Protein AF-A0A2H5B6X4-F1 (afdb_monomer_lite)

Radius of gyration: 24.38 Å; chains: 1; bounding box: 65×53×68 Å

Secondary structure (DSSP, 8-state):
-EEPPPHHHHHHHHHHHHHHHHHHHH--HHHHHTT-TT-SSSSS---HHHHHHHTTHHHHHHHHHHTT-EEEETTS-TT-SEEEEE--SSS--EEEEEE-GGGSS-TTTS-HHHHHHHHHHHHHHT---SSSS--B-S--TTSTTTT-S-HHHHTTBHHHHHHHHHHHHHHHHT-TTSSS--SHHHHHHHHHHHTBTTBSHHHHHHHHHHHHHHHHHHHHHHHHHHT--EETTTHHHHHHHHHHSHHHHHHHHHHHHHHHTTSSPPPEE-SSEEE--HHHHHHHHHHHHHHHHHHHHHHH-EEEEESS-SS-EEETTTTEEEEEGGGTTS-HHHHHHHHHHHHHHHSPPPTTS-TTHHHHHHHHHHHHHHTS-HHHHHHHHHHHHHHHHSPP----HHHHHHHHHHHHHHHHHHHHHHHHHHHHHHHHHHHS-GGGGGGGGGHHHHHHHHHHHHHHHHHH-S--HHHHHHHHHHHHHHHHHHHHH-GGGHHHHHHHHHHHGGGSTT----

Foldseek 3Di:
DKDADDPLLVVLLVLLLVLLQVLLVLLDQVLLVVLCQQVAPDPPFRCPLLNVLSNCQSVLSVVCVVVRQEIEDQPPDPVQQWAFDWDDFQAIATRHIYGHVVLSDDCLQDPSLLSSLSSQLRSLQRDQDPVGSQADAQDAQLALQRSNDHNSNSSRYSNSRSSSSQSSVCVVVVNPPPNHDFALNNLLLVLVVVCAPQFLASLLLSVLLSLLVLLLVLLVVLLVQQPDKDFLVCVVVVVVVLCVGLLSVLSVLLVVVCVVLVFFPAFDSDPTITHGDPLSSVQSVLSNVQSVQLSVLSSQAQEAQDQDDQAFAADSVVSYTYDHLNCALVFSNVSSVRSSVRSLVNRDRPPSGDPSCNVCVVVSSVSSLVSGDPSVNVVVPVSVVVRRPRGRHRHDNVVSVVSNLSSLVSNLQSLLVVLLVVLVLLQCLLPGRPSSLVVLVCVLVVLVVSLVSNVVSCVVPVPNQVSLVSNLVSLVSSLVSSCVVVVVCNVSSVVSNVSSLVSHPPSPDD

Sequence (510 aa):
MSRSLTPAEQQTLAQLRSEIDAIALQATRLQLTSTTVLAGPTPGPDYTVLHTRFQQLGLRLGELVNRGLVVVEESLDPAMAANTVISRGANPTVERLELRPGLLVGANETSVTARAIILIHELSHALFEHPLHPVKDYAYRAGWAWGYLPAALAESNADTFAEAAALTAERMQQRWGRYQALGRVPAQRFALAKARGVTDLGAALAYADIHLNRAWLRANDAKGMALSDHRKDKWPGIKAGWQAEPDFTGLLTIESRLQSLGLIGPREDGILLNGLTSTDKATVVGVYAYTAALKDALAGANPTPTQAGQTVVYDPATKRLLLPHAVAGAGAVPLAKQIIDALITATPVPATMPKAFALHRSTIVDLLVANDRPTELAALGPLRALFAATPATRPTPAQWQDLAFDLLIAAITDISGRWERTAVRAVDAAIGPAAERPALATLDQALAEDIDRAAAIRKELPSTEQEFRKMSIALDTVTAAVVTLYPARKAAYEALQQRLKPFLPGAGIL

Structure (mmCIF, N/CA/C/O backbone):
data_AF-A0A2H5B6X4-F1
#
_entry.id   AF-A0A2H5B6X4-F1
#
loop_
_atom_site.group_PDB
_atom_site.id
_atom_site.type_symbol
_atom_site.label_atom_id
_atom_site.label_alt_id
_atom_site.label_comp_id
_atom_site.label_asym_id
_atom_site.label_entity_id
_atom_site.label_seq_id
_atom_site.pdbx_PDB_ins_code
_atom_site.Cartn_x
_atom_site.Cartn_y
_atom_site.Cartn_z
_atom_site.occupancy
_atom_site.B_iso_or_equiv
_atom_site.auth_seq_id
_atom_site.auth_comp_id
_atom_site.auth_asym_id
_atom_site.auth_atom_id
_atom_site.pdbx_PDB_model_num
ATOM 1 N N . MET A 1 1 ? -2.722 4.617 -23.936 1.00 73.94 1 MET A N 1
ATOM 2 C CA . MET A 1 1 ? -2.066 5.367 -25.027 1.00 73.94 1 MET A CA 1
ATOM 3 C C . MET A 1 1 ? -1.534 6.649 -24.422 1.00 73.94 1 MET A C 1
ATOM 5 O O . MET A 1 1 ? -2.327 7.411 -23.878 1.00 73.94 1 MET A O 1
ATOM 9 N N . SER A 1 2 ? -0.227 6.886 -24.528 1.00 88.62 2 SER A N 1
ATOM 10 C CA . SER A 1 2 ? 0.389 8.105 -24.011 1.00 88.62 2 SER A CA 1
ATOM 11 C C . SER A 1 2 ? 0.259 9.259 -25.002 1.00 88.62 2 SER A C 1
ATOM 13 O O . SER A 1 2 ? 0.500 9.066 -26.196 1.00 88.62 2 SER A O 1
ATOM 15 N N . ARG A 1 3 ? -0.037 10.463 -24.512 1.00 94.38 3 ARG A N 1
ATOM 16 C CA . ARG A 1 3 ? -0.075 11.697 -25.310 1.00 94.38 3 ARG A CA 1
ATOM 17 C C . ARG A 1 3 ? 0.622 12.855 -24.601 1.00 94.38 3 ARG A C 1
ATOM 19 O O . ARG A 1 3 ? 0.773 12.852 -23.381 1.00 94.38 3 ARG A O 1
ATOM 26 N N . SER A 1 4 ? 0.996 13.875 -25.363 1.00 94.44 4 SER A N 1
ATOM 27 C CA . SER A 1 4 ? 1.475 15.142 -24.805 1.00 94.44 4 SER A CA 1
ATOM 28 C C . SER A 1 4 ? 0.371 15.868 -24.026 1.00 94.44 4 SER A C 1
ATOM 30 O O . SER A 1 4 ? -0.824 15.682 -24.286 1.00 94.44 4 SER A O 1
ATOM 32 N N . LEU A 1 5 ? 0.778 16.724 -23.087 1.00 95.19 5 LEU A N 1
ATOM 33 C CA . LEU A 1 5 ? -0.137 17.583 -22.338 1.00 95.19 5 LEU A CA 1
ATOM 34 C C . LEU A 1 5 ? -0.728 18.665 -23.247 1.00 95.19 5 LEU A C 1
ATOM 36 O O . LEU A 1 5 ? -0.007 19.320 -24.005 1.00 95.19 5 LEU A O 1
ATOM 40 N N . THR A 1 6 ? -2.029 18.900 -23.109 1.00 94.94 6 THR A N 1
ATOM 41 C CA . THR A 1 6 ? -2.719 20.065 -23.675 1.00 94.94 6 THR A CA 1
ATOM 42 C C . THR A 1 6 ? -2.279 21.362 -22.975 1.00 94.94 6 THR A C 1
ATOM 44 O O . THR A 1 6 ? -1.758 21.308 -21.859 1.00 94.94 6 THR A O 1
ATOM 47 N N . PRO A 1 7 ? -2.518 22.552 -23.560 1.00 94.25 7 PRO A N 1
ATOM 48 C CA . PRO A 1 7 ? -2.172 23.821 -22.911 1.00 94.25 7 PRO A CA 1
ATOM 49 C C . PRO A 1 7 ? -2.807 24.010 -21.523 1.00 94.25 7 PRO A C 1
ATOM 51 O O . PRO A 1 7 ? -2.162 24.538 -20.621 1.00 94.25 7 PRO A O 1
ATOM 54 N N . ALA A 1 8 ? -4.046 23.548 -21.325 1.00 90.75 8 ALA A N 1
ATOM 55 C CA . ALA A 1 8 ? -4.714 23.605 -20.024 1.00 90.75 8 ALA A CA 1
ATOM 56 C C . ALA A 1 8 ? -4.035 22.679 -19.000 1.00 90.75 8 ALA A C 1
ATOM 58 O O . ALA A 1 8 ? -3.725 23.101 -17.890 1.00 90.75 8 ALA A O 1
ATOM 59 N N . GLU A 1 9 ? -3.714 21.445 -19.393 1.00 94.44 9 GLU A N 1
ATOM 60 C CA . GLU A 1 9 ? -2.999 20.496 -18.532 1.00 94.44 9 GLU A CA 1
ATOM 61 C C . GLU A 1 9 ? -1.579 20.977 -18.193 1.00 94.44 9 GLU A C 1
ATOM 63 O O . GLU A 1 9 ? -1.105 20.748 -17.083 1.00 94.44 9 GLU A O 1
ATOM 68 N N . GLN A 1 10 ? -0.906 21.688 -19.106 1.00 95.25 10 GLN A N 1
ATOM 69 C CA . GLN A 1 10 ? 0.385 22.330 -18.828 1.00 95.25 10 GLN A CA 1
ATOM 70 C C . GLN A 1 10 ? 0.260 23.420 -17.754 1.00 95.25 10 GLN A C 1
ATOM 72 O O . GLN A 1 10 ? 1.117 23.511 -16.875 1.00 95.25 10 GLN A O 1
ATOM 77 N N . GLN A 1 11 ? -0.814 24.218 -17.780 1.00 93.62 11 GLN A N 1
ATOM 78 C CA . GLN A 1 11 ? -1.088 25.206 -16.730 1.00 93.62 11 GLN A CA 1
ATOM 79 C C . GLN A 1 11 ? -1.353 24.529 -15.383 1.00 93.62 11 GLN A C 1
ATOM 81 O O . GLN A 1 11 ? -0.809 24.954 -14.364 1.00 93.62 11 GLN A O 1
ATOM 86 N N . THR A 1 12 ? -2.129 23.444 -15.366 1.00 93.50 12 THR A N 1
ATOM 87 C CA . THR A 1 12 ? -2.347 22.658 -14.147 1.00 93.50 12 THR A CA 1
ATOM 88 C C . THR A 1 12 ? -1.051 22.039 -13.630 1.00 93.50 12 THR A C 1
ATOM 90 O O . THR A 1 12 ? -0.786 22.095 -12.432 1.00 93.50 12 THR A O 1
ATOM 93 N N . LEU A 1 13 ? -0.199 21.503 -14.507 1.00 96.50 13 LEU A N 1
ATOM 94 C CA . LEU A 1 13 ? 1.104 20.971 -14.110 1.00 96.50 13 LEU A CA 1
ATOM 95 C C . LEU A 1 13 ? 2.008 22.063 -13.518 1.00 96.50 13 LEU A C 1
ATOM 97 O O . LEU A 1 13 ? 2.714 21.810 -12.543 1.00 96.50 13 LEU A O 1
ATOM 101 N N . ALA A 1 14 ? 1.956 23.285 -14.055 1.00 95.88 14 ALA A N 1
ATOM 102 C CA . ALA A 1 14 ? 2.663 24.425 -13.482 1.00 95.88 14 ALA A CA 1
ATOM 103 C C . ALA A 1 14 ? 2.151 24.771 -12.071 1.00 95.88 14 ALA A C 1
ATOM 105 O O . ALA A 1 14 ? 2.963 25.013 -11.182 1.00 95.88 14 ALA A O 1
ATOM 106 N N . GLN A 1 15 ? 0.834 24.714 -11.832 1.00 95.44 15 GLN A N 1
ATOM 107 C CA . GLN A 1 15 ? 0.255 24.892 -10.491 1.00 95.44 15 GLN A CA 1
ATOM 108 C C . GLN A 1 15 ? 0.713 23.798 -9.518 1.00 95.44 15 GLN A C 1
ATOM 110 O O . GLN A 1 15 ? 1.107 24.106 -8.395 1.00 95.44 15 GLN A O 1
ATOM 115 N N . LEU A 1 16 ? 0.710 22.531 -9.952 1.00 96.31 16 LEU A N 1
ATOM 116 C CA . LEU A 1 16 ? 1.219 21.416 -9.148 1.00 96.31 16 LEU A CA 1
ATOM 117 C C . LEU A 1 16 ? 2.694 21.619 -8.799 1.00 96.31 16 LEU A C 1
ATOM 119 O O . LEU A 1 16 ? 3.076 21.430 -7.649 1.00 96.31 16 LEU A O 1
ATOM 123 N N . ARG A 1 17 ? 3.516 22.058 -9.759 1.00 97.50 17 ARG A N 1
ATOM 124 C CA . ARG A 1 17 ? 4.923 22.382 -9.507 1.00 97.50 17 ARG A CA 1
ATOM 125 C C . ARG A 1 17 ? 5.075 23.485 -8.461 1.00 97.50 17 ARG A C 1
ATOM 127 O O . ARG A 1 17 ? 5.859 23.310 -7.537 1.00 97.50 17 ARG A O 1
ATOM 134 N N . SER A 1 18 ? 4.329 24.584 -8.577 1.00 97.19 18 SER A N 1
ATOM 135 C CA . SER A 1 18 ? 4.382 25.672 -7.592 1.00 97.19 18 SER A CA 1
ATOM 136 C C . SER A 1 18 ? 3.998 25.207 -6.186 1.00 97.19 18 SER A C 1
ATOM 138 O O . SER A 1 18 ? 4.628 25.619 -5.217 1.00 97.19 18 SER A O 1
ATOM 140 N N . GLU A 1 19 ? 3.010 24.319 -6.065 1.00 97.19 19 GLU A N 1
ATOM 141 C CA . GLU A 1 19 ? 2.638 23.720 -4.780 1.00 97.19 19 GLU A CA 1
ATOM 142 C C . GLU A 1 19 ? 3.749 22.803 -4.234 1.00 97.19 19 GLU A C 1
ATOM 144 O O . GLU A 1 19 ? 4.066 22.863 -3.047 1.00 97.19 19 GLU A O 1
ATOM 149 N N . ILE A 1 20 ? 4.395 21.999 -5.089 1.00 98.38 20 ILE A N 1
ATOM 150 C CA . ILE A 1 20 ? 5.558 21.176 -4.708 1.00 98.38 20 ILE A CA 1
ATOM 151 C C . ILE A 1 20 ? 6.704 22.058 -4.201 1.00 98.38 20 ILE A C 1
ATOM 153 O O . ILE A 1 20 ? 7.270 21.767 -3.148 1.00 98.38 20 ILE A O 1
ATOM 157 N N . ASP A 1 21 ? 7.021 23.143 -4.911 1.00 98.25 21 ASP A N 1
ATOM 158 C CA . ASP A 1 21 ? 8.056 24.103 -4.512 1.00 98.25 21 ASP A CA 1
ATOM 159 C C . ASP A 1 21 ? 7.718 24.759 -3.161 1.00 98.25 21 ASP A C 1
ATOM 161 O O . ASP A 1 21 ? 8.589 24.899 -2.302 1.00 98.25 21 ASP A O 1
ATOM 165 N N . ALA A 1 22 ? 6.447 25.104 -2.926 1.00 97.88 22 ALA A N 1
ATOM 166 C CA . ALA A 1 22 ? 5.995 25.671 -1.657 1.00 97.88 22 ALA A CA 1
ATOM 167 C C . ALA A 1 22 ? 6.137 24.680 -0.487 1.00 97.88 22 ALA A C 1
ATOM 169 O O . ALA A 1 22 ? 6.615 25.060 0.585 1.00 97.88 22 ALA A O 1
ATOM 170 N N . ILE A 1 23 ? 5.764 23.410 -0.689 1.00 98.06 23 ILE A N 1
ATOM 171 C CA . ILE A 1 23 ? 5.941 22.348 0.313 1.00 98.06 23 ILE A CA 1
ATOM 172 C C . ILE A 1 23 ? 7.434 22.121 0.583 1.00 98.06 23 ILE A C 1
ATOM 174 O O . ILE A 1 23 ? 7.844 22.069 1.743 1.00 98.06 23 ILE A O 1
ATOM 178 N N . ALA A 1 24 ? 8.259 22.025 -0.465 1.00 97.38 24 ALA A N 1
ATOM 179 C CA . ALA A 1 24 ? 9.703 21.834 -0.342 1.00 97.38 24 ALA A CA 1
ATOM 180 C C . ALA A 1 24 ? 10.370 22.980 0.428 1.00 97.38 24 ALA A C 1
ATOM 182 O O . ALA A 1 24 ? 11.135 22.726 1.358 1.00 97.38 24 ALA A O 1
ATOM 183 N N . LEU A 1 25 ? 10.010 24.231 0.134 1.00 96.75 25 LEU A N 1
ATOM 184 C CA . LEU A 1 25 ? 10.538 25.405 0.830 1.00 96.75 25 LEU A CA 1
ATOM 185 C C . LEU A 1 25 ? 10.252 25.379 2.342 1.00 96.75 25 LEU A C 1
ATOM 187 O O . LEU A 1 25 ? 11.097 25.780 3.143 1.00 96.75 25 LEU A O 1
ATOM 191 N N . GLN A 1 26 ? 9.075 24.897 2.748 1.00 97.12 26 GLN A N 1
ATOM 192 C CA . GLN A 1 26 ? 8.691 24.791 4.162 1.00 97.12 26 GLN A CA 1
ATOM 193 C C . GLN A 1 26 ? 9.287 23.561 4.853 1.00 97.12 26 GLN A C 1
ATOM 195 O O . GLN A 1 26 ? 9.478 23.559 6.072 1.00 97.12 26 GLN A O 1
ATOM 200 N N . ALA A 1 27 ? 9.639 22.528 4.090 1.00 96.88 27 ALA A N 1
ATOM 201 C CA . ALA A 1 27 ? 10.254 21.297 4.565 1.00 96.88 27 ALA A CA 1
ATOM 202 C C . ALA A 1 27 ? 11.741 21.479 4.933 1.00 96.88 27 ALA A C 1
ATOM 204 O O . ALA A 1 27 ? 12.610 20.762 4.441 1.00 96.88 27 ALA A O 1
ATOM 205 N N . THR A 1 28 ? 12.060 22.419 5.830 1.00 96.62 28 THR A N 1
ATOM 206 C CA . THR A 1 28 ? 13.412 22.533 6.410 1.00 96.62 28 THR A CA 1
ATOM 207 C C . THR A 1 28 ? 13.782 21.257 7.174 1.00 96.62 28 THR A C 1
ATOM 209 O O . THR A 1 28 ? 12.899 20.523 7.620 1.00 96.62 28 THR A O 1
ATOM 212 N N . ARG A 1 29 ? 15.078 21.007 7.419 1.00 96.44 29 ARG A N 1
ATOM 213 C CA . ARG A 1 29 ? 15.528 19.840 8.214 1.00 96.44 29 ARG A CA 1
ATOM 214 C C . ARG A 1 29 ? 14.766 19.679 9.532 1.00 96.44 29 ARG A C 1
ATOM 216 O O . ARG A 1 29 ? 14.302 18.586 9.819 1.00 96.44 29 ARG A O 1
ATOM 223 N N . LEU A 1 30 ? 14.570 20.764 10.287 1.00 95.25 30 LEU A N 1
ATOM 224 C CA . LEU A 1 30 ? 13.819 20.736 11.549 1.00 95.25 30 LEU A CA 1
ATOM 225 C C . LEU A 1 30 ? 12.348 20.348 11.335 1.00 95.25 30 LEU A C 1
ATOM 227 O O . LEU A 1 30 ? 11.793 19.546 12.088 1.00 95.25 30 LEU A O 1
ATOM 231 N N . GLN A 1 31 ? 11.717 20.906 10.299 1.00 95.44 31 GLN A N 1
ATOM 232 C CA . GLN A 1 31 ? 10.328 20.597 9.968 1.00 95.44 31 GLN A CA 1
ATOM 233 C C . GLN A 1 31 ? 10.194 19.131 9.544 1.00 95.44 31 GLN A C 1
ATOM 235 O O . GLN A 1 31 ? 9.314 18.448 10.063 1.00 95.44 31 GLN A O 1
ATOM 240 N N . LEU A 1 32 ? 11.113 18.609 8.729 1.00 96.62 32 LEU A N 1
ATOM 241 C CA . LEU A 1 32 ? 11.159 17.192 8.368 1.00 96.62 32 LEU A CA 1
ATOM 242 C C . LEU A 1 32 ? 11.405 16.294 9.584 1.00 96.62 32 LEU A C 1
ATOM 244 O O . LEU A 1 32 ? 10.687 15.316 9.754 1.00 96.62 32 LEU A O 1
ATOM 248 N N . THR A 1 33 ? 12.317 16.641 10.495 1.00 95.44 33 THR A N 1
ATOM 249 C CA . THR A 1 33 ? 12.534 15.868 11.731 1.00 95.44 33 THR A CA 1
ATOM 250 C C . THR A 1 33 ? 11.256 15.730 12.557 1.00 95.44 33 THR A C 1
ATOM 252 O O . THR A 1 33 ? 10.955 14.648 13.058 1.00 95.44 33 THR A O 1
ATOM 255 N N . SER A 1 34 ? 10.451 16.792 12.645 1.00 93.56 34 SER A N 1
ATOM 256 C CA . SER A 1 34 ? 9.179 16.757 13.380 1.00 93.56 34 SER A CA 1
ATOM 257 C C . SER A 1 34 ? 8.098 15.869 12.745 1.00 93.56 34 SER A C 1
ATOM 259 O O . SER A 1 34 ? 7.104 15.580 13.403 1.00 93.56 34 SER A O 1
ATOM 261 N N . THR A 1 35 ? 8.264 15.454 11.482 1.00 93.31 35 THR A N 1
ATOM 262 C CA . THR A 1 35 ? 7.332 14.528 10.812 1.00 93.31 35 THR A CA 1
ATOM 263 C C . THR A 1 35 ? 7.524 13.078 11.241 1.00 93.31 35 THR A C 1
ATOM 265 O O . THR A 1 35 ? 6.657 12.259 10.970 1.00 93.31 35 THR A O 1
ATOM 268 N N . THR A 1 36 ? 8.668 12.765 11.864 1.00 92.94 36 THR A N 1
ATOM 269 C CA . THR A 1 36 ? 9.050 11.424 12.334 1.00 92.94 36 THR A CA 1
ATOM 270 C C . THR A 1 36 ? 9.016 10.320 11.268 1.00 92.94 36 THR A C 1
ATOM 272 O O . THR A 1 36 ? 9.097 9.142 11.606 1.00 92.94 36 THR A O 1
ATOM 275 N N . VAL A 1 37 ? 8.996 10.657 9.972 1.00 93.75 37 VAL A N 1
ATOM 276 C CA . VAL A 1 37 ? 8.898 9.665 8.883 1.00 93.75 37 VAL A CA 1
ATOM 277 C C . VAL A 1 37 ? 10.101 8.718 8.784 1.00 93.75 37 VAL A C 1
ATOM 279 O O . VAL A 1 37 ? 9.978 7.641 8.210 1.00 93.75 37 VAL A O 1
ATOM 282 N N . LEU A 1 38 ? 11.250 9.081 9.371 1.00 94.75 38 LEU A N 1
ATOM 283 C CA . LEU A 1 38 ? 12.434 8.215 9.479 1.00 94.75 38 LEU A CA 1
ATOM 284 C C . LEU A 1 38 ? 12.536 7.488 10.832 1.00 94.75 38 LEU A C 1
ATOM 286 O O . LEU A 1 38 ? 13.504 6.768 11.072 1.00 94.75 38 LEU A O 1
ATOM 290 N N . ALA A 1 39 ? 11.565 7.667 11.734 1.00 86.38 39 ALA A N 1
ATOM 291 C CA . ALA A 1 39 ? 11.589 7.150 13.107 1.00 86.38 39 ALA A CA 1
ATOM 292 C C . ALA A 1 39 ? 11.207 5.663 13.210 1.00 86.38 39 ALA A C 1
ATOM 294 O O . ALA A 1 39 ? 10.534 5.254 14.156 1.00 86.38 39 ALA A O 1
ATOM 295 N N . GLY A 1 40 ? 11.616 4.855 12.230 1.00 84.81 40 GLY A N 1
ATOM 296 C CA . GLY A 1 40 ? 11.478 3.407 12.292 1.00 84.81 40 GLY A CA 1
ATOM 297 C C . GLY A 1 40 ? 12.372 2.788 13.382 1.00 84.81 40 GLY A C 1
ATOM 298 O O . GLY A 1 40 ? 12.627 3.386 14.427 1.00 84.81 40 GLY A O 1
ATOM 299 N N . PRO A 1 41 ? 12.906 1.573 13.191 1.00 82.81 41 PRO A N 1
ATOM 300 C CA . PRO A 1 41 ? 13.734 0.922 14.207 1.00 82.81 41 PRO A CA 1
ATOM 301 C C . PRO A 1 41 ? 15.081 1.623 14.475 1.00 82.81 41 PRO A C 1
ATOM 303 O O . PRO A 1 41 ? 15.769 1.227 15.414 1.00 82.81 41 PRO A O 1
ATOM 306 N N . THR A 1 42 ? 15.459 2.639 13.691 1.00 81.81 42 THR A N 1
ATOM 307 C CA . THR A 1 42 ? 16.713 3.396 13.822 1.00 81.81 42 THR A CA 1
ATOM 308 C C . THR A 1 42 ? 16.601 4.510 14.879 1.00 81.81 42 THR A C 1
ATOM 310 O O . THR A 1 42 ? 15.795 5.424 14.707 1.00 81.81 42 THR A O 1
ATOM 313 N N . PRO A 1 43 ? 17.420 4.500 15.950 1.00 80.81 43 PRO A N 1
ATOM 314 C CA . PRO A 1 43 ? 17.486 5.610 16.902 1.00 80.81 43 PRO A CA 1
ATOM 315 C C . PRO A 1 43 ? 18.116 6.863 16.277 1.00 80.81 43 PRO A C 1
ATOM 317 O O . PRO A 1 43 ? 19.125 6.754 15.589 1.00 80.81 43 PRO A O 1
ATOM 320 N N . GLY A 1 44 ? 17.554 8.044 16.559 1.00 83.75 44 GLY A N 1
ATOM 321 C CA . GLY A 1 44 ? 18.137 9.343 16.182 1.00 83.75 44 GLY A CA 1
ATOM 322 C C . GLY A 1 44 ? 18.473 9.499 14.689 1.00 83.75 44 GLY A C 1
ATOM 323 O O . GLY A 1 44 ? 19.625 9.791 14.380 1.00 83.75 44 GLY A O 1
ATOM 324 N N . PRO A 1 45 ? 17.516 9.289 13.765 1.00 91.44 45 PRO A N 1
ATOM 325 C CA . PRO A 1 45 ? 17.786 9.347 12.329 1.00 91.44 45 PRO A CA 1
ATOM 326 C C . PRO A 1 45 ? 18.263 10.739 11.878 1.00 91.44 45 PRO A C 1
ATOM 328 O O . PRO A 1 45 ? 17.725 11.759 12.317 1.00 91.44 45 PRO A O 1
ATOM 331 N N . ASP A 1 46 ? 19.237 10.773 10.964 1.00 93.56 46 ASP A N 1
ATOM 332 C CA . ASP A 1 46 ? 19.696 12.000 10.305 1.00 93.56 46 ASP A CA 1
ATOM 333 C C . ASP A 1 46 ? 18.804 12.315 9.096 1.00 93.56 46 ASP A C 1
ATOM 335 O O . ASP A 1 46 ? 18.675 11.530 8.165 1.00 93.56 46 ASP A O 1
ATOM 339 N N . TYR A 1 47 ? 18.199 13.501 9.091 1.00 96.25 47 TYR A N 1
ATOM 340 C CA . TYR A 1 47 ? 17.312 13.952 8.018 1.00 96.25 47 TYR A CA 1
ATOM 341 C C . TYR A 1 47 ? 18.051 14.646 6.863 1.00 96.25 47 TYR A C 1
ATOM 343 O O . TYR A 1 47 ? 17.403 15.159 5.952 1.00 96.25 47 TYR A O 1
ATOM 351 N N . THR A 1 48 ? 19.385 14.707 6.877 1.00 95.75 48 THR A N 1
ATOM 352 C CA . THR A 1 48 ? 20.176 15.458 5.888 1.00 95.75 48 THR A CA 1
ATOM 353 C C . THR A 1 48 ? 19.996 14.932 4.463 1.00 95.75 48 THR A C 1
ATOM 355 O O . THR A 1 48 ? 19.783 15.732 3.545 1.00 95.75 48 THR A O 1
ATOM 358 N N . VAL A 1 49 ? 20.019 13.610 4.266 1.00 94.50 49 VAL A N 1
ATOM 359 C CA . VAL A 1 49 ? 19.829 12.989 2.943 1.00 94.50 49 VAL A CA 1
ATOM 360 C C . VAL A 1 49 ? 18.399 13.199 2.453 1.00 94.50 49 VAL A C 1
ATOM 362 O O . VAL A 1 49 ? 18.207 13.721 1.353 1.00 94.50 49 VAL A O 1
ATOM 365 N N . LEU A 1 50 ? 17.397 12.886 3.289 1.00 96.19 50 LEU A N 1
ATOM 366 C CA . LEU A 1 50 ? 15.989 13.109 2.947 1.00 96.19 50 LEU A CA 1
ATOM 367 C C . LEU A 1 50 ? 15.742 14.570 2.573 1.00 96.19 50 LEU A C 1
ATOM 369 O O . LEU A 1 50 ? 15.168 14.835 1.526 1.00 96.19 50 LEU A O 1
ATOM 373 N N . HIS A 1 51 ? 16.215 15.515 3.388 1.00 97.56 51 HIS A N 1
ATOM 374 C CA . HIS A 1 51 ? 16.078 16.944 3.123 1.00 97.56 51 HIS A CA 1
ATOM 375 C C . HIS A 1 51 ? 16.693 17.338 1.780 1.00 97.56 51 HIS A C 1
ATOM 377 O O . HIS A 1 51 ? 16.033 17.993 0.981 1.00 97.56 51 HIS A O 1
ATOM 383 N N . THR A 1 52 ? 17.930 16.916 1.510 1.00 95.94 52 THR A N 1
ATOM 384 C CA . THR A 1 52 ? 18.625 17.238 0.254 1.00 95.94 52 THR A CA 1
ATOM 385 C C . THR A 1 52 ? 17.838 16.742 -0.957 1.00 95.94 52 THR A C 1
ATOM 387 O O . THR A 1 52 ? 17.595 17.514 -1.881 1.00 95.94 52 THR A O 1
ATOM 390 N N . ARG A 1 53 ? 17.367 15.491 -0.918 1.00 96.19 53 ARG A N 1
ATOM 391 C CA . ARG A 1 53 ? 16.509 14.907 -1.959 1.00 96.19 53 ARG A CA 1
ATOM 392 C C . ARG A 1 53 ? 15.178 15.655 -2.091 1.00 96.19 53 ARG A C 1
ATOM 394 O O . ARG A 1 53 ? 14.733 15.941 -3.198 1.00 96.19 53 ARG A O 1
ATOM 401 N N . PHE A 1 54 ? 14.557 16.020 -0.970 1.00 96.69 54 PHE A N 1
ATOM 402 C CA . PHE A 1 54 ? 13.265 16.711 -0.938 1.00 96.69 54 PHE A CA 1
ATOM 403 C C . PHE A 1 54 ? 13.333 18.090 -1.611 1.00 96.69 54 PHE A C 1
ATOM 405 O O . PHE A 1 54 ? 12.435 18.456 -2.366 1.00 96.69 54 PHE A O 1
ATOM 412 N N . GLN A 1 55 ? 14.435 18.824 -1.421 1.00 96.88 55 GLN A N 1
ATOM 413 C CA . GLN A 1 55 ? 14.660 20.125 -2.069 1.00 96.88 55 GLN A CA 1
ATOM 414 C C . GLN A 1 55 ? 14.857 20.032 -3.595 1.00 96.88 55 GLN A C 1
ATOM 416 O O . GLN A 1 55 ? 14.756 21.039 -4.291 1.00 96.88 55 GLN A O 1
ATOM 421 N N . GLN A 1 56 ? 15.126 18.843 -4.144 1.00 96.25 56 GLN A N 1
ATOM 422 C CA . GLN A 1 56 ? 15.331 18.653 -5.585 1.00 96.25 56 GLN A CA 1
ATOM 423 C C . GLN A 1 56 ? 14.040 18.378 -6.363 1.00 96.25 56 GLN A C 1
ATOM 425 O O . GLN A 1 56 ? 14.066 18.419 -7.593 1.00 96.25 56 GLN A O 1
ATOM 430 N N . LEU A 1 57 ? 12.918 18.109 -5.686 1.00 97.25 57 LEU A N 1
ATOM 431 C CA . LEU A 1 57 ? 11.684 17.641 -6.324 1.00 97.25 57 LEU A CA 1
ATOM 432 C C . LEU A 1 57 ? 11.203 18.603 -7.422 1.00 97.25 57 LEU A C 1
ATOM 434 O O . LEU A 1 57 ? 11.169 18.233 -8.595 1.00 97.25 57 LEU A O 1
ATOM 438 N N . GLY A 1 58 ? 10.907 19.862 -7.096 1.00 95.56 58 GLY A N 1
ATOM 439 C CA . GLY A 1 58 ? 10.384 20.809 -8.088 1.00 95.56 58 GLY A CA 1
ATOM 440 C C . GLY A 1 58 ? 11.355 21.127 -9.234 1.00 95.56 58 GLY A C 1
ATOM 441 O O . GLY A 1 58 ? 10.928 21.276 -10.385 1.00 95.56 58 GLY A O 1
ATOM 442 N N . LEU A 1 59 ? 12.668 21.134 -8.963 1.00 95.75 59 LEU A N 1
ATOM 443 C CA . LEU A 1 59 ? 13.707 21.233 -9.997 1.00 95.75 59 LEU A CA 1
ATOM 444 C C . LEU A 1 59 ? 13.651 20.038 -10.952 1.00 95.75 59 LEU A C 1
ATOM 446 O O . LEU A 1 59 ? 13.665 20.220 -12.172 1.00 95.75 59 LEU A O 1
ATOM 450 N N . ARG A 1 60 ? 13.529 18.824 -10.404 1.00 96.25 60 ARG A N 1
ATOM 451 C CA . ARG A 1 60 ? 13.453 17.592 -11.186 1.00 96.25 60 ARG A CA 1
ATOM 452 C C . ARG A 1 60 ? 12.212 17.558 -12.071 1.00 96.25 60 ARG A C 1
ATOM 454 O O . ARG A 1 60 ? 12.319 17.188 -13.236 1.00 96.25 60 ARG A O 1
ATOM 461 N N . LEU A 1 61 ? 11.057 18.002 -11.571 1.00 97.56 61 LEU A N 1
ATOM 462 C CA . LEU A 1 61 ? 9.847 18.101 -12.392 1.00 97.56 61 LEU A CA 1
ATOM 463 C C . LEU A 1 61 ? 10.051 19.074 -13.560 1.00 97.56 61 LEU A C 1
ATOM 465 O O . LEU A 1 61 ? 9.707 18.753 -14.696 1.00 97.56 61 LEU A O 1
ATOM 469 N N . GLY A 1 62 ? 10.661 20.235 -13.301 1.00 96.88 62 GLY A N 1
ATOM 470 C CA . GLY A 1 62 ? 11.005 21.201 -14.346 1.00 96.88 62 GLY A CA 1
ATOM 471 C C . GLY A 1 62 ? 11.917 20.620 -15.431 1.00 96.88 62 GLY A C 1
ATOM 472 O O . GLY A 1 62 ? 11.676 20.840 -16.616 1.00 96.88 62 GLY A O 1
ATOM 473 N N . GLU A 1 63 ? 12.928 19.839 -15.046 1.00 96.50 63 GLU A N 1
ATOM 474 C CA . GLU A 1 63 ? 13.813 19.153 -15.994 1.00 96.50 63 GLU A CA 1
ATOM 475 C C . GLU A 1 63 ? 13.050 18.157 -16.880 1.00 96.50 63 GLU A C 1
ATOM 477 O O . GLU A 1 63 ? 13.210 18.173 -18.101 1.00 96.50 63 GLU A O 1
ATOM 482 N N . LEU A 1 64 ? 12.202 17.310 -16.286 1.00 97.12 64 LEU A N 1
ATOM 483 C CA . LEU A 1 64 ? 11.426 16.313 -17.031 1.00 97.12 64 LEU A CA 1
ATOM 484 C C . LEU A 1 64 ? 10.461 16.971 -18.026 1.00 97.12 64 LEU A C 1
ATOM 486 O O . LEU A 1 64 ? 10.325 16.487 -19.151 1.00 97.12 64 LEU A O 1
ATOM 490 N N . VAL A 1 65 ? 9.839 18.093 -17.646 1.00 96.81 65 VAL A N 1
ATOM 491 C CA . VAL A 1 65 ? 8.991 18.892 -18.546 1.00 96.81 65 VAL A CA 1
ATOM 492 C C . VAL A 1 65 ? 9.808 19.448 -19.711 1.00 96.81 65 VAL A C 1
ATOM 494 O O . VAL A 1 65 ? 9.424 19.260 -20.863 1.00 96.81 65 VAL A O 1
ATOM 497 N N . ASN A 1 66 ? 10.960 20.067 -19.438 1.00 96.38 66 ASN A N 1
ATOM 498 C CA . ASN A 1 66 ? 11.820 20.652 -20.474 1.00 96.38 66 ASN A CA 1
ATOM 499 C C . ASN A 1 66 ? 12.353 19.608 -21.466 1.00 96.38 66 ASN A C 1
ATOM 501 O O . ASN A 1 66 ? 12.580 19.916 -22.633 1.00 96.38 66 ASN A O 1
ATOM 505 N N . ARG A 1 67 ? 12.542 18.367 -21.007 1.00 95.94 67 ARG A N 1
ATOM 506 C CA . ARG A 1 67 ? 12.957 17.231 -21.840 1.00 95.94 67 ARG A CA 1
ATOM 507 C C . ARG A 1 67 ? 11.794 16.556 -22.577 1.00 95.94 67 ARG A C 1
ATOM 509 O O . ARG A 1 67 ? 12.036 15.612 -23.321 1.00 95.94 67 ARG A O 1
ATOM 516 N N . GLY A 1 68 ? 10.554 17.003 -22.367 1.00 95.75 68 GLY A N 1
ATOM 517 C CA . GLY A 1 68 ? 9.362 16.414 -22.981 1.00 95.75 68 GLY A CA 1
ATOM 518 C C . GLY A 1 68 ? 9.020 15.014 -22.461 1.00 95.75 68 GLY A C 1
ATOM 519 O O . GLY A 1 68 ? 8.401 14.238 -23.182 1.00 95.75 68 GLY A O 1
ATOM 520 N N . LEU A 1 69 ? 9.438 14.671 -21.236 1.00 96.88 69 LEU A N 1
ATOM 521 C CA . LEU A 1 69 ? 9.254 13.332 -20.659 1.00 96.88 69 LEU A CA 1
ATOM 522 C C . LEU A 1 69 ? 7.994 13.209 -19.795 1.00 96.88 69 LEU A C 1
ATOM 524 O O . LEU A 1 69 ? 7.652 12.106 -19.377 1.00 96.88 69 LEU A O 1
ATOM 528 N N . VAL A 1 70 ? 7.296 14.312 -19.516 1.00 97.88 70 VAL A N 1
ATOM 529 C CA . VAL A 1 70 ? 5.996 14.268 -18.833 1.00 97.88 70 VAL A CA 1
ATOM 530 C C . VAL A 1 70 ? 4.898 14.057 -19.867 1.00 97.88 70 VAL A C 1
ATOM 532 O O . VAL A 1 70 ? 4.784 14.830 -20.819 1.00 97.88 70 VAL A O 1
ATOM 535 N N . VAL A 1 71 ? 4.089 13.016 -19.683 1.00 97.06 71 VAL A N 1
ATOM 536 C CA . VAL A 1 71 ? 3.024 12.626 -20.616 1.00 97.06 71 VAL A CA 1
ATOM 537 C C . VAL A 1 71 ? 1.729 12.324 -19.872 1.00 97.06 71 VAL A C 1
ATOM 539 O O . VAL A 1 71 ? 1.739 12.007 -18.685 1.00 97.06 71 VAL A O 1
ATOM 542 N N . VAL A 1 72 ? 0.606 12.380 -20.584 1.00 96.44 72 VAL A N 1
ATOM 543 C CA . VAL A 1 72 ? -0.674 11.861 -20.095 1.00 96.44 72 VAL A CA 1
ATOM 544 C C . VAL A 1 72 ? -0.820 10.415 -20.546 1.00 96.44 72 VAL A C 1
ATOM 546 O O . VAL A 1 72 ? -0.722 10.149 -21.742 1.00 96.44 72 VAL A O 1
ATOM 549 N N . GLU A 1 73 ? -1.069 9.492 -19.620 1.00 94.75 73 GLU A N 1
ATOM 550 C CA . GLU A 1 73 ? -1.309 8.076 -19.916 1.00 94.75 73 GLU A CA 1
ATOM 551 C C . GLU A 1 73 ? -2.692 7.659 -19.408 1.00 94.75 73 GLU A C 1
ATOM 553 O O . GLU A 1 73 ? -2.940 7.499 -18.213 1.00 94.75 73 GLU A O 1
ATOM 558 N N . GLU A 1 74 ? -3.625 7.505 -20.346 1.00 89.25 74 GLU A N 1
ATOM 559 C CA . GLU A 1 74 ? -5.024 7.188 -20.044 1.00 89.25 74 GLU A CA 1
ATOM 560 C C . GLU A 1 74 ? -5.229 5.721 -19.649 1.00 89.25 74 GLU A C 1
ATOM 562 O O . GLU A 1 74 ? -6.208 5.407 -18.976 1.00 89.25 74 GLU A O 1
ATOM 567 N N . SER A 1 75 ? -4.305 4.833 -20.040 1.00 86.50 75 SER A N 1
ATOM 568 C CA . SER A 1 75 ? -4.366 3.399 -19.727 1.00 86.50 75 SER A CA 1
ATOM 569 C C . SER A 1 75 ? -3.619 2.986 -18.460 1.00 86.50 75 SER A C 1
ATOM 571 O O . SER A 1 75 ? -3.503 1.788 -18.202 1.00 86.50 75 SER A O 1
ATOM 573 N N . LEU A 1 76 ? -3.142 3.943 -17.653 1.00 84.12 76 LEU A N 1
ATOM 574 C CA . LEU A 1 76 ? -2.707 3.628 -16.292 1.00 84.12 76 LEU A CA 1
ATOM 575 C C . LEU A 1 76 ? -3.857 2.968 -15.524 1.00 84.12 76 LEU A C 1
ATOM 577 O O . LEU A 1 76 ? -5.028 3.317 -15.716 1.00 84.12 76 LEU A O 1
ATOM 581 N N . ASP A 1 77 ? -3.506 2.026 -14.647 1.00 80.00 77 ASP A N 1
ATOM 582 C CA . ASP A 1 77 ? -4.467 1.356 -13.774 1.00 80.00 77 ASP A CA 1
ATOM 583 C C . ASP A 1 77 ? -5.348 2.406 -13.066 1.00 80.00 77 ASP A C 1
ATOM 585 O O . ASP A 1 77 ? -4.822 3.421 -12.595 1.00 80.00 77 ASP A O 1
ATOM 589 N N . PRO A 1 78 ? -6.678 2.217 -12.976 1.00 72.56 78 PRO A N 1
ATOM 590 C CA . PRO A 1 78 ? -7.553 3.154 -12.287 1.00 72.56 78 PRO A CA 1
ATOM 591 C C . PRO A 1 78 ? -7.124 3.512 -10.854 1.00 72.56 78 PRO A C 1
ATOM 593 O O . PRO A 1 78 ? -7.449 4.610 -10.397 1.00 72.56 78 PRO A O 1
ATOM 596 N N . ALA A 1 79 ? -6.401 2.625 -10.168 1.00 71.81 79 ALA A N 1
ATOM 597 C CA . ALA A 1 79 ? -5.846 2.847 -8.836 1.00 71.81 79 ALA A CA 1
ATOM 598 C C . ALA A 1 79 ? -4.534 3.660 -8.830 1.00 71.81 79 ALA A C 1
ATOM 600 O O . ALA A 1 79 ? -4.156 4.187 -7.785 1.00 71.81 79 ALA A O 1
ATOM 601 N N . MET A 1 80 ? -3.850 3.800 -9.970 1.00 83.19 80 MET A N 1
ATOM 602 C CA . MET A 1 80 ? -2.613 4.573 -10.117 1.00 83.19 80 MET A CA 1
ATOM 603 C C . MET A 1 80 ? -2.909 5.960 -10.684 1.00 83.19 80 MET A C 1
ATOM 605 O O . MET A 1 80 ? -3.435 6.094 -11.782 1.00 83.19 80 MET A O 1
ATOM 609 N N . ALA A 1 81 ? -2.561 7.020 -9.959 1.00 89.12 81 ALA A N 1
ATOM 610 C CA . ALA A 1 81 ? -2.778 8.393 -10.427 1.00 89.12 81 ALA A CA 1
ATOM 611 C C . ALA A 1 81 ? -1.624 8.931 -11.295 1.00 89.12 81 ALA A C 1
ATOM 613 O O . ALA A 1 81 ? -1.840 9.814 -12.129 1.00 89.12 81 ALA A O 1
ATOM 614 N N . ALA A 1 82 ? -0.422 8.391 -11.115 1.00 94.31 82 ALA A N 1
ATOM 615 C CA . ALA A 1 82 ? 0.756 8.658 -11.924 1.00 94.31 82 ALA A CA 1
ATOM 616 C C . ALA A 1 82 ? 1.728 7.465 -11.829 1.00 94.31 82 ALA A C 1
ATOM 618 O O . ALA A 1 82 ? 1.466 6.526 -11.079 1.00 94.31 82 ALA A O 1
ATOM 619 N N . ASN A 1 83 ? 2.782 7.475 -12.644 1.00 94.81 83 ASN A N 1
ATOM 620 C CA . ASN A 1 83 ? 3.808 6.436 -12.695 1.00 94.81 83 ASN A CA 1
ATOM 621 C C . ASN A 1 83 ? 5.127 7.008 -13.238 1.00 94.81 83 ASN A C 1
ATOM 623 O O . ASN A 1 83 ? 5.131 7.690 -14.267 1.00 94.81 83 ASN A O 1
ATOM 627 N N . THR A 1 84 ? 6.254 6.689 -12.608 1.00 94.88 84 THR A N 1
ATOM 628 C CA . THR A 1 84 ? 7.587 6.979 -13.162 1.00 94.88 84 THR A CA 1
ATOM 629 C C . THR A 1 84 ? 8.166 5.757 -13.874 1.00 94.88 84 THR A C 1
ATOM 631 O O . THR A 1 84 ? 8.482 4.741 -13.257 1.00 94.88 84 THR A O 1
ATOM 634 N N . VAL A 1 85 ? 8.388 5.875 -15.185 1.00 91.62 85 VAL A N 1
ATOM 635 C CA . VAL A 1 85 ? 9.013 4.830 -16.005 1.00 91.62 85 VAL A CA 1
ATOM 636 C C . VAL A 1 85 ? 10.517 5.061 -16.074 1.00 91.62 85 VAL A C 1
ATOM 638 O O . VAL A 1 85 ? 10.985 6.090 -16.570 1.00 91.62 85 VAL A O 1
ATOM 641 N N . ILE A 1 86 ? 11.275 4.077 -15.601 1.00 88.94 86 ILE A N 1
ATOM 642 C CA . ILE A 1 86 ? 12.737 4.070 -15.620 1.00 88.94 86 ILE A CA 1
ATOM 643 C C . ILE A 1 86 ? 13.197 2.899 -16.488 1.00 88.94 86 ILE A C 1
ATOM 645 O O . ILE A 1 86 ? 12.722 1.772 -16.321 1.00 88.94 86 ILE A O 1
ATOM 649 N N . SER A 1 87 ? 14.117 3.171 -17.412 1.00 82.81 87 SER A N 1
ATOM 650 C CA . SER A 1 87 ? 14.739 2.149 -18.248 1.00 82.81 87 SER A CA 1
ATOM 651 C C . SER A 1 87 ? 15.503 1.135 -17.392 1.00 82.81 87 SER A C 1
ATOM 653 O O . SER A 1 87 ? 15.938 1.417 -16.274 1.00 82.81 87 SER A O 1
ATOM 655 N N . ARG A 1 88 ? 15.640 -0.085 -17.908 1.00 74.81 88 ARG A N 1
ATOM 656 C CA . ARG A 1 88 ? 16.333 -1.184 -17.220 1.00 74.81 88 ARG A CA 1
ATOM 657 C C . ARG A 1 88 ? 17.823 -1.195 -17.563 1.00 74.81 88 ARG A C 1
ATOM 659 O O . ARG A 1 88 ? 18.213 -0.716 -18.625 1.00 74.81 88 ARG A O 1
ATOM 666 N N . GLY A 1 89 ? 18.623 -1.841 -16.716 1.00 68.44 89 GLY A N 1
ATOM 667 C CA . GLY A 1 89 ? 20.048 -2.102 -16.954 1.00 68.44 89 GLY A CA 1
ATOM 668 C C . GLY A 1 89 ? 20.975 -1.317 -16.028 1.00 68.44 89 GLY A C 1
ATOM 669 O O . GLY A 1 89 ? 20.518 -0.596 -15.145 1.00 68.44 89 GLY A O 1
ATOM 670 N N . ALA A 1 90 ? 22.287 -1.464 -16.233 1.00 67.38 90 ALA A N 1
ATOM 671 C CA . ALA A 1 90 ? 23.318 -0.916 -15.342 1.00 67.38 90 ALA A CA 1
ATOM 672 C C . ALA A 1 90 ? 23.306 0.620 -15.179 1.00 67.38 90 ALA A C 1
ATOM 674 O O . ALA A 1 90 ? 23.763 1.131 -14.158 1.00 67.38 90 ALA A O 1
ATOM 675 N N . ASN A 1 91 ? 22.787 1.357 -16.167 1.00 76.50 91 ASN A N 1
ATOM 676 C CA . ASN A 1 91 ? 22.674 2.819 -16.139 1.00 76.50 91 ASN A CA 1
ATOM 677 C C . ASN A 1 91 ? 21.231 3.243 -16.449 1.00 76.50 91 ASN A C 1
ATOM 679 O O . ASN A 1 91 ? 20.960 3.728 -17.552 1.00 76.50 91 ASN A O 1
ATOM 683 N N . PRO A 1 92 ? 20.297 3.021 -15.511 1.00 81.38 92 PRO A N 1
ATOM 684 C CA . PRO A 1 92 ? 18.893 3.311 -15.733 1.00 81.38 92 PRO A CA 1
ATOM 685 C C . PRO A 1 92 ? 18.675 4.819 -15.895 1.00 81.38 92 PRO A C 1
ATOM 687 O O . PRO A 1 92 ? 19.327 5.642 -15.249 1.00 81.38 92 PRO A O 1
ATOM 690 N N . THR A 1 93 ? 17.736 5.183 -16.758 1.00 87.38 93 THR A N 1
ATOM 691 C CA . THR A 1 93 ? 17.352 6.565 -17.058 1.00 87.38 93 THR A CA 1
ATOM 692 C C . THR A 1 93 ? 15.840 6.709 -16.992 1.00 87.38 93 THR A C 1
ATOM 694 O O . THR A 1 93 ? 15.107 5.800 -17.369 1.00 87.38 93 THR A O 1
ATOM 697 N N . VAL A 1 94 ? 15.349 7.861 -16.534 1.00 93.12 94 VAL A N 1
ATOM 698 C CA . VAL A 1 94 ? 13.912 8.164 -16.623 1.00 93.12 94 VAL A CA 1
ATOM 699 C C . VAL A 1 94 ? 13.521 8.266 -18.092 1.00 93.12 94 VAL A C 1
ATOM 701 O O . VAL A 1 94 ? 14.044 9.115 -18.817 1.00 93.12 94 VAL A O 1
ATOM 704 N N . GLU A 1 95 ? 12.593 7.410 -18.505 1.00 93.81 95 GLU A N 1
ATOM 705 C CA . GLU A 1 95 ? 11.999 7.435 -19.835 1.00 93.81 95 GLU A CA 1
ATOM 706 C C . GLU A 1 95 ? 10.813 8.390 -19.855 1.00 93.81 95 GLU A C 1
ATOM 708 O O . GLU A 1 95 ? 10.739 9.252 -20.726 1.00 93.81 95 GLU A O 1
ATOM 713 N N . ARG A 1 96 ? 9.888 8.255 -18.896 1.00 95.62 96 ARG A N 1
ATOM 714 C CA . ARG A 1 96 ? 8.660 9.055 -18.826 1.00 95.62 96 ARG A CA 1
ATOM 715 C C . ARG A 1 96 ? 8.176 9.233 -17.389 1.00 95.62 96 ARG A C 1
ATOM 717 O O . ARG A 1 96 ? 8.375 8.362 -16.548 1.00 95.62 96 ARG A O 1
ATOM 724 N N . LEU A 1 97 ? 7.497 10.349 -17.144 1.00 97.19 97 LEU A N 1
ATOM 725 C CA . LEU A 1 97 ? 6.605 10.551 -16.006 1.00 97.19 97 LEU A CA 1
ATOM 726 C C . LEU A 1 97 ? 5.175 10.585 -16.549 1.00 97.19 97 LEU A C 1
ATOM 728 O O . LEU A 1 97 ? 4.784 11.519 -17.250 1.00 97.19 97 LEU A O 1
ATOM 732 N N . GLU A 1 98 ? 4.423 9.532 -16.274 1.00 96.75 98 GLU A N 1
ATOM 733 C CA . GLU A 1 98 ? 3.088 9.294 -16.808 1.00 96.75 98 GLU A CA 1
ATOM 734 C C . GLU A 1 98 ? 2.043 9.784 -15.806 1.00 96.75 98 GLU A C 1
ATOM 736 O O . GLU A 1 98 ? 2.042 9.369 -14.651 1.00 96.75 98 GLU A O 1
ATOM 741 N N . LEU A 1 99 ? 1.150 10.674 -16.234 1.00 96.19 99 LEU A N 1
ATOM 742 C CA . LEU A 1 99 ? 0.103 11.253 -15.392 1.00 96.19 99 LEU A CA 1
ATOM 743 C C . LEU A 1 99 ? -1.269 10.811 -15.901 1.00 96.19 99 LEU A C 1
ATOM 745 O O . LEU A 1 99 ? -1.536 10.884 -17.102 1.00 96.19 99 LEU A O 1
ATOM 749 N N . ARG A 1 100 ? -2.186 10.410 -15.013 1.00 92.38 100 ARG A N 1
ATOM 750 C CA . ARG A 1 100 ? -3.588 10.247 -15.423 1.00 92.38 100 ARG A CA 1
ATOM 751 C C . ARG A 1 100 ? -4.264 11.608 -15.606 1.00 92.38 100 ARG A C 1
ATOM 753 O O . ARG A 1 100 ? -3.962 12.538 -14.854 1.00 92.38 100 ARG A O 1
ATOM 760 N N . PRO A 1 101 ? -5.272 11.712 -16.495 1.00 88.69 101 PRO A N 1
ATOM 761 C CA . PRO A 1 101 ? -6.056 12.938 -16.658 1.00 88.69 101 PRO A CA 1
ATOM 762 C C . PRO A 1 101 ? -6.636 13.472 -15.341 1.00 88.69 101 PRO A C 1
ATOM 764 O O . PRO A 1 101 ? -6.635 14.674 -15.106 1.00 88.69 101 PRO A O 1
ATOM 767 N N . GLY A 1 102 ? -7.053 12.577 -14.435 1.00 84.12 102 GLY A N 1
ATOM 768 C CA . GLY A 1 102 ? -7.593 12.945 -13.121 1.00 84.12 102 GLY A CA 1
ATOM 769 C C . GLY A 1 102 ? -6.614 13.705 -12.214 1.00 84.12 102 GLY A C 1
ATOM 770 O O . GLY A 1 102 ? -7.049 14.426 -11.322 1.00 84.12 102 GLY A O 1
ATOM 771 N N . LEU A 1 103 ? -5.300 13.593 -12.445 1.00 88.50 103 LEU A N 1
ATOM 772 C CA . LEU A 1 103 ? -4.291 14.380 -11.730 1.00 88.50 103 LEU A CA 1
ATOM 773 C C . LEU A 1 103 ? -4.138 15.794 -12.321 1.00 88.50 103 LEU A C 1
ATOM 775 O O . LEU A 1 103 ? -3.697 16.716 -11.637 1.00 88.50 103 LEU A O 1
ATOM 779 N N . LEU A 1 104 ? -4.535 15.984 -13.579 1.00 89.00 104 LEU A N 1
ATOM 780 C CA . LEU A 1 104 ? -4.383 17.223 -14.345 1.00 89.00 104 LEU A CA 1
ATOM 781 C C . LEU A 1 104 ? -5.691 18.020 -14.466 1.00 89.00 104 LEU A C 1
ATOM 783 O O . LEU A 1 104 ? -5.790 18.931 -15.283 1.00 89.00 104 LEU A O 1
ATOM 787 N N . VAL A 1 105 ? -6.676 17.722 -13.619 1.00 79.38 105 VAL A N 1
ATOM 788 C CA . VAL A 1 105 ? -7.922 18.494 -13.523 1.00 79.38 105 VAL A CA 1
ATOM 789 C C . VAL A 1 105 ? -7.701 19.887 -12.921 1.00 79.38 105 VAL A C 1
ATOM 791 O O . VAL A 1 105 ? -6.723 20.135 -12.202 1.00 79.38 105 VAL A O 1
ATOM 794 N N . GLY A 1 106 ? -8.615 20.824 -13.185 1.00 61.69 106 GLY A N 1
ATOM 795 C CA . GLY A 1 106 ? -8.518 22.188 -12.661 1.00 61.69 106 GLY A CA 1
ATOM 796 C C . GLY A 1 106 ? -8.505 22.241 -11.125 1.00 61.69 106 GLY A C 1
ATOM 797 O O . GLY A 1 106 ? -9.024 21.355 -10.446 1.00 61.69 106 GLY A O 1
ATOM 798 N N . ALA A 1 107 ? -7.933 23.304 -10.549 1.00 57.22 107 ALA A N 1
ATOM 799 C CA . ALA A 1 107 ? -7.880 23.511 -9.092 1.00 57.22 107 ALA A CA 1
ATOM 800 C C . ALA A 1 107 ? -9.263 23.503 -8.405 1.00 57.22 107 ALA A C 1
ATOM 802 O O . ALA A 1 107 ? -9.355 23.212 -7.218 1.00 57.22 107 ALA A O 1
ATOM 803 N N . ASN A 1 108 ? -10.330 23.778 -9.159 1.00 50.69 108 ASN A N 1
ATOM 804 C CA . ASN A 1 108 ? -11.705 23.795 -8.660 1.00 50.69 108 ASN A CA 1
ATOM 805 C C . ASN A 1 108 ? -12.313 22.395 -8.488 1.00 50.69 108 ASN A C 1
ATOM 807 O O . ASN A 1 108 ? -13.375 22.285 -7.881 1.00 50.69 108 ASN A O 1
ATOM 811 N N . GLU A 1 109 ? -11.682 21.355 -9.045 1.00 54.44 109 GLU A N 1
ATOM 812 C CA . GLU A 1 109 ? -12.205 19.983 -9.065 1.00 54.44 109 GLU A CA 1
ATOM 813 C C . GLU A 1 109 ? -11.635 19.121 -7.943 1.00 54.44 109 GLU A C 1
ATOM 815 O O . GLU A 1 109 ? -12.341 18.308 -7.355 1.00 54.44 109 GLU A O 1
ATOM 820 N N . THR A 1 110 ? -10.359 19.314 -7.614 1.00 64.12 110 THR A N 1
ATOM 821 C CA . THR A 1 110 ? -9.691 18.623 -6.509 1.00 64.12 110 THR A CA 1
ATOM 822 C C . THR A 1 110 ? -8.554 19.473 -5.947 1.00 64.12 110 THR A C 1
ATOM 824 O O . THR A 1 110 ? -7.866 20.191 -6.684 1.00 64.12 110 THR A O 1
ATOM 827 N N . SER A 1 111 ? -8.308 19.328 -4.638 1.00 81.25 111 SER A N 1
ATOM 828 C CA . SER A 1 111 ? -7.201 19.980 -3.926 1.00 81.25 111 SER A CA 1
ATOM 829 C C . SER A 1 111 ? -5.876 19.823 -4.683 1.00 81.25 111 SER A C 1
ATOM 831 O O . SER A 1 111 ? -5.401 18.707 -4.906 1.00 81.25 111 SER A O 1
ATOM 833 N N . VAL A 1 112 ? -5.271 20.958 -5.053 1.00 89.38 112 VAL A N 1
ATOM 834 C CA . VAL A 1 112 ? -3.943 21.014 -5.690 1.00 89.38 112 VAL A CA 1
ATOM 835 C C . VAL A 1 112 ? -2.905 20.342 -4.793 1.00 89.38 112 VAL A C 1
ATOM 837 O O . VAL A 1 112 ? -2.140 19.513 -5.270 1.00 89.38 112 VAL A O 1
ATOM 840 N N . THR A 1 113 ? -2.946 20.602 -3.486 1.00 91.75 113 THR A N 1
ATOM 841 C CA . THR A 1 113 ? -2.063 19.984 -2.488 1.00 91.75 113 THR A CA 1
ATOM 842 C C . THR A 1 113 ? -2.172 18.464 -2.460 1.00 91.75 113 THR A C 1
ATOM 844 O O . THR A 1 113 ? -1.154 17.779 -2.490 1.00 91.75 113 THR A O 1
ATOM 847 N N . ALA A 1 114 ? -3.389 17.907 -2.448 1.00 88.25 114 ALA A N 1
ATOM 848 C CA . ALA A 1 114 ? -3.565 16.454 -2.440 1.00 88.25 114 ALA A CA 1
ATOM 849 C C . ALA A 1 114 ? -2.943 15.801 -3.687 1.00 88.25 114 ALA A C 1
ATOM 851 O O . ALA A 1 114 ? -2.281 14.770 -3.590 1.00 88.25 114 ALA A O 1
ATOM 852 N N . ARG A 1 115 ? -3.102 16.437 -4.852 1.00 92.31 115 ARG A N 1
ATOM 853 C CA . ARG A 1 115 ? -2.502 15.977 -6.111 1.00 92.31 115 ARG A CA 1
ATOM 854 C C . ARG A 1 115 ? -0.990 16.184 -6.160 1.00 92.31 115 ARG A C 1
ATOM 856 O O . ARG A 1 115 ? -0.281 15.320 -6.664 1.00 92.31 115 ARG A O 1
ATOM 863 N N . ALA A 1 116 ? -0.485 17.281 -5.600 1.00 95.75 116 ALA A N 1
ATOM 864 C CA . ALA A 1 116 ? 0.946 17.536 -5.475 1.00 95.75 116 ALA A CA 1
ATOM 865 C C . ALA A 1 116 ? 1.630 16.466 -4.611 1.00 95.75 116 ALA A C 1
ATOM 867 O O . ALA A 1 116 ? 2.693 15.986 -4.980 1.00 95.75 116 ALA A O 1
ATOM 868 N N . ILE A 1 117 ? 1.001 16.023 -3.517 1.00 95.69 117 ILE A N 1
ATOM 869 C CA . ILE A 1 117 ? 1.524 14.943 -2.660 1.00 95.69 117 ILE A CA 1
ATOM 870 C C . ILE A 1 117 ? 1.634 13.616 -3.423 1.00 95.69 117 ILE A C 1
ATOM 872 O O . ILE A 1 117 ? 2.641 12.922 -3.291 1.00 95.69 117 ILE A O 1
ATOM 876 N N . ILE A 1 118 ? 0.635 13.281 -4.246 1.00 93.25 118 ILE A N 1
ATOM 877 C CA . ILE A 1 118 ? 0.691 12.113 -5.140 1.00 93.25 118 ILE A CA 1
ATOM 878 C C . ILE A 1 118 ? 1.852 12.263 -6.130 1.00 93.25 118 ILE A C 1
ATOM 880 O O . ILE A 1 118 ? 2.632 11.338 -6.316 1.00 93.25 118 ILE A O 1
ATOM 884 N N . LEU A 1 119 ? 2.010 13.440 -6.739 1.00 96.56 119 LEU A N 1
ATOM 885 C CA . LEU A 1 119 ? 3.095 13.679 -7.689 1.00 96.56 119 LEU A CA 1
ATOM 886 C C . LEU A 1 119 ? 4.480 13.641 -7.024 1.00 96.56 119 LEU A C 1
ATOM 888 O O . LEU A 1 119 ? 5.431 13.186 -7.648 1.00 96.56 119 LEU A O 1
ATOM 892 N N . ILE A 1 120 ? 4.605 14.071 -5.764 1.00 98.00 120 ILE A N 1
ATOM 893 C CA . ILE A 1 120 ? 5.848 13.984 -4.982 1.00 98.00 120 ILE A CA 1
ATOM 894 C C . ILE A 1 120 ? 6.298 12.531 -4.804 1.00 98.00 120 ILE A C 1
ATOM 896 O O . ILE A 1 120 ? 7.498 12.273 -4.911 1.00 98.00 120 ILE A O 1
ATOM 900 N N . HIS A 1 121 ? 5.366 11.596 -4.575 1.00 97.31 121 HIS A N 1
ATOM 901 C CA . HIS A 1 121 ? 5.670 10.161 -4.544 1.00 97.31 121 HIS A CA 1
ATOM 902 C C . HIS A 1 121 ? 6.378 9.748 -5.841 1.00 97.31 121 HIS A C 1
ATOM 904 O O . HIS A 1 121 ? 7.542 9.356 -5.815 1.00 97.31 121 HIS A O 1
ATOM 910 N N . GLU A 1 122 ? 5.726 9.940 -6.988 1.00 95.81 122 GLU A N 1
ATOM 911 C CA . GLU A 1 122 ? 6.265 9.498 -8.279 1.00 95.81 122 GLU A CA 1
ATOM 912 C C . GLU A 1 122 ? 7.564 10.211 -8.654 1.00 95.81 122 GLU A C 1
ATOM 914 O O . GLU A 1 122 ? 8.522 9.604 -9.133 1.00 95.81 122 GLU A O 1
ATOM 919 N N . LEU A 1 123 ? 7.630 11.514 -8.396 1.00 96.69 123 LEU A N 1
ATOM 920 C CA . LEU A 1 123 ? 8.784 12.347 -8.703 1.00 96.69 123 LEU A CA 1
ATOM 921 C C . LEU A 1 123 ? 10.022 11.954 -7.895 1.00 96.69 123 LEU A C 1
ATOM 923 O O . LEU A 1 123 ? 11.145 12.113 -8.379 1.00 96.69 123 LEU A O 1
ATOM 927 N N . SER A 1 124 ? 9.834 11.406 -6.693 1.00 97.19 124 SER A N 1
ATOM 928 C CA . SER A 1 124 ? 10.941 10.910 -5.879 1.00 97.19 124 SER A CA 1
ATOM 929 C C . SER A 1 124 ? 11.671 9.735 -6.547 1.00 97.19 124 SER A C 1
ATOM 931 O O . SER A 1 124 ? 12.901 9.696 -6.503 1.00 97.19 124 SER A O 1
ATOM 933 N N . HIS A 1 125 ? 10.967 8.855 -7.278 1.00 95.50 125 HIS A N 1
ATOM 934 C CA . HIS A 1 125 ? 11.595 7.802 -8.095 1.00 95.50 125 HIS A CA 1
ATOM 935 C C . HIS A 1 125 ? 12.498 8.368 -9.190 1.00 95.50 125 HIS A C 1
ATOM 937 O O . HIS A 1 125 ? 13.493 7.751 -9.570 1.00 95.50 125 HIS A O 1
ATOM 943 N N . ALA A 1 126 ? 12.168 9.556 -9.695 1.00 94.81 126 ALA A N 1
ATOM 944 C CA . ALA A 1 126 ? 12.907 10.187 -10.771 1.00 94.81 126 ALA A CA 1
ATOM 945 C C . ALA A 1 126 ? 14.197 10.875 -10.302 1.00 94.81 126 ALA A C 1
ATOM 947 O O . ALA A 1 126 ? 14.975 11.275 -11.170 1.00 94.81 126 ALA A O 1
ATOM 948 N N . LEU A 1 127 ? 14.448 11.034 -8.994 1.00 93.44 127 LEU A N 1
ATOM 949 C CA . LEU A 1 127 ? 15.656 11.693 -8.474 1.00 93.44 127 LEU A CA 1
ATOM 950 C C . LEU A 1 127 ? 16.933 11.011 -8.983 1.00 93.44 127 LEU A C 1
ATOM 952 O O . LEU A 1 127 ? 16.991 9.787 -9.093 1.00 93.44 127 LEU A O 1
ATOM 956 N N . PHE A 1 128 ? 17.948 11.805 -9.324 1.00 85.56 128 PHE A N 1
ATOM 957 C CA . PHE A 1 128 ? 19.165 11.325 -9.977 1.00 85.56 128 PHE A CA 1
ATOM 958 C C . PHE A 1 128 ? 20.389 11.507 -9.073 1.00 85.56 128 PHE A C 1
ATOM 960 O O . PHE A 1 128 ? 20.976 12.583 -9.005 1.00 85.56 128 PHE A O 1
ATOM 967 N N . GLU A 1 129 ? 20.774 10.436 -8.385 1.00 82.81 129 GLU A N 1
ATOM 968 C CA . GLU A 1 129 ? 21.967 10.350 -7.534 1.00 82.81 129 GLU A CA 1
ATOM 969 C C . GLU A 1 129 ? 22.446 8.893 -7.455 1.00 82.81 129 GLU A C 1
ATOM 971 O O . GLU A 1 129 ? 21.695 7.987 -7.805 1.00 82.81 129 GLU A O 1
ATOM 976 N N . HIS A 1 130 ? 23.683 8.652 -7.014 1.00 71.00 130 HIS A N 1
ATOM 977 C CA . HIS A 1 130 ? 24.218 7.298 -6.856 1.00 71.00 130 HIS A CA 1
ATOM 978 C C . HIS A 1 130 ? 23.680 6.623 -5.573 1.00 71.00 130 HIS A C 1
ATOM 980 O O . HIS A 1 130 ? 23.762 7.236 -4.509 1.00 71.00 130 HIS A O 1
ATOM 986 N N . PRO A 1 131 ? 23.242 5.347 -5.609 1.00 62.50 131 PRO A N 1
ATOM 987 C CA . PRO A 1 131 ? 23.097 4.491 -6.788 1.00 62.50 131 PRO A CA 1
ATOM 988 C C . PRO A 1 131 ? 21.892 4.953 -7.623 1.00 62.50 131 PRO A C 1
ATOM 990 O O . PRO A 1 131 ? 20.817 5.168 -7.071 1.00 62.50 131 PRO A O 1
ATOM 993 N N . LEU A 1 132 ? 22.100 5.139 -8.932 1.00 72.12 132 LEU A N 1
ATOM 994 C CA . LEU A 1 132 ? 21.183 5.798 -9.880 1.00 72.12 132 LEU A CA 1
ATOM 995 C C . LEU A 1 132 ? 19.699 5.488 -9.596 1.00 72.12 132 LEU A C 1
ATOM 997 O O . LEU A 1 132 ? 19.294 4.326 -9.599 1.00 72.12 132 LEU A O 1
ATOM 1001 N N . HIS A 1 133 ? 18.889 6.529 -9.370 1.00 81.25 133 HIS A N 1
ATOM 1002 C CA . HIS A 1 133 ? 17.473 6.430 -8.976 1.00 81.25 133 HIS A CA 1
ATOM 1003 C C . HIS A 1 133 ? 17.253 5.669 -7.656 1.00 81.25 133 HIS A C 1
ATOM 1005 O O . HIS A 1 133 ? 16.670 4.578 -7.653 1.00 81.25 133 HIS A O 1
ATOM 1011 N N . PRO A 1 134 ? 17.688 6.239 -6.518 1.00 82.06 134 PRO A N 1
ATOM 1012 C CA . PRO A 1 134 ? 17.774 5.526 -5.243 1.00 82.06 134 PRO A CA 1
ATOM 1013 C C . PRO A 1 134 ? 16.407 5.228 -4.617 1.00 82.06 134 PRO A C 1
ATOM 1015 O O . PRO A 1 134 ? 16.306 4.335 -3.780 1.00 82.06 134 PRO A O 1
ATOM 1018 N N . VAL A 1 135 ? 15.358 5.972 -4.986 1.00 92.62 135 VAL A N 1
ATOM 1019 C CA . VAL A 1 135 ? 14.050 5.891 -4.332 1.00 92.62 135 VAL A CA 1
ATOM 1020 C C . VAL A 1 135 ? 13.177 4.824 -4.989 1.00 92.62 135 VAL A C 1
ATOM 1022 O O . VAL A 1 135 ? 12.953 4.860 -6.200 1.00 92.62 135 VAL A O 1
ATOM 1025 N N . LYS A 1 136 ? 12.664 3.883 -4.192 1.00 92.38 136 LYS A N 1
ATOM 1026 C CA . LYS A 1 136 ? 11.843 2.737 -4.622 1.00 92.38 136 LYS A CA 1
ATOM 1027 C C . LYS A 1 136 ? 10.582 2.599 -3.762 1.00 92.38 136 LYS A C 1
ATOM 1029 O O . LYS A 1 136 ? 10.443 3.264 -2.741 1.00 92.38 136 LYS A O 1
ATOM 1034 N N . ASP A 1 137 ? 9.699 1.685 -4.148 1.00 92.12 137 ASP A N 1
ATOM 1035 C CA . ASP A 1 137 ? 8.527 1.300 -3.356 1.00 92.12 137 ASP A CA 1
ATOM 1036 C C . ASP A 1 137 ? 8.854 0.135 -2.427 1.00 92.12 137 ASP A C 1
ATOM 1038 O O . ASP A 1 137 ? 8.604 -1.034 -2.735 1.00 92.12 137 ASP A O 1
ATOM 1042 N N . TYR A 1 138 ? 9.456 0.436 -1.278 1.00 93.00 138 TYR A N 1
ATOM 1043 C CA . TYR A 1 138 ? 9.698 -0.567 -0.242 1.00 93.00 138 TYR A CA 1
ATOM 1044 C C . TYR A 1 138 ? 8.454 -0.797 0.616 1.00 93.00 138 TYR A C 1
ATOM 1046 O O . TYR A 1 138 ? 8.104 -1.947 0.887 1.00 93.00 138 TYR A O 1
ATOM 1054 N N . ALA A 1 139 ? 7.781 0.280 1.024 1.00 94.19 139 ALA A N 1
ATOM 1055 C CA . ALA A 1 139 ? 6.584 0.238 1.850 1.00 94.19 139 ALA A CA 1
ATOM 1056 C C . ALA A 1 139 ? 5.630 1.386 1.513 1.00 94.19 139 ALA A C 1
ATOM 1058 O O . ALA A 1 139 ? 6.043 2.542 1.406 1.00 94.19 139 ALA A O 1
ATOM 1059 N N . TYR A 1 140 ? 4.339 1.066 1.451 1.00 93.38 140 TYR A N 1
ATOM 1060 C CA . TYR A 1 140 ? 3.288 2.059 1.257 1.00 93.38 140 TYR A CA 1
ATOM 1061 C C . TYR A 1 140 ? 2.813 2.635 2.597 1.00 93.38 140 TYR A C 1
ATOM 1063 O O . TYR A 1 140 ? 2.696 1.889 3.569 1.00 93.38 140 TYR A O 1
ATOM 1071 N N . ARG A 1 141 ? 2.449 3.923 2.661 1.00 91.88 141 ARG A N 1
ATOM 1072 C CA . ARG A 1 141 ? 1.971 4.623 3.879 1.00 91.88 141 ARG A CA 1
ATOM 1073 C C . ARG A 1 141 ? 0.780 3.928 4.542 1.00 91.88 141 ARG A C 1
ATOM 1075 O O . ARG A 1 141 ? 0.654 3.909 5.772 1.00 91.88 141 ARG A O 1
ATOM 1082 N N . ALA A 1 142 ? -0.077 3.317 3.726 1.00 91.19 142 ALA A N 1
ATOM 1083 C CA . ALA A 1 142 ? -1.235 2.539 4.161 1.00 91.19 142 ALA A CA 1
ATOM 1084 C C . ALA A 1 142 ? -0.915 1.066 4.503 1.00 91.19 142 ALA A C 1
ATOM 1086 O O . ALA A 1 142 ? -1.787 0.370 5.015 1.00 91.19 142 ALA A O 1
ATOM 1087 N N . GLY A 1 143 ? 0.301 0.584 4.225 1.00 94.56 143 GLY A N 1
ATOM 1088 C CA . GLY A 1 143 ? 0.730 -0.809 4.402 1.00 94.56 143 GLY A CA 1
ATOM 1089 C C . GLY A 1 143 ? 1.304 -1.122 5.785 1.00 94.56 143 GLY A C 1
ATOM 1090 O O . GLY A 1 143 ? 1.602 -0.234 6.581 1.00 94.56 143 GLY A O 1
ATOM 1091 N N . TRP A 1 144 ? 1.488 -2.401 6.094 1.00 96.44 144 TRP A N 1
ATOM 1092 C CA . TRP A 1 144 ? 2.003 -2.850 7.392 1.00 96.44 144 TRP A CA 1
ATOM 1093 C C . TRP A 1 144 ? 3.485 -2.530 7.591 1.00 96.44 144 TRP A C 1
ATOM 1095 O O . TRP A 1 144 ? 3.909 -2.299 8.720 1.00 96.44 144 TRP A O 1
ATOM 1105 N N . ALA A 1 145 ? 4.261 -2.488 6.508 1.00 95.00 145 ALA A N 1
ATOM 1106 C CA . ALA A 1 145 ? 5.702 -2.254 6.556 1.00 95.00 145 ALA A CA 1
ATOM 1107 C C . ALA A 1 145 ? 6.104 -0.809 6.892 1.00 95.00 145 ALA A C 1
ATOM 1109 O O . ALA A 1 145 ? 7.239 -0.546 7.300 1.00 95.00 145 ALA A O 1
ATOM 1110 N N . TRP A 1 146 ? 5.189 0.143 6.726 1.00 91.69 146 TRP A N 1
ATOM 1111 C CA . TRP A 1 146 ? 5.453 1.549 7.009 1.00 91.69 146 TRP A CA 1
ATOM 1112 C C . TRP A 1 146 ? 5.779 1.782 8.491 1.00 91.69 146 TRP A C 1
ATOM 1114 O O . TRP A 1 146 ? 5.136 1.229 9.376 1.00 91.69 146 TRP A O 1
ATOM 1124 N N . GLY A 1 147 ? 6.787 2.603 8.788 1.00 88.44 147 GLY A N 1
ATOM 1125 C CA . GLY A 1 147 ? 7.277 2.789 10.163 1.00 88.44 147 GLY A CA 1
ATOM 1126 C C . GLY A 1 147 ? 8.122 1.626 10.707 1.00 88.44 147 GLY A C 1
ATOM 1127 O O . GLY A 1 147 ? 8.632 1.721 11.819 1.00 88.44 147 GLY A O 1
ATOM 1128 N N . TYR A 1 148 ? 8.329 0.559 9.926 1.00 92.38 148 TYR A N 1
ATOM 1129 C CA . TYR A 1 148 ? 9.290 -0.511 10.227 1.00 92.38 148 TYR A CA 1
ATOM 1130 C C . TYR A 1 148 ? 10.537 -0.466 9.331 1.00 92.38 148 TYR A C 1
ATOM 1132 O O . TYR A 1 148 ? 11.477 -1.231 9.550 1.00 92.38 148 TYR A O 1
ATOM 1140 N N . LEU A 1 149 ? 10.584 0.445 8.353 1.00 92.88 149 LEU A N 1
ATOM 1141 C CA . LEU A 1 149 ? 11.778 0.679 7.543 1.00 92.88 149 LEU A CA 1
ATOM 1142 C C . LEU A 1 149 ? 12.872 1.372 8.376 1.00 92.88 149 LEU A C 1
ATOM 1144 O O . LEU A 1 149 ? 12.593 2.393 9.009 1.00 92.88 149 LEU A O 1
ATOM 1148 N N . PRO A 1 150 ? 14.121 0.874 8.363 1.00 91.94 150 PRO A N 1
ATOM 1149 C CA . PRO A 1 150 ? 15.280 1.622 8.850 1.00 91.94 150 PRO A CA 1
ATOM 1150 C C . PRO A 1 150 ? 15.410 2.965 8.143 1.00 91.94 150 PRO A C 1
ATOM 1152 O O . PRO A 1 150 ? 15.039 3.064 6.974 1.00 91.94 150 PRO A O 1
ATOM 1155 N N . ALA A 1 151 ? 16.022 3.952 8.801 1.00 92.50 151 ALA A N 1
ATOM 1156 C CA . ALA A 1 151 ? 16.185 5.302 8.253 1.00 92.50 151 ALA A CA 1
ATOM 1157 C C . ALA A 1 151 ? 16.752 5.297 6.820 1.00 92.50 151 ALA A C 1
ATOM 1159 O O . ALA A 1 151 ? 16.121 5.834 5.917 1.00 92.50 151 ALA A O 1
ATOM 1160 N N . ALA A 1 152 ? 17.833 4.548 6.574 1.00 89.25 152 ALA A N 1
ATOM 1161 C CA . ALA A 1 152 ? 18.460 4.451 5.252 1.00 89.25 152 ALA A CA 1
ATOM 1162 C C . ALA A 1 152 ? 17.519 3.937 4.136 1.00 89.25 152 ALA A C 1
ATOM 1164 O O . ALA A 1 152 ? 17.595 4.393 2.992 1.00 89.25 152 ALA A O 1
ATOM 1165 N N . LEU A 1 153 ? 16.616 2.996 4.451 1.00 91.81 153 LEU A N 1
ATOM 1166 C CA . LEU A 1 153 ? 15.609 2.519 3.494 1.00 91.81 153 LEU A CA 1
ATOM 1167 C C . LEU A 1 153 ? 14.424 3.481 3.402 1.00 91.81 153 LEU A C 1
ATOM 1169 O O . LEU A 1 153 ? 13.908 3.694 2.311 1.00 91.81 153 LEU A O 1
ATOM 1173 N N . ALA A 1 154 ? 14.002 4.076 4.519 1.00 94.31 154 ALA A N 1
ATOM 1174 C CA . ALA A 1 154 ? 12.917 5.050 4.551 1.00 94.31 154 ALA A CA 1
ATOM 1175 C C . ALA A 1 154 ? 13.264 6.307 3.734 1.00 94.31 154 ALA A C 1
ATOM 1177 O O . ALA A 1 154 ? 12.433 6.773 2.962 1.00 94.31 154 ALA A O 1
ATOM 1178 N N . GLU A 1 155 ? 14.503 6.799 3.808 1.00 93.69 155 GLU A N 1
ATOM 1179 C CA . GLU A 1 155 ? 15.028 7.891 2.967 1.00 93.69 155 GLU A CA 1
ATOM 1180 C C . GLU A 1 155 ? 14.996 7.556 1.470 1.00 93.69 155 GLU A C 1
ATOM 1182 O O . GLU A 1 155 ? 14.995 8.452 0.625 1.00 93.69 155 GLU A O 1
ATOM 1187 N N . SER A 1 156 ? 14.978 6.264 1.147 1.00 93.31 156 SER A N 1
ATOM 1188 C CA . SER A 1 156 ? 14.969 5.708 -0.205 1.00 93.31 156 SER A CA 1
ATOM 1189 C C . SER A 1 156 ? 13.606 5.098 -0.560 1.00 93.31 156 SER A C 1
ATOM 1191 O O . SER A 1 156 ? 13.516 4.269 -1.463 1.00 93.31 156 SER A O 1
ATOM 1193 N N . ASN A 1 157 ? 12.538 5.498 0.140 1.00 95.75 157 ASN A N 1
ATOM 1194 C CA . ASN A 1 157 ? 11.175 5.034 -0.094 1.00 95.75 157 ASN A CA 1
ATOM 1195 C C . ASN A 1 157 ? 10.260 6.186 -0.531 1.00 95.75 157 ASN A C 1
ATOM 1197 O O . ASN A 1 157 ? 10.169 7.192 0.173 1.00 95.75 157 ASN A O 1
ATOM 1201 N N . ALA A 1 158 ? 9.561 6.042 -1.658 1.00 96.31 158 ALA A N 1
ATOM 1202 C CA . ALA A 1 158 ? 8.788 7.138 -2.258 1.00 96.31 158 ALA A CA 1
ATOM 1203 C C . ALA A 1 158 ? 7.678 7.660 -1.344 1.00 96.31 158 ALA A C 1
ATOM 1205 O O . ALA A 1 158 ? 7.495 8.865 -1.154 1.00 96.31 158 ALA A O 1
ATOM 1206 N N . ASP A 1 159 ? 7.005 6.742 -0.664 1.00 96.44 159 ASP A N 1
ATOM 1207 C CA . ASP A 1 159 ? 5.910 7.077 0.233 1.00 96.44 159 ASP A CA 1
ATOM 1208 C C . ASP A 1 159 ? 6.366 7.811 1.513 1.00 96.44 159 ASP A C 1
ATOM 1210 O O . ASP A 1 159 ? 5.564 8.460 2.185 1.00 96.44 159 ASP A O 1
ATOM 1214 N N . THR A 1 160 ? 7.676 7.832 1.791 1.00 96.88 160 THR A N 1
ATOM 1215 C CA . THR A 1 160 ? 8.278 8.712 2.807 1.00 96.88 160 THR A CA 1
ATOM 1216 C C . THR A 1 160 ? 8.268 10.166 2.399 1.00 96.88 160 THR A C 1
ATOM 1218 O O . THR A 1 160 ? 7.969 11.028 3.226 1.00 96.88 160 THR A O 1
ATOM 1221 N N . PHE A 1 161 ? 8.523 10.451 1.125 1.00 97.88 161 PHE A N 1
ATOM 1222 C CA . PHE A 1 161 ? 8.404 11.802 0.595 1.00 97.88 161 PHE A CA 1
ATOM 1223 C C . PHE A 1 161 ? 6.944 12.250 0.619 1.00 97.88 161 PHE A C 1
ATOM 1225 O O . PHE A 1 161 ? 6.654 13.363 1.054 1.00 97.88 161 PHE A O 1
ATOM 1232 N N . ALA A 1 162 ? 6.014 11.370 0.242 1.00 97.06 162 ALA A N 1
ATOM 1233 C CA . ALA A 1 162 ? 4.589 11.679 0.265 1.00 97.06 162 ALA A CA 1
ATOM 1234 C C . ALA A 1 162 ? 4.052 11.945 1.687 1.00 97.06 162 ALA A C 1
ATOM 1236 O O . ALA A 1 162 ? 3.286 12.889 1.881 1.00 97.06 162 ALA A O 1
ATOM 1237 N N . GLU A 1 163 ? 4.449 11.160 2.698 1.00 96.25 163 GLU A N 1
ATOM 1238 C CA . GLU A 1 163 ? 4.047 11.406 4.096 1.00 96.25 163 GLU A CA 1
ATOM 1239 C C . GLU A 1 163 ? 4.674 12.691 4.646 1.00 96.25 163 GLU A C 1
ATOM 1241 O O . GLU A 1 163 ? 3.976 13.507 5.248 1.00 96.25 163 GLU A O 1
ATOM 1246 N N . ALA A 1 164 ? 5.964 12.927 4.390 1.00 97.12 164 ALA A N 1
ATOM 1247 C CA . ALA A 1 164 ? 6.625 14.162 4.805 1.00 97.12 164 ALA A CA 1
ATOM 1248 C C . ALA A 1 164 ? 5.971 15.400 4.169 1.00 97.12 164 ALA A C 1
ATOM 1250 O O . ALA A 1 164 ? 5.742 16.401 4.854 1.00 97.12 164 ALA A O 1
ATOM 1251 N N . ALA A 1 165 ? 5.622 15.318 2.882 1.00 97.69 165 ALA A N 1
ATOM 1252 C CA . ALA A 1 165 ? 4.883 16.352 2.167 1.00 97.69 165 ALA A CA 1
ATOM 1253 C C . ALA A 1 165 ? 3.493 16.579 2.766 1.00 97.69 165 ALA A C 1
ATOM 1255 O O . ALA A 1 165 ? 3.120 17.723 3.013 1.00 97.69 165 ALA A O 1
ATOM 1256 N N . ALA A 1 166 ? 2.752 15.505 3.056 1.00 96.12 166 ALA A N 1
ATOM 1257 C CA . ALA A 1 166 ? 1.440 15.583 3.685 1.00 96.12 166 ALA A CA 1
ATOM 1258 C C . ALA A 1 166 ? 1.501 16.309 5.033 1.00 96.12 166 ALA A C 1
ATOM 1260 O O . ALA A 1 166 ? 0.796 17.295 5.224 1.00 96.12 166 ALA A O 1
ATOM 1261 N N . LEU A 1 167 ? 2.382 15.882 5.938 1.00 95.88 167 LEU A N 1
ATOM 1262 C CA . LEU A 1 167 ? 2.520 16.480 7.270 1.00 95.88 167 LEU A CA 1
ATOM 1263 C C . LEU A 1 167 ? 2.991 17.939 7.215 1.00 95.88 167 LEU A C 1
ATOM 1265 O O . LEU A 1 167 ? 2.530 18.776 7.995 1.00 95.88 167 LEU A O 1
ATOM 1269 N N . THR A 1 168 ? 3.872 18.260 6.268 1.00 96.69 168 THR A N 1
ATOM 1270 C CA . THR A 1 168 ? 4.332 19.635 6.035 1.00 96.69 168 THR A CA 1
ATOM 1271 C C . THR A 1 168 ? 3.180 20.504 5.526 1.00 96.69 168 THR A C 1
ATOM 1273 O O . THR A 1 168 ? 2.921 21.568 6.087 1.00 96.69 168 THR A O 1
ATOM 1276 N N . ALA A 1 169 ? 2.421 20.027 4.538 1.00 95.31 169 ALA A N 1
ATOM 1277 C CA . ALA A 1 169 ? 1.277 20.737 3.979 1.00 95.31 169 ALA A CA 1
ATOM 1278 C C . ALA A 1 169 ? 0.143 20.936 4.999 1.00 95.31 169 ALA A C 1
ATOM 1280 O O . ALA A 1 169 ? -0.440 22.016 5.075 1.00 95.31 169 ALA A O 1
ATOM 1281 N N . GLU A 1 170 ? -0.156 19.934 5.831 1.00 93.38 170 GLU A N 1
ATOM 1282 C CA . GLU A 1 170 ? -1.144 20.066 6.909 1.00 93.38 170 GLU A CA 1
ATOM 1283 C C . GLU A 1 170 ? -0.757 21.155 7.909 1.00 93.38 170 GLU A C 1
ATOM 1285 O O . GLU A 1 170 ? -1.616 21.932 8.328 1.00 93.38 170 GLU A O 1
ATOM 1290 N N . ARG A 1 171 ? 0.532 21.246 8.261 1.00 93.75 171 ARG A N 1
ATOM 1291 C CA . ARG A 1 171 ? 1.052 22.301 9.136 1.00 93.75 171 ARG A CA 1
ATOM 1292 C C . ARG A 1 171 ? 0.963 23.672 8.472 1.00 93.75 171 ARG A C 1
ATOM 1294 O O . ARG A 1 171 ? 0.476 24.605 9.103 1.00 93.75 171 ARG A O 1
ATOM 1301 N N . MET A 1 172 ? 1.385 23.783 7.210 1.00 93.19 172 MET A N 1
ATOM 1302 C CA . MET A 1 172 ? 1.297 25.021 6.422 1.00 93.19 172 MET A CA 1
ATOM 1303 C C . MET A 1 172 ? -0.138 25.546 6.338 1.00 93.19 172 MET A C 1
ATOM 1305 O O . MET A 1 172 ? -0.368 26.744 6.454 1.00 93.19 172 MET A O 1
ATOM 1309 N N . GLN A 1 173 ? -1.102 24.645 6.155 1.00 90.44 173 GLN A N 1
ATOM 1310 C CA . GLN A 1 173 ? -2.510 24.991 5.965 1.00 90.44 173 GLN A CA 1
ATOM 1311 C C . GLN A 1 173 ? -3.312 25.021 7.271 1.00 90.44 173 GLN A C 1
ATOM 1313 O O . GLN A 1 173 ? -4.486 25.379 7.242 1.00 90.44 173 GLN A O 1
ATOM 1318 N N . GLN A 1 174 ? -2.713 24.627 8.402 1.00 89.12 174 GLN A N 1
ATOM 1319 C CA . GLN A 1 174 ? -3.393 24.431 9.689 1.00 89.12 174 GLN A CA 1
ATOM 1320 C C . GLN A 1 174 ? -4.586 23.457 9.593 1.00 89.12 174 GLN A C 1
ATOM 1322 O O . GLN A 1 174 ? -5.649 23.671 10.175 1.00 89.12 174 GLN A O 1
ATOM 1327 N N . ARG A 1 175 ? -4.421 22.367 8.833 1.00 83.62 175 ARG A N 1
ATOM 1328 C CA . ARG A 1 175 ? -5.459 21.356 8.556 1.00 83.62 175 ARG A CA 1
ATOM 1329 C C . ARG A 1 175 ? -4.957 19.947 8.882 1.00 83.62 175 ARG A C 1
ATOM 1331 O O . ARG A 1 175 ? -4.750 19.133 7.988 1.00 83.62 175 ARG A O 1
ATOM 1338 N N . TRP A 1 176 ? -4.762 19.663 10.167 1.00 83.88 176 TRP A N 1
ATOM 1339 C CA . TRP A 1 176 ? -4.273 18.366 10.651 1.00 83.88 176 TRP A CA 1
ATOM 1340 C C . TRP A 1 176 ? -5.148 17.183 10.202 1.00 83.88 176 TRP A C 1
ATOM 1342 O O . TRP A 1 176 ? -6.376 17.236 10.284 1.00 83.88 176 TRP A O 1
ATOM 1352 N N . GLY A 1 177 ? -4.514 16.103 9.742 1.00 79.25 177 GLY A N 1
ATOM 1353 C CA . GLY A 1 177 ? -5.178 14.878 9.282 1.00 79.25 177 GLY A CA 1
ATOM 1354 C C . GLY A 1 177 ? -5.917 14.998 7.940 1.00 79.25 177 GLY A C 1
ATOM 1355 O O . GLY A 1 177 ? -6.721 14.123 7.594 1.00 79.25 177 GLY A O 1
ATOM 1356 N N . ARG A 1 178 ? -5.714 16.080 7.176 1.00 82.19 178 ARG A N 1
ATOM 1357 C CA . ARG A 1 178 ? -6.307 16.256 5.842 1.00 82.19 178 ARG A CA 1
ATOM 1358 C C . ARG A 1 178 ? -5.649 15.377 4.769 1.00 82.19 178 ARG A C 1
ATOM 1360 O O . ARG A 1 178 ? -6.355 14.874 3.896 1.00 82.19 178 ARG A O 1
ATOM 1367 N N . TYR A 1 179 ? -4.341 15.170 4.839 1.00 87.56 179 TYR A N 1
ATOM 1368 C CA . TYR A 1 179 ? -3.530 14.508 3.812 1.00 87.56 179 TYR A CA 1
ATOM 1369 C C . TYR A 1 179 ? -2.777 13.266 4.320 1.00 87.56 179 TYR A C 1
ATOM 1371 O O . TYR A 1 179 ? -2.121 12.571 3.538 1.00 87.56 179 TYR A O 1
ATOM 1379 N N . GLN A 1 180 ? -2.851 12.972 5.618 1.00 82.56 180 GLN A N 1
ATOM 1380 C CA . GLN A 1 180 ? -2.340 11.728 6.195 1.00 82.56 180 GLN A CA 1
ATOM 1381 C C . GLN A 1 180 ? -3.045 10.485 5.628 1.00 82.56 180 GLN A C 1
ATOM 1383 O O . GLN A 1 180 ? -4.251 10.497 5.358 1.00 82.56 180 GLN A O 1
ATOM 1388 N N . ALA A 1 181 ? -2.295 9.387 5.495 1.00 85.12 181 ALA A N 1
ATOM 1389 C CA . ALA A 1 181 ? -2.846 8.080 5.160 1.00 85.12 181 ALA A CA 1
ATOM 1390 C C . ALA A 1 181 ? -3.513 7.478 6.405 1.00 85.12 181 ALA A C 1
ATOM 1392 O O . ALA A 1 181 ? -2.849 7.031 7.340 1.00 85.12 181 ALA A O 1
ATOM 1393 N N . LEU A 1 182 ? -4.842 7.488 6.415 1.00 83.25 182 LEU A N 1
ATOM 1394 C CA . LEU A 1 182 ? -5.663 6.968 7.506 1.00 83.25 182 LEU A CA 1
ATOM 1395 C C . LEU A 1 182 ? -6.302 5.640 7.114 1.00 83.25 182 LEU A C 1
ATOM 1397 O O . LEU A 1 182 ? -6.363 5.285 5.937 1.00 83.25 182 LEU A O 1
ATOM 1401 N N . GLY A 1 183 ? -6.813 4.921 8.105 1.00 88.56 183 GLY A N 1
ATOM 1402 C CA . GLY A 1 183 ? -7.457 3.640 7.898 1.00 88.56 183 GLY A CA 1
ATOM 1403 C C . GLY A 1 183 ? -7.045 2.609 8.936 1.00 88.56 183 GLY A C 1
ATOM 1404 O O . GLY A 1 183 ? -6.130 2.792 9.743 1.00 88.56 183 GLY A O 1
ATOM 1405 N N . ARG A 1 184 ? -7.711 1.461 8.846 1.00 91.50 184 ARG A N 1
ATOM 1406 C CA . ARG A 1 184 ? -7.547 0.340 9.771 1.00 91.50 184 ARG A CA 1
ATOM 1407 C C . ARG A 1 184 ? -6.092 -0.106 9.929 1.00 91.50 184 ARG A C 1
ATOM 1409 O O . ARG A 1 184 ? -5.649 -0.276 11.059 1.00 91.50 184 ARG A O 1
ATOM 1416 N N . VAL A 1 185 ? -5.357 -0.281 8.827 1.00 94.88 185 VAL A N 1
ATOM 1417 C CA . VAL A 1 185 ? -3.958 -0.740 8.875 1.00 94.88 185 VAL A CA 1
ATOM 1418 C C . VAL A 1 185 ? -3.061 0.282 9.582 1.00 94.88 185 VAL A C 1
ATOM 1420 O O . VAL A 1 185 ? -2.459 -0.106 10.581 1.00 94.88 185 VAL A O 1
ATOM 1423 N N . PRO A 1 186 ? -3.004 1.574 9.188 1.00 93.56 186 PRO A N 1
ATOM 1424 C CA . PRO A 1 186 ? -2.274 2.588 9.954 1.00 93.56 186 PRO A CA 1
ATOM 1425 C C . PRO A 1 186 ? -2.603 2.612 11.454 1.00 93.56 186 PRO A C 1
ATOM 1427 O O . PRO A 1 186 ? -1.690 2.684 12.278 1.00 93.56 186 PRO A O 1
ATOM 1430 N N . ALA A 1 187 ? -3.883 2.500 11.821 1.00 93.81 187 ALA A N 1
ATOM 1431 C CA . ALA A 1 187 ? -4.314 2.528 13.217 1.00 93.81 187 ALA A CA 1
ATOM 1432 C C . ALA A 1 187 ? -3.872 1.286 14.008 1.00 93.81 187 ALA A C 1
ATOM 1434 O O . ALA A 1 187 ? -3.295 1.404 15.090 1.00 93.81 187 ALA A O 1
ATOM 1435 N N . GLN A 1 188 ? -4.081 0.090 13.455 1.00 96.00 188 GLN A N 1
ATOM 1436 C CA . GLN A 1 188 ? -3.647 -1.166 14.073 1.00 96.00 188 GLN A CA 1
ATOM 1437 C C . GLN A 1 188 ? -2.121 -1.261 14.147 1.00 96.00 188 GLN A C 1
ATOM 1439 O O . GLN A 1 188 ? -1.570 -1.694 15.155 1.00 96.00 188 GLN A O 1
ATOM 1444 N N . ARG A 1 189 ? -1.420 -0.782 13.120 1.00 95.00 189 ARG A N 1
ATOM 1445 C CA . ARG A 1 189 ? 0.040 -0.671 13.098 1.00 95.00 189 ARG A CA 1
ATOM 1446 C C . ARG A 1 189 ? 0.560 0.227 14.219 1.00 95.00 189 ARG A C 1
ATOM 1448 O O . ARG A 1 189 ? 1.543 -0.120 14.863 1.00 95.00 189 ARG A O 1
ATOM 1455 N N . PHE A 1 190 ? -0.111 1.343 14.502 1.00 91.88 190 PHE A N 1
ATOM 1456 C CA . PHE A 1 190 ? 0.238 2.203 15.634 1.00 91.88 190 PHE A CA 1
ATOM 1457 C C . PHE A 1 190 ? 0.035 1.504 16.989 1.00 91.88 190 PHE A C 1
ATOM 1459 O O . PHE A 1 190 ? 0.888 1.624 17.869 1.00 91.88 190 PHE A O 1
ATOM 1466 N N . ALA A 1 191 ? -1.042 0.728 17.154 1.00 94.69 191 ALA A N 1
ATOM 1467 C CA . ALA A 1 191 ? -1.235 -0.100 18.349 1.00 94.69 191 ALA A CA 1
ATOM 1468 C C . ALA A 1 191 ? -0.121 -1.157 18.498 1.00 94.69 191 ALA A C 1
ATOM 1470 O O . ALA A 1 191 ? 0.471 -1.290 19.567 1.00 94.69 191 ALA A O 1
ATOM 1471 N N . LEU A 1 192 ? 0.255 -1.829 17.406 1.00 94.94 192 LEU A N 1
ATOM 1472 C CA . LEU A 1 192 ? 1.363 -2.794 17.391 1.00 94.94 192 LEU A CA 1
ATOM 1473 C C . LEU A 1 192 ? 2.718 -2.145 17.698 1.00 94.94 192 LEU A C 1
ATOM 1475 O O . LEU A 1 192 ? 3.547 -2.749 18.375 1.00 94.94 192 LEU A O 1
ATOM 1479 N N . ALA A 1 193 ? 2.944 -0.910 17.244 1.00 91.12 193 ALA A N 1
ATOM 1480 C CA . ALA A 1 193 ? 4.150 -0.156 17.568 1.00 91.12 193 ALA A CA 1
ATOM 1481 C C . ALA A 1 193 ? 4.244 0.161 19.072 1.00 91.12 193 ALA A C 1
ATOM 1483 O O . ALA A 1 193 ? 5.332 0.076 19.641 1.00 91.12 193 ALA A O 1
ATOM 1484 N N . LYS A 1 194 ? 3.119 0.463 19.737 1.00 90.94 194 LYS A N 1
ATOM 1485 C CA . LYS A 1 194 ? 3.065 0.635 21.203 1.00 90.94 194 LYS A CA 1
ATOM 1486 C C . LYS A 1 194 ? 3.318 -0.668 21.961 1.00 90.94 194 LYS A C 1
ATOM 1488 O O . LYS A 1 194 ? 3.922 -0.635 23.026 1.00 90.94 194 LYS A O 1
ATOM 1493 N N . ALA A 1 195 ? 2.901 -1.800 21.397 1.00 91.31 195 ALA A N 1
ATOM 1494 C CA . ALA A 1 195 ? 3.139 -3.132 21.952 1.00 91.31 195 ALA A CA 1
ATOM 1495 C C . ALA A 1 195 ? 4.544 -3.693 21.634 1.00 91.31 195 ALA A C 1
ATOM 1497 O O . ALA A 1 195 ? 4.830 -4.866 21.905 1.00 91.31 195 ALA A O 1
ATOM 1498 N N . ARG A 1 196 ? 5.446 -2.881 21.058 1.00 86.75 196 ARG A N 1
ATOM 1499 C CA . ARG A 1 196 ? 6.826 -3.287 20.766 1.00 86.75 196 ARG A CA 1
ATOM 1500 C C . ARG A 1 196 ? 7.529 -3.723 22.055 1.00 86.75 196 ARG A C 1
ATOM 1502 O O . ARG A 1 196 ? 7.562 -2.989 23.034 1.00 86.75 196 ARG A O 1
ATOM 1509 N N . GLY A 1 197 ? 8.120 -4.917 22.030 1.00 86.44 197 GLY A N 1
ATOM 1510 C CA . GLY A 1 197 ? 8.770 -5.533 23.194 1.00 86.44 197 GLY A CA 1
ATOM 1511 C C . GLY A 1 197 ? 7.868 -6.483 23.987 1.00 86.44 197 GLY A C 1
ATOM 1512 O O . GLY A 1 197 ? 8.380 -7.260 24.787 1.00 86.44 197 GLY A O 1
ATOM 1513 N N . VAL A 1 198 ? 6.558 -6.481 23.726 1.00 90.69 198 VAL A N 1
ATOM 1514 C CA . VAL A 1 198 ? 5.609 -7.486 24.240 1.00 90.69 198 VAL A CA 1
ATOM 1515 C C . VAL A 1 198 ? 5.300 -8.542 23.175 1.00 90.69 198 VAL A C 1
ATOM 1517 O O . VAL A 1 198 ? 5.110 -9.711 23.500 1.00 90.69 198 VAL A O 1
ATOM 1520 N N . THR A 1 199 ? 5.273 -8.139 21.903 1.00 92.75 199 THR A N 1
ATOM 1521 C CA . THR A 1 199 ? 5.021 -9.020 20.756 1.00 92.75 199 THR A CA 1
ATOM 1522 C C . THR A 1 199 ? 5.913 -8.688 19.554 1.00 92.75 199 THR A C 1
ATOM 1524 O O . THR A 1 199 ? 6.335 -7.545 19.359 1.00 92.75 199 THR A O 1
ATOM 1527 N N . ASP A 1 200 ? 6.150 -9.695 18.712 1.00 92.94 200 ASP A N 1
ATOM 1528 C CA . ASP A 1 200 ? 6.775 -9.620 17.392 1.00 92.94 200 ASP A CA 1
ATOM 1529 C C . ASP A 1 200 ? 5.768 -9.503 16.225 1.00 92.94 200 ASP A C 1
ATOM 1531 O O . ASP A 1 200 ? 6.186 -9.369 15.074 1.00 92.94 200 ASP A O 1
ATOM 1535 N N . LEU A 1 201 ? 4.453 -9.481 16.488 1.00 95.94 201 LEU A N 1
ATOM 1536 C CA . LEU A 1 201 ? 3.406 -9.498 15.456 1.00 95.94 201 LEU A CA 1
ATOM 1537 C C . LEU A 1 201 ? 3.491 -8.313 14.484 1.00 95.94 201 LEU A C 1
ATOM 1539 O O . LEU A 1 201 ? 3.362 -8.498 13.275 1.00 95.94 201 LEU A O 1
ATOM 1543 N N . GLY A 1 202 ? 3.733 -7.099 14.985 1.00 95.44 202 GLY A N 1
ATOM 1544 C CA . GLY A 1 202 ? 3.872 -5.922 14.121 1.00 95.44 202 GLY A CA 1
ATOM 1545 C C . GLY A 1 202 ? 5.057 -6.037 13.164 1.00 95.44 202 GLY A C 1
ATOM 1546 O O . GLY A 1 202 ? 4.930 -5.754 11.976 1.00 95.44 202 GLY A O 1
ATOM 1547 N N . ALA A 1 203 ? 6.185 -6.548 13.663 1.00 95.25 203 ALA A N 1
ATOM 1548 C CA . ALA A 1 203 ? 7.363 -6.806 12.847 1.00 95.25 203 ALA A CA 1
ATOM 1549 C C . ALA A 1 203 ? 7.124 -7.951 11.841 1.00 95.25 203 ALA A C 1
ATOM 1551 O O . ALA A 1 203 ? 7.579 -7.871 10.702 1.00 95.25 203 ALA A O 1
ATOM 1552 N N . ALA A 1 204 ? 6.369 -8.985 12.223 1.00 97.06 204 ALA A N 1
ATOM 1553 C CA . ALA A 1 204 ? 5.993 -10.076 11.328 1.00 97.06 204 ALA A CA 1
ATOM 1554 C C . ALA A 1 204 ? 5.089 -9.605 10.175 1.00 97.06 204 ALA A C 1
ATOM 1556 O O . ALA A 1 204 ? 5.351 -9.927 9.018 1.00 97.06 204 ALA A O 1
ATOM 1557 N N . LEU A 1 205 ? 4.060 -8.801 10.465 1.00 97.88 205 LEU A N 1
ATOM 1558 C CA . LEU A 1 205 ? 3.180 -8.217 9.444 1.00 97.88 205 LEU A CA 1
ATOM 1559 C C . LEU A 1 205 ? 3.949 -7.285 8.502 1.00 97.88 205 LEU A C 1
ATOM 1561 O O . LEU A 1 205 ? 3.760 -7.349 7.290 1.00 97.88 205 LEU A O 1
ATOM 1565 N N . ALA A 1 206 ? 4.855 -6.468 9.044 1.00 96.75 206 ALA A N 1
ATOM 1566 C CA . ALA A 1 206 ? 5.728 -5.611 8.252 1.00 96.75 206 ALA A CA 1
ATOM 1567 C C . ALA A 1 206 ? 6.631 -6.416 7.305 1.00 96.75 206 ALA A C 1
ATOM 1569 O O . ALA A 1 206 ? 6.712 -6.103 6.117 1.00 96.75 206 ALA A O 1
ATOM 1570 N N . TYR A 1 207 ? 7.277 -7.478 7.798 1.00 96.88 207 TYR A N 1
ATOM 1571 C CA . TYR A 1 207 ? 8.126 -8.325 6.960 1.00 96.88 207 TYR A CA 1
ATOM 1572 C C . TYR A 1 207 ? 7.321 -9.086 5.898 1.00 96.88 207 TYR A C 1
ATOM 1574 O O . TYR A 1 207 ? 7.767 -9.182 4.755 1.00 96.88 207 TYR A O 1
ATOM 1582 N N . ALA A 1 208 ? 6.123 -9.575 6.240 1.00 97.94 208 ALA A N 1
ATOM 1583 C CA . ALA A 1 208 ? 5.218 -10.200 5.277 1.00 97.94 208 ALA A CA 1
ATOM 1584 C C . ALA A 1 208 ? 4.796 -9.225 4.165 1.00 97.94 208 ALA A C 1
ATOM 1586 O O . ALA A 1 208 ? 4.790 -9.603 2.994 1.00 97.94 208 ALA A O 1
ATOM 1587 N N . ASP A 1 209 ? 4.508 -7.968 4.514 1.00 98.06 209 ASP A N 1
ATOM 1588 C CA . ASP A 1 209 ? 4.138 -6.920 3.556 1.00 98.06 209 ASP A CA 1
ATOM 1589 C C . ASP A 1 209 ? 5.298 -6.573 2.623 1.00 98.06 209 ASP A C 1
ATOM 1591 O O . ASP A 1 209 ? 5.118 -6.592 1.410 1.00 98.06 209 ASP A O 1
ATOM 1595 N N . ILE A 1 210 ? 6.515 -6.390 3.150 1.00 95.94 210 ILE A N 1
ATOM 1596 C CA . ILE A 1 210 ? 7.717 -6.220 2.316 1.00 95.94 210 ILE A CA 1
ATOM 1597 C C . ILE A 1 210 ? 7.888 -7.413 1.372 1.00 95.94 210 ILE A C 1
ATOM 1599 O O . ILE A 1 210 ? 8.052 -7.223 0.170 1.00 95.94 210 ILE A O 1
ATOM 1603 N N . HIS A 1 211 ? 7.831 -8.640 1.890 1.00 96.31 211 HIS A N 1
ATOM 1604 C CA . HIS A 1 211 ? 8.067 -9.846 1.099 1.00 96.31 211 HIS A CA 1
ATOM 1605 C C . HIS A 1 211 ? 7.062 -9.983 -0.058 1.00 96.31 211 HIS A C 1
ATOM 1607 O O . HIS A 1 211 ? 7.462 -10.166 -1.209 1.00 96.31 211 HIS A O 1
ATOM 1613 N N . LEU A 1 212 ? 5.763 -9.828 0.221 1.00 97.44 212 LEU A N 1
ATOM 1614 C CA . LEU A 1 212 ? 4.719 -9.887 -0.806 1.00 97.44 212 LEU A CA 1
ATOM 1615 C C . LEU A 1 212 ? 4.778 -8.696 -1.769 1.00 97.44 212 LEU A C 1
ATOM 1617 O O . LEU A 1 212 ? 4.549 -8.876 -2.964 1.00 97.44 212 LEU A O 1
ATOM 1621 N N . ASN A 1 213 ? 5.135 -7.502 -1.287 1.00 95.75 213 ASN A N 1
ATOM 1622 C CA . ASN A 1 213 ? 5.325 -6.328 -2.134 1.00 95.75 213 ASN A CA 1
ATOM 1623 C C . ASN A 1 213 ? 6.443 -6.555 -3.165 1.00 95.75 213 ASN A C 1
ATOM 1625 O O . ASN A 1 213 ? 6.253 -6.301 -4.354 1.00 95.75 213 ASN A O 1
ATOM 1629 N N . ARG A 1 214 ? 7.584 -7.112 -2.740 1.00 95.06 214 ARG A N 1
ATOM 1630 C CA . ARG A 1 214 ? 8.693 -7.436 -3.651 1.00 95.06 214 ARG A CA 1
ATOM 1631 C C . ARG A 1 214 ? 8.330 -8.536 -4.643 1.00 95.06 214 ARG A C 1
ATOM 1633 O O . ARG A 1 214 ? 8.622 -8.395 -5.830 1.00 95.06 214 ARG A O 1
ATOM 1640 N N . ALA A 1 215 ? 7.622 -9.576 -4.198 1.00 97.19 215 ALA A N 1
ATOM 1641 C CA . ALA A 1 215 ? 7.115 -10.617 -5.091 1.00 97.19 215 ALA A CA 1
ATOM 1642 C C . ALA A 1 215 ? 6.188 -10.037 -6.176 1.00 97.19 215 ALA A C 1
ATOM 1644 O O . ALA A 1 215 ? 6.345 -10.353 -7.354 1.00 97.19 215 ALA A O 1
ATOM 1645 N N . TRP A 1 216 ? 5.260 -9.155 -5.794 1.00 96.75 216 TRP A N 1
ATOM 1646 C CA . TRP A 1 216 ? 4.323 -8.502 -6.710 1.00 96.75 216 TRP A CA 1
ATOM 1647 C C . TRP A 1 216 ? 5.021 -7.591 -7.729 1.00 96.75 216 TRP A C 1
ATOM 1649 O O . TRP A 1 216 ? 4.772 -7.713 -8.933 1.00 96.75 216 TRP A O 1
ATOM 1659 N N . LEU A 1 217 ? 5.947 -6.736 -7.281 1.00 93.25 217 LEU A N 1
ATOM 1660 C CA . LEU A 1 217 ? 6.739 -5.878 -8.170 1.00 93.25 217 LEU A CA 1
ATOM 1661 C C . LEU A 1 217 ? 7.551 -6.711 -9.166 1.00 93.25 217 LEU A C 1
ATOM 1663 O O . LEU A 1 217 ? 7.572 -6.415 -10.363 1.00 93.25 217 LEU A O 1
ATOM 1667 N N . ARG A 1 218 ? 8.166 -7.804 -8.701 1.00 95.62 218 ARG A N 1
ATOM 1668 C CA . ARG A 1 218 ? 8.947 -8.675 -9.576 1.00 95.62 218 ARG A CA 1
ATOM 1669 C C . ARG A 1 218 ? 8.081 -9.485 -10.541 1.00 95.62 218 ARG A C 1
ATOM 1671 O O . ARG A 1 218 ? 8.473 -9.690 -11.690 1.00 95.62 218 ARG A O 1
ATOM 1678 N N . ALA A 1 219 ? 6.880 -9.888 -10.128 1.00 96.94 219 ALA A N 1
ATOM 1679 C CA . ALA A 1 219 ? 5.909 -10.510 -11.023 1.00 96.94 219 ALA A CA 1
ATOM 1680 C C . ALA A 1 219 ? 5.447 -9.537 -12.118 1.00 96.94 219 ALA A C 1
ATOM 1682 O O . ALA A 1 219 ? 5.261 -9.948 -13.264 1.00 96.94 219 ALA A O 1
ATOM 1683 N N . ASN A 1 220 ? 5.320 -8.242 -11.803 1.00 94.38 220 ASN A N 1
ATOM 1684 C CA . ASN A 1 220 ? 5.020 -7.211 -12.797 1.00 94.38 220 ASN A CA 1
ATOM 1685 C C . ASN A 1 220 ? 6.145 -7.082 -13.840 1.00 94.38 220 ASN A C 1
ATOM 1687 O O . ASN A 1 220 ? 5.871 -7.010 -15.039 1.00 94.38 220 ASN A O 1
ATOM 1691 N N . ASP A 1 221 ? 7.410 -7.131 -13.408 1.00 92.62 221 ASP A N 1
ATOM 1692 C CA . ASP A 1 221 ? 8.551 -7.117 -14.329 1.00 92.62 221 ASP A CA 1
ATOM 1693 C C . ASP A 1 221 ? 8.569 -8.332 -15.262 1.00 92.62 221 ASP A C 1
ATOM 1695 O O . ASP A 1 221 ? 8.835 -8.179 -16.461 1.00 92.62 221 ASP A O 1
ATOM 1699 N N . ALA A 1 222 ? 8.296 -9.521 -14.710 1.00 95.56 222 ALA A N 1
ATOM 1700 C CA . ALA A 1 222 ? 8.212 -10.773 -15.454 1.00 95.56 222 ALA A CA 1
ATOM 1701 C C . ALA A 1 222 ? 7.059 -10.745 -16.461 1.00 95.56 222 ALA A C 1
ATOM 1703 O O . ALA A 1 222 ? 7.252 -11.131 -17.612 1.00 95.56 222 ALA A O 1
ATOM 1704 N N . LYS A 1 223 ? 5.898 -10.202 -16.072 1.00 95.06 223 LYS A N 1
ATOM 1705 C CA . LYS A 1 223 ? 4.770 -9.939 -16.977 1.00 95.06 223 LYS A CA 1
ATOM 1706 C C . LYS A 1 223 ? 5.197 -9.054 -18.150 1.00 95.06 223 LYS A C 1
ATOM 1708 O O . LYS A 1 223 ? 4.945 -9.417 -19.294 1.00 95.06 223 LYS A O 1
ATOM 1713 N N . GLY A 1 224 ? 5.882 -7.937 -17.893 1.00 90.81 224 GLY A N 1
ATOM 1714 C CA . GLY A 1 224 ? 6.381 -7.049 -18.953 1.00 90.81 224 GLY A CA 1
ATOM 1715 C C . GLY A 1 224 ? 7.309 -7.760 -19.949 1.00 90.81 224 GLY A C 1
ATOM 1716 O O . GLY A 1 224 ? 7.140 -7.639 -21.163 1.00 90.81 224 GLY A O 1
ATOM 1717 N N . MET A 1 225 ? 8.245 -8.572 -19.446 1.00 91.88 225 MET A N 1
ATOM 1718 C CA . MET A 1 225 ? 9.146 -9.371 -20.289 1.00 91.88 225 MET A CA 1
ATOM 1719 C C . MET A 1 225 ? 8.411 -10.479 -21.064 1.00 91.88 225 MET A C 1
ATOM 1721 O O . MET A 1 225 ? 8.719 -10.737 -22.228 1.00 91.88 225 MET A O 1
ATOM 1725 N N . ALA A 1 226 ? 7.437 -11.144 -20.443 1.00 93.50 226 ALA A N 1
ATOM 1726 C CA . ALA A 1 226 ? 6.658 -12.218 -21.059 1.00 93.50 226 ALA A CA 1
ATOM 1727 C C . ALA A 1 226 ? 5.786 -11.721 -22.221 1.00 93.50 226 ALA A C 1
ATOM 1729 O O . ALA A 1 226 ? 5.670 -12.395 -23.242 1.00 93.50 226 ALA A O 1
ATOM 1730 N N . LEU A 1 227 ? 5.207 -10.525 -22.084 1.00 92.25 227 LEU A N 1
ATOM 1731 C CA . LEU A 1 227 ? 4.355 -9.910 -23.105 1.00 92.25 227 LEU A CA 1
ATOM 1732 C C . LEU A 1 227 ? 5.136 -9.347 -24.302 1.00 92.25 227 LEU A C 1
ATOM 1734 O O . LEU A 1 227 ? 4.520 -8.969 -25.296 1.00 92.25 227 LEU A O 1
ATOM 1738 N N . SER A 1 228 ? 6.467 -9.302 -24.225 1.00 89.50 228 SER A N 1
ATOM 1739 C CA . SER A 1 228 ? 7.313 -8.763 -25.288 1.00 89.50 228 SER A CA 1
ATOM 1740 C C . SER A 1 228 ? 7.582 -9.810 -26.372 1.00 89.50 228 SER A C 1
ATOM 1742 O O . SER A 1 228 ? 8.155 -10.870 -26.095 1.00 89.50 228 SER A O 1
ATOM 1744 N N . ASP A 1 229 ? 7.206 -9.473 -27.608 1.00 89.12 229 ASP A N 1
ATOM 1745 C CA . ASP A 1 229 ? 7.560 -10.212 -28.820 1.00 89.12 229 ASP A CA 1
ATOM 1746 C C . ASP A 1 229 ? 8.686 -9.498 -29.562 1.00 89.12 229 ASP A C 1
ATOM 1748 O O . ASP A 1 229 ? 8.686 -8.274 -29.720 1.00 89.12 229 ASP A O 1
ATOM 1752 N N . HIS A 1 230 ? 9.646 -10.272 -30.055 1.00 89.94 230 HIS A N 1
ATOM 1753 C CA . HIS A 1 230 ? 10.811 -9.731 -30.738 1.00 89.94 230 HIS A CA 1
ATOM 1754 C C . HIS A 1 230 ? 10.943 -10.312 -32.130 1.00 89.94 230 HIS A C 1
ATOM 1756 O O . HIS A 1 230 ? 10.700 -11.493 -32.353 1.00 89.94 230 HIS A O 1
ATOM 1762 N N . ARG A 1 231 ? 11.386 -9.495 -33.086 1.00 88.81 231 ARG A N 1
ATOM 1763 C CA . ARG A 1 231 ? 11.718 -9.995 -34.420 1.00 88.81 231 ARG A CA 1
ATOM 1764 C C . ARG A 1 231 ? 12.784 -11.084 -34.340 1.00 88.81 231 ARG A C 1
ATOM 1766 O O . ARG A 1 231 ? 13.804 -10.903 -33.672 1.00 88.81 231 ARG A O 1
ATOM 1773 N N . LYS A 1 232 ? 12.574 -12.179 -35.072 1.00 85.69 232 LYS A N 1
ATOM 1774 C CA . LYS A 1 232 ? 13.471 -13.344 -35.086 1.00 85.69 232 LYS A CA 1
ATOM 1775 C C . LYS A 1 232 ? 14.922 -12.983 -35.400 1.00 85.69 232 LYS A C 1
ATOM 1777 O O . LYS A 1 232 ? 15.825 -13.438 -34.709 1.00 85.69 232 LYS A O 1
ATOM 1782 N N . ASP A 1 233 ? 15.148 -12.091 -36.365 1.00 87.62 233 ASP A N 1
ATOM 1783 C CA . ASP A 1 233 ? 16.492 -11.637 -36.746 1.00 87.62 233 ASP A CA 1
ATOM 1784 C C . ASP A 1 233 ? 17.207 -10.823 -35.652 1.00 87.62 233 ASP A C 1
ATOM 1786 O O . ASP A 1 233 ? 18.431 -10.718 -35.656 1.00 87.62 233 ASP A O 1
ATOM 1790 N N . LYS A 1 234 ? 16.461 -10.260 -34.694 1.00 88.69 234 LYS A N 1
ATOM 1791 C CA . LYS A 1 234 ? 17.000 -9.476 -33.571 1.00 88.69 234 LYS A CA 1
ATOM 1792 C C . LYS A 1 234 ? 17.111 -10.276 -32.278 1.00 88.69 234 LYS A C 1
ATOM 1794 O O . LYS A 1 234 ? 17.851 -9.873 -31.380 1.00 88.69 234 LYS A O 1
ATOM 1799 N N . TRP A 1 235 ? 16.408 -11.402 -32.182 1.00 88.50 235 TRP A N 1
ATOM 1800 C CA . TRP A 1 235 ? 16.314 -12.190 -30.959 1.00 88.50 235 TRP A CA 1
ATOM 1801 C C . TRP A 1 235 ? 17.668 -12.652 -30.395 1.00 88.50 235 TRP A C 1
ATOM 1803 O O . TRP A 1 235 ? 17.861 -12.473 -29.194 1.00 88.50 235 TRP A O 1
ATOM 1813 N N . PRO A 1 236 ? 18.644 -13.148 -31.189 1.00 87.88 236 PRO A N 1
ATOM 1814 C CA . PRO A 1 236 ? 19.944 -13.541 -30.641 1.00 87.88 236 PRO A CA 1
ATOM 1815 C C . PRO A 1 236 ? 20.657 -12.403 -29.900 1.00 87.88 236 PRO A C 1
ATOM 1817 O O . PRO A 1 236 ? 21.183 -12.616 -28.810 1.00 87.88 236 PRO A O 1
ATOM 1820 N N . GLY A 1 237 ? 20.619 -11.185 -30.453 1.00 88.19 237 GLY A N 1
ATOM 1821 C CA . GLY A 1 237 ? 21.217 -10.002 -29.829 1.00 88.19 237 GLY A CA 1
ATOM 1822 C C . GLY A 1 237 ? 20.468 -9.551 -28.575 1.00 88.19 237 GLY A C 1
ATOM 1823 O O . GLY A 1 237 ? 21.096 -9.246 -27.566 1.00 88.19 237 GLY A O 1
ATOM 1824 N N . ILE A 1 238 ? 19.131 -9.569 -28.606 1.00 87.75 238 ILE A N 1
ATOM 1825 C CA . ILE A 1 238 ? 18.291 -9.233 -27.444 1.00 87.75 238 ILE A CA 1
ATOM 1826 C C . ILE A 1 238 ? 18.528 -10.224 -26.305 1.00 87.75 238 ILE A C 1
ATOM 1828 O O . ILE A 1 238 ? 18.765 -9.812 -25.175 1.00 87.75 238 ILE A O 1
ATOM 1832 N N . LYS A 1 239 ? 18.527 -11.526 -26.607 1.00 87.38 239 LYS A N 1
ATOM 1833 C CA . LYS A 1 239 ? 18.778 -12.585 -25.629 1.00 87.38 239 LYS A CA 1
ATOM 1834 C C . LYS A 1 239 ? 20.172 -12.461 -25.016 1.00 87.38 239 LYS A C 1
ATOM 1836 O O . LYS A 1 239 ? 20.294 -12.555 -23.800 1.00 87.38 239 LYS A O 1
ATOM 1841 N N . ALA A 1 240 ? 21.199 -12.214 -25.833 1.00 88.50 240 ALA A N 1
ATOM 1842 C CA . ALA A 1 240 ? 22.552 -11.972 -25.338 1.00 88.50 240 ALA A CA 1
ATOM 1843 C C . ALA A 1 240 ? 22.611 -10.731 -24.430 1.00 88.50 240 ALA A C 1
ATOM 1845 O O . ALA A 1 240 ? 23.213 -10.785 -23.363 1.00 88.50 240 ALA A O 1
ATOM 1846 N N . GLY A 1 241 ? 21.926 -9.644 -24.805 1.00 87.88 241 GLY A N 1
ATOM 1847 C CA . GLY A 1 241 ? 21.803 -8.447 -23.970 1.00 87.88 241 GLY A CA 1
ATOM 1848 C C . GLY A 1 241 ? 21.112 -8.727 -22.633 1.00 87.88 241 GLY A C 1
ATOM 1849 O O . GLY A 1 241 ? 21.608 -8.330 -21.586 1.00 87.88 241 GLY A O 1
ATOM 1850 N N . TRP A 1 242 ? 20.014 -9.484 -22.638 1.00 89.25 242 TRP A N 1
ATOM 1851 C CA . TRP A 1 242 ? 19.321 -9.896 -21.412 1.00 89.25 242 TRP A CA 1
ATOM 1852 C C . TRP A 1 242 ? 20.190 -10.770 -20.501 1.00 89.25 242 TRP A C 1
ATOM 1854 O O . TRP A 1 242 ? 20.107 -10.653 -19.284 1.00 89.25 242 TRP A O 1
ATOM 1864 N N . GLN A 1 243 ? 21.030 -11.634 -21.071 1.00 89.62 243 GLN A N 1
ATOM 1865 C CA . GLN A 1 243 ? 21.965 -12.470 -20.310 1.00 89.62 243 GLN A CA 1
ATOM 1866 C C . GLN A 1 243 ? 23.150 -11.682 -19.738 1.00 89.62 243 GLN A C 1
ATOM 1868 O O . GLN A 1 243 ? 23.745 -12.116 -18.755 1.00 89.62 243 GLN A O 1
ATOM 1873 N N . ALA A 1 244 ? 23.507 -10.551 -20.349 1.00 87.00 244 ALA A N 1
ATOM 1874 C CA . ALA A 1 244 ? 24.580 -9.683 -19.877 1.00 87.00 244 ALA A CA 1
ATOM 1875 C C . ALA A 1 244 ? 24.127 -8.714 -18.767 1.00 87.00 244 ALA A C 1
ATOM 1877 O O . ALA A 1 244 ? 24.964 -8.210 -18.023 1.00 87.00 244 ALA A O 1
ATOM 1878 N N . GLU A 1 245 ? 22.819 -8.467 -18.638 1.00 85.88 245 GLU A N 1
ATOM 1879 C CA . GLU A 1 245 ? 22.250 -7.528 -17.667 1.00 85.88 245 GLU A CA 1
ATOM 1880 C C . GLU A 1 245 ? 21.703 -8.257 -16.421 1.00 85.88 245 GLU A C 1
ATOM 1882 O O . GLU A 1 245 ? 20.817 -9.116 -16.543 1.00 85.88 245 GLU A O 1
ATOM 1887 N N . PRO A 1 246 ? 22.165 -7.919 -15.199 1.00 85.00 246 PRO A N 1
ATOM 1888 C CA . PRO A 1 246 ? 21.748 -8.591 -13.963 1.00 85.00 246 PRO A CA 1
ATOM 1889 C C . PRO A 1 246 ? 20.227 -8.634 -13.735 1.00 85.00 246 PRO A C 1
ATOM 1891 O O . PRO A 1 246 ? 19.679 -9.677 -13.368 1.00 85.00 246 PRO A O 1
ATOM 1894 N N . ASP A 1 247 ? 19.523 -7.533 -14.016 1.00 85.50 247 ASP A N 1
ATOM 1895 C CA . ASP A 1 247 ? 18.065 -7.435 -13.867 1.00 85.50 247 ASP A CA 1
ATOM 1896 C C . ASP A 1 247 ? 17.325 -8.462 -14.726 1.00 85.50 247 ASP A C 1
ATOM 1898 O O . ASP A 1 247 ? 16.386 -9.117 -14.261 1.00 85.50 247 ASP A O 1
ATOM 1902 N N . PHE A 1 248 ? 17.743 -8.600 -15.986 1.00 89.38 248 PHE A N 1
ATOM 1903 C CA . PHE A 1 248 ? 17.144 -9.526 -16.940 1.00 89.38 248 PHE A CA 1
ATOM 1904 C C . PHE A 1 248 ? 17.574 -10.966 -16.679 1.00 89.38 248 PHE A C 1
ATOM 1906 O O . PHE A 1 248 ? 16.762 -11.873 -16.849 1.00 89.38 248 PHE A O 1
ATOM 1913 N N . THR A 1 249 ? 18.786 -11.185 -16.171 1.00 91.25 249 THR A N 1
ATOM 1914 C CA . THR A 1 249 ? 19.242 -12.511 -15.736 1.00 91.25 249 THR A CA 1
ATOM 1915 C C . THR A 1 249 ? 18.309 -13.097 -14.673 1.00 91.25 249 THR A C 1
ATOM 1917 O O . THR A 1 249 ? 17.886 -14.247 -14.791 1.00 91.25 249 THR A O 1
ATOM 1920 N N . GLY A 1 250 ? 17.893 -12.302 -13.680 1.00 92.62 250 GLY A N 1
ATOM 1921 C CA . GLY A 1 250 ? 16.901 -12.746 -12.694 1.00 92.62 250 GLY A CA 1
ATOM 1922 C C . GLY A 1 250 ? 15.537 -13.092 -13.314 1.00 92.62 250 GLY A C 1
ATOM 1923 O O . GLY A 1 250 ? 14.912 -14.079 -12.927 1.00 92.62 250 GLY A O 1
ATOM 1924 N N . LEU A 1 251 ? 15.083 -12.335 -14.321 1.00 94.62 251 LEU A N 1
ATOM 1925 C CA . LEU A 1 251 ? 13.825 -12.622 -15.024 1.00 94.62 251 LEU A CA 1
ATOM 1926 C C . LEU A 1 251 ? 13.908 -13.889 -15.876 1.00 94.62 251 LEU A C 1
ATOM 1928 O O . LEU A 1 251 ? 12.956 -14.666 -15.906 1.00 94.62 251 LEU A O 1
ATOM 1932 N N . LEU A 1 252 ? 15.045 -14.124 -16.529 1.00 94.12 252 LEU A N 1
ATOM 1933 C CA . LEU A 1 252 ? 15.316 -15.354 -17.268 1.00 94.12 252 LEU A CA 1
ATOM 1934 C C . LEU A 1 252 ? 15.343 -16.572 -16.336 1.00 94.12 252 LEU A C 1
ATOM 1936 O O . LEU A 1 252 ? 14.814 -17.622 -16.697 1.00 94.12 252 LEU A O 1
ATOM 1940 N N . THR A 1 253 ? 15.888 -16.435 -15.123 1.00 96.38 253 THR A N 1
ATOM 1941 C CA . THR A 1 253 ? 15.823 -17.484 -14.091 1.00 96.38 253 THR A CA 1
ATOM 1942 C C . THR A 1 253 ? 14.381 -17.781 -13.685 1.00 96.38 253 THR A C 1
ATOM 1944 O O . THR A 1 253 ? 14.009 -18.950 -13.574 1.00 96.38 253 THR A O 1
ATOM 1947 N N . ILE A 1 254 ? 13.547 -16.749 -13.514 1.00 97.62 254 ILE A N 1
ATOM 1948 C CA . ILE A 1 254 ? 12.114 -16.920 -13.236 1.00 97.62 254 ILE A CA 1
ATOM 1949 C C . ILE A 1 254 ? 11.428 -17.658 -14.395 1.00 97.62 254 ILE A C 1
ATOM 1951 O O . ILE A 1 254 ? 10.780 -18.675 -14.157 1.00 97.62 254 ILE A O 1
ATOM 1955 N N . GLU A 1 255 ? 11.600 -17.200 -15.639 1.00 96.88 255 GLU A N 1
ATOM 1956 C CA . GLU A 1 255 ? 11.009 -17.824 -16.835 1.00 96.88 255 GLU A CA 1
ATOM 1957 C C . GLU A 1 255 ? 11.432 -19.298 -16.970 1.00 96.88 255 GLU A C 1
ATOM 1959 O O . GLU A 1 255 ? 10.583 -20.181 -17.088 1.00 96.88 255 GLU A O 1
ATOM 1964 N N . SER A 1 256 ? 12.730 -19.587 -16.839 1.00 96.81 256 SER A N 1
ATOM 1965 C CA . SER A 1 256 ? 13.285 -20.948 -16.866 1.00 96.81 256 SER A CA 1
ATOM 1966 C C . SER A 1 256 ? 12.716 -21.829 -15.750 1.00 96.81 256 SER A C 1
ATOM 1968 O O . SER A 1 256 ? 12.349 -22.989 -15.967 1.00 96.81 256 SER A O 1
ATOM 1970 N N . ARG A 1 257 ? 12.561 -21.284 -14.537 1.00 97.81 257 ARG A N 1
ATOM 1971 C CA . ARG A 1 257 ? 11.968 -22.041 -13.436 1.00 97.81 257 ARG A CA 1
ATOM 1972 C C . ARG A 1 257 ? 10.493 -22.339 -13.699 1.00 97.81 257 ARG A C 1
ATOM 1974 O O . ARG A 1 257 ? 10.090 -23.477 -13.470 1.00 97.81 257 ARG A O 1
ATOM 1981 N N . LEU A 1 258 ? 9.715 -21.387 -14.217 1.00 97.50 258 LEU A N 1
ATOM 1982 C CA . LEU A 1 258 ? 8.318 -21.617 -14.608 1.00 97.50 258 LEU A CA 1
ATOM 1983 C C . LEU A 1 258 ? 8.201 -22.703 -15.694 1.00 97.50 258 LEU A C 1
ATOM 1985 O O . LEU A 1 258 ? 7.309 -23.547 -15.602 1.00 97.50 258 LEU A O 1
ATOM 1989 N N . GLN A 1 259 ? 9.135 -22.747 -16.652 1.00 96.31 259 GLN A N 1
ATOM 1990 C CA . GLN A 1 259 ? 9.225 -23.829 -17.645 1.00 96.31 259 GLN A CA 1
ATOM 1991 C C . GLN A 1 259 ? 9.492 -25.184 -16.986 1.00 96.31 259 GLN A C 1
ATOM 1993 O O . GLN A 1 259 ? 8.782 -26.153 -17.242 1.00 96.31 259 GLN A O 1
ATOM 1998 N N . SER A 1 260 ? 10.465 -25.252 -16.070 1.00 96.12 260 SER A N 1
ATOM 1999 C CA . SER A 1 260 ? 10.795 -26.499 -15.361 1.00 96.12 260 SER A CA 1
ATOM 2000 C C . SER A 1 260 ? 9.659 -27.025 -14.474 1.00 96.12 260 SER A C 1
ATOM 2002 O O . SER A 1 260 ? 9.599 -28.217 -14.191 1.00 96.12 260 SER A O 1
ATOM 2004 N N . LEU A 1 261 ? 8.759 -26.139 -14.033 1.00 95.56 261 LEU A N 1
ATOM 2005 C CA . LEU A 1 261 ? 7.556 -26.482 -13.270 1.00 95.56 261 LEU A CA 1
ATOM 2006 C C . LEU A 1 261 ? 6.370 -26.859 -14.178 1.00 95.56 261 LEU A C 1
ATOM 2008 O O . LEU A 1 261 ? 5.281 -27.125 -13.675 1.00 95.56 261 LEU A O 1
ATOM 2012 N N . GLY A 1 262 ? 6.554 -26.855 -15.503 1.00 94.50 262 GLY A N 1
ATOM 2013 C CA . GLY A 1 262 ? 5.503 -27.160 -16.476 1.00 94.50 262 GLY A CA 1
ATOM 2014 C C . GLY A 1 262 ? 4.388 -26.113 -16.525 1.00 94.50 262 GLY A C 1
ATOM 2015 O O . GLY A 1 262 ? 3.260 -26.442 -16.884 1.00 94.50 262 GLY A O 1
ATOM 2016 N N . LEU A 1 263 ? 4.670 -24.871 -16.116 1.00 95.75 263 LEU A N 1
ATOM 2017 C CA . LEU A 1 263 ? 3.679 -23.790 -16.093 1.00 95.75 263 LEU A CA 1
ATOM 2018 C C . LEU A 1 263 ? 3.626 -23.026 -17.414 1.00 95.75 263 LEU A C 1
ATOM 2020 O O . LEU A 1 263 ? 2.558 -22.543 -17.782 1.00 95.75 263 LEU A O 1
ATOM 2024 N N . ILE A 1 264 ? 4.764 -22.922 -18.103 1.00 96.19 264 ILE A N 1
ATOM 2025 C CA . ILE A 1 264 ? 4.875 -22.299 -19.424 1.00 96.19 264 ILE A CA 1
ATOM 2026 C C . ILE A 1 264 ? 5.802 -23.107 -20.341 1.00 96.19 264 ILE A C 1
ATOM 2028 O O . ILE A 1 264 ? 6.658 -23.850 -19.858 1.00 96.19 264 ILE A O 1
ATOM 2032 N N . GLY A 1 265 ? 5.655 -22.944 -21.654 1.00 93.94 265 GLY A N 1
ATOM 2033 C CA . GLY A 1 265 ? 6.577 -23.473 -22.658 1.00 93.94 265 GLY A CA 1
ATOM 2034 C C . GLY A 1 265 ? 7.853 -22.634 -22.858 1.00 93.94 265 GLY A C 1
ATOM 2035 O O . GLY A 1 265 ? 7.990 -21.533 -22.307 1.00 93.94 265 GLY A O 1
ATOM 2036 N N . PRO A 1 266 ? 8.819 -23.139 -23.654 1.00 91.56 266 PRO A N 1
ATOM 2037 C CA . PRO A 1 266 ? 9.901 -22.311 -24.175 1.00 91.56 266 PRO A CA 1
ATOM 2038 C C . PRO A 1 266 ? 9.340 -21.212 -25.086 1.00 91.56 266 PRO A C 1
ATOM 2040 O O . PRO A 1 266 ? 8.284 -21.377 -25.694 1.00 91.56 266 PRO A O 1
ATOM 2043 N N . ARG A 1 267 ? 10.071 -20.101 -25.233 1.00 89.75 267 ARG A N 1
ATOM 2044 C CA . ARG A 1 267 ? 9.747 -19.100 -26.260 1.00 89.75 267 ARG A CA 1
ATOM 2045 C C . ARG A 1 267 ? 9.798 -19.758 -27.640 1.00 89.75 267 ARG A C 1
ATOM 2047 O O . ARG A 1 267 ? 10.806 -20.374 -27.985 1.00 89.75 267 ARG A O 1
ATOM 2054 N N . GLU A 1 268 ? 8.714 -19.639 -28.398 1.00 81.06 268 GLU A N 1
ATOM 2055 C CA . GLU A 1 268 ? 8.596 -20.204 -29.737 1.00 81.06 268 GLU A CA 1
ATOM 2056 C C . GLU A 1 268 ? 9.459 -19.416 -30.721 1.00 81.06 268 GLU A C 1
ATOM 2058 O O . GLU A 1 268 ? 9.408 -18.184 -30.763 1.00 81.06 268 GLU A O 1
ATOM 2063 N N . ASP A 1 269 ? 10.212 -20.134 -31.553 1.00 69.25 269 ASP A N 1
ATOM 2064 C CA . ASP A 1 269 ? 10.928 -19.561 -32.691 1.00 69.25 269 ASP A CA 1
ATOM 2065 C C . ASP A 1 269 ? 10.014 -19.527 -33.925 1.00 69.25 269 ASP A C 1
ATOM 2067 O O . ASP A 1 269 ? 10.164 -20.305 -34.871 1.00 69.25 269 ASP A O 1
ATOM 2071 N N . GLY A 1 270 ? 9.015 -18.641 -33.887 1.00 66.75 270 GLY A N 1
ATOM 2072 C CA . GLY A 1 270 ? 8.042 -18.463 -34.963 1.00 66.75 270 GLY A CA 1
ATOM 2073 C C . GLY A 1 270 ? 8.667 -17.993 -36.285 1.00 66.75 270 GLY A C 1
ATOM 2074 O O . GLY A 1 270 ? 9.857 -17.697 -36.383 1.00 66.75 270 GLY A O 1
ATOM 2075 N N . ILE A 1 271 ? 7.854 -17.894 -37.345 1.00 71.44 271 ILE A N 1
ATOM 2076 C CA . ILE A 1 271 ? 8.339 -17.526 -38.695 1.00 71.44 271 ILE A CA 1
ATOM 2077 C C . ILE A 1 271 ? 8.936 -16.105 -38.722 1.00 71.44 271 ILE A C 1
ATOM 2079 O O . ILE A 1 271 ? 9.942 -15.873 -39.388 1.00 71.44 271 ILE A O 1
ATOM 2083 N N . LEU A 1 272 ? 8.343 -15.158 -37.983 1.00 77.31 272 LEU A N 1
ATOM 2084 C CA . LEU A 1 272 ? 8.759 -13.744 -37.966 1.00 77.31 272 LEU A CA 1
ATOM 2085 C C . LEU A 1 272 ? 9.128 -13.221 -36.571 1.00 77.31 272 LEU A C 1
ATOM 2087 O O . LEU A 1 272 ? 9.947 -12.305 -36.452 1.00 77.31 272 LEU A O 1
ATOM 2091 N N . LEU A 1 273 ? 8.540 -13.793 -35.519 1.00 85.25 273 LEU A N 1
ATOM 2092 C CA . LEU A 1 273 ? 8.671 -13.331 -34.140 1.00 85.25 273 LEU A CA 1
ATOM 2093 C C . LEU A 1 273 ? 9.134 -14.476 -33.235 1.00 85.25 273 LEU A C 1
ATOM 2095 O O . LEU A 1 273 ? 8.745 -15.622 -33.438 1.00 85.25 273 LEU A O 1
ATOM 2099 N N . ASN A 1 274 ? 9.949 -14.137 -32.240 1.00 86.25 274 ASN A N 1
ATOM 2100 C CA . ASN A 1 274 ? 10.276 -14.963 -31.087 1.00 86.25 274 ASN A CA 1
ATOM 2101 C C . ASN A 1 274 ? 9.544 -14.412 -29.858 1.00 86.25 274 ASN A C 1
ATOM 2103 O O . ASN A 1 274 ? 9.657 -13.219 -29.554 1.00 86.25 274 ASN A O 1
ATOM 2107 N N . GLY A 1 275 ? 8.823 -15.275 -29.146 1.00 91.38 275 GLY A N 1
ATOM 2108 C CA . GLY A 1 275 ? 7.991 -14.881 -28.010 1.00 91.38 275 GLY A CA 1
ATOM 2109 C C . GLY A 1 275 ? 7.359 -16.072 -27.296 1.00 91.38 275 GLY A C 1
ATOM 2110 O O . GLY A 1 275 ? 7.478 -17.210 -27.739 1.00 91.38 275 GLY A O 1
ATOM 2111 N N . LEU A 1 276 ? 6.709 -15.818 -26.161 1.00 93.25 276 LEU A N 1
ATOM 2112 C CA . LEU A 1 276 ? 5.875 -16.823 -25.497 1.00 93.25 276 LEU A CA 1
ATOM 2113 C C . LEU A 1 276 ? 4.537 -16.981 -26.233 1.00 93.25 276 LEU A C 1
ATOM 2115 O O . LEU A 1 276 ? 4.029 -16.016 -26.816 1.00 93.25 276 LEU A O 1
ATOM 2119 N N . THR A 1 277 ? 3.932 -18.169 -26.152 1.00 92.94 277 THR A N 1
ATOM 2120 C CA . THR A 1 277 ? 2.573 -18.381 -26.669 1.00 92.94 277 THR A CA 1
ATOM 2121 C C . THR A 1 277 ? 1.569 -17.478 -25.951 1.00 92.94 277 THR A C 1
ATOM 2123 O O . THR A 1 277 ? 1.805 -17.018 -24.831 1.00 92.94 277 THR A O 1
ATOM 2126 N N . SER A 1 278 ? 0.402 -17.239 -26.556 1.00 91.81 278 SER A N 1
ATOM 2127 C CA . SER A 1 278 ? -0.679 -16.497 -25.889 1.00 91.81 278 SER A CA 1
ATOM 2128 C C . SER A 1 278 ? -1.097 -17.142 -24.562 1.00 91.81 278 SER A C 1
ATOM 2130 O O . SER A 1 278 ? -1.374 -16.427 -23.600 1.00 91.81 278 SER A O 1
ATOM 2132 N N . THR A 1 279 ? -1.090 -18.477 -24.488 1.00 93.12 279 THR A N 1
ATOM 2133 C CA . THR A 1 279 ? -1.387 -19.233 -23.263 1.00 93.12 279 THR A CA 1
ATOM 2134 C C . THR A 1 279 ? -0.321 -19.006 -22.195 1.00 93.12 279 THR A C 1
ATOM 2136 O O . THR A 1 279 ? -0.653 -18.690 -21.057 1.00 93.12 279 THR A O 1
ATOM 2139 N N . ASP A 1 280 ? 0.960 -19.081 -22.557 1.00 95.19 280 ASP A N 1
ATOM 2140 C CA . ASP A 1 280 ? 2.066 -18.861 -21.619 1.00 95.19 280 ASP A CA 1
ATOM 2141 C C . ASP A 1 280 ? 2.104 -17.416 -21.108 1.00 95.19 280 ASP A C 1
ATOM 2143 O O . ASP A 1 280 ? 2.298 -17.173 -19.914 1.00 95.19 280 ASP A O 1
ATOM 2147 N N . LYS A 1 281 ? 1.840 -16.442 -21.990 1.00 95.25 281 LYS A N 1
ATOM 2148 C CA . LYS A 1 281 ? 1.654 -15.033 -21.616 1.00 95.25 281 LYS A CA 1
ATOM 2149 C C . LYS A 1 281 ? 0.528 -14.880 -20.597 1.00 95.25 281 LYS A C 1
ATOM 2151 O O . LYS A 1 281 ? 0.719 -14.214 -19.580 1.00 95.25 281 LYS A O 1
ATOM 2156 N N . ALA A 1 282 ? -0.618 -15.519 -20.838 1.00 95.06 282 ALA A N 1
ATOM 2157 C CA . ALA A 1 282 ? -1.744 -15.505 -19.909 1.00 95.06 282 ALA A CA 1
ATOM 2158 C C . ALA A 1 282 ? -1.384 -16.143 -18.556 1.00 95.06 282 ALA A C 1
ATOM 2160 O O . ALA A 1 282 ? -1.782 -15.609 -17.520 1.00 95.06 282 ALA A O 1
ATOM 2161 N N . THR A 1 283 ? -0.575 -17.208 -18.537 1.00 96.25 283 THR A N 1
ATOM 2162 C CA . THR A 1 283 ? -0.059 -17.794 -17.291 1.00 96.25 283 THR A CA 1
ATOM 2163 C C . THR A 1 283 ? 0.796 -16.793 -16.512 1.00 96.25 283 THR A C 1
ATOM 2165 O O . THR A 1 283 ? 0.558 -16.596 -15.323 1.00 96.25 283 THR A O 1
ATOM 2168 N N . VAL A 1 284 ? 1.760 -16.111 -17.145 1.00 96.56 284 VAL A N 1
ATOM 2169 C CA . VAL A 1 284 ? 2.605 -15.119 -16.444 1.00 96.56 284 VAL A CA 1
AT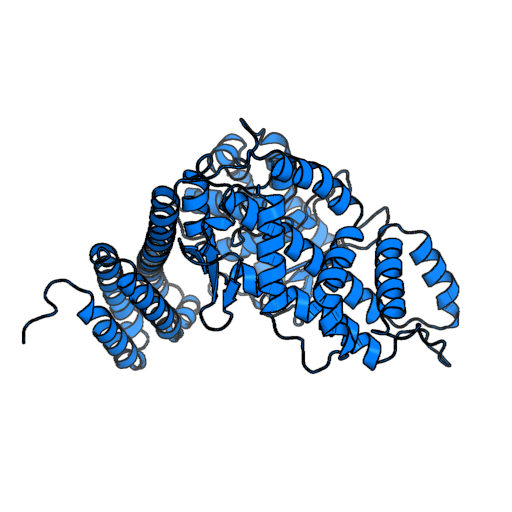OM 2170 C C . VAL A 1 284 ? 1.778 -13.921 -15.954 1.00 96.56 284 VAL A C 1
ATOM 2172 O O . VAL A 1 284 ? 1.978 -13.447 -14.835 1.00 96.56 284 VAL A O 1
ATOM 2175 N N . VAL A 1 285 ? 0.795 -13.467 -16.739 1.00 95.69 285 VAL A N 1
ATOM 2176 C CA . VAL A 1 285 ? -0.185 -12.455 -16.299 1.00 95.69 285 VAL A CA 1
ATOM 2177 C C . VAL A 1 285 ? -0.970 -12.947 -15.079 1.00 95.69 285 VAL A C 1
ATOM 2179 O O . VAL A 1 285 ? -1.175 -12.186 -14.133 1.00 95.69 285 VAL A O 1
ATOM 2182 N N . GLY A 1 286 ? -1.368 -14.219 -15.057 1.00 96.31 286 GLY A N 1
ATOM 2183 C CA . GLY A 1 286 ? -2.051 -14.829 -13.921 1.00 96.31 286 GLY A CA 1
ATOM 2184 C C . GLY A 1 286 ? -1.170 -14.967 -12.673 1.00 96.31 286 GLY A C 1
ATOM 2185 O O . GLY A 1 286 ? -1.677 -14.780 -11.568 1.00 96.31 286 GLY A O 1
ATOM 2186 N N . VAL A 1 287 ? 0.146 -15.188 -12.814 1.00 97.56 287 VAL A N 1
ATOM 2187 C CA . VAL A 1 287 ? 1.104 -15.102 -11.689 1.00 97.56 287 VAL A CA 1
ATOM 2188 C C . VAL A 1 287 ? 1.087 -13.698 -11.083 1.00 97.56 287 VAL A C 1
ATOM 2190 O O . VAL A 1 287 ? 0.945 -13.560 -9.868 1.00 97.56 287 VAL A O 1
ATOM 2193 N N . TYR A 1 288 ? 1.173 -12.657 -11.918 1.00 96.12 288 TYR A N 1
ATOM 2194 C CA . TYR A 1 288 ? 1.079 -11.269 -11.460 1.00 96.12 288 TYR A CA 1
ATOM 2195 C C . TYR A 1 288 ? -0.247 -11.000 -10.734 1.00 96.12 288 TYR A C 1
ATOM 2197 O O . TYR A 1 288 ? -0.229 -10.526 -9.598 1.00 96.12 288 TYR A O 1
ATOM 2205 N N . ALA A 1 289 ? -1.382 -11.380 -11.331 1.00 95.56 289 ALA A N 1
ATOM 2206 C CA . ALA A 1 289 ? -2.701 -11.213 -10.719 1.00 95.56 289 ALA A CA 1
ATOM 2207 C C . ALA A 1 289 ? -2.819 -11.939 -9.366 1.00 95.56 289 ALA A C 1
ATOM 2209 O O . ALA A 1 289 ? -3.363 -11.389 -8.412 1.00 95.56 289 ALA A O 1
ATOM 2210 N N . TYR A 1 290 ? -2.257 -13.145 -9.249 1.00 97.62 290 TYR A N 1
ATOM 2211 C CA . TYR A 1 290 ? -2.233 -13.895 -7.995 1.00 97.62 290 TYR A CA 1
ATOM 2212 C C . TYR A 1 290 ? -1.382 -13.203 -6.916 1.00 97.62 290 TYR A C 1
ATOM 2214 O O . TYR A 1 290 ? -1.813 -13.090 -5.770 1.00 97.62 290 TYR A O 1
ATOM 2222 N N . THR A 1 291 ? -0.196 -12.688 -7.262 1.00 97.75 291 THR A N 1
ATOM 2223 C CA . THR A 1 291 ? 0.630 -11.930 -6.300 1.00 97.75 291 THR A CA 1
ATOM 2224 C C . THR A 1 291 ? -0.011 -10.607 -5.876 1.00 97.75 291 THR A C 1
ATOM 2226 O O . THR A 1 291 ? 0.099 -10.237 -4.709 1.00 97.75 291 THR A O 1
ATOM 2229 N N . ALA A 1 292 ? -0.732 -9.932 -6.779 1.00 95.62 292 ALA A N 1
ATOM 2230 C CA . ALA A 1 292 ? -1.532 -8.757 -6.441 1.00 95.62 292 ALA A CA 1
ATOM 2231 C C . ALA A 1 292 ? -2.637 -9.122 -5.435 1.00 95.62 292 ALA A C 1
ATOM 2233 O O . ALA A 1 292 ? -2.744 -8.491 -4.389 1.00 95.62 292 ALA A O 1
ATOM 2234 N N . ALA A 1 293 ? -3.362 -10.222 -5.674 1.00 96.31 293 ALA A N 1
ATOM 2235 C CA . ALA A 1 293 ? -4.385 -10.713 -4.752 1.00 96.31 293 ALA A CA 1
ATOM 2236 C C . ALA A 1 293 ? -3.824 -11.066 -3.360 1.00 96.31 293 ALA A C 1
ATOM 2238 O O . ALA A 1 293 ? -4.474 -10.786 -2.357 1.00 96.31 293 ALA A O 1
ATOM 2239 N N . LEU A 1 294 ? -2.611 -11.629 -3.268 1.00 97.81 294 LEU A N 1
ATOM 2240 C CA . LEU A 1 294 ? -1.945 -11.869 -1.978 1.00 97.81 294 LEU A CA 1
ATOM 2241 C C . LEU A 1 294 ? -1.618 -10.566 -1.241 1.00 97.81 294 LEU A C 1
ATOM 2243 O O . LEU A 1 294 ? -1.828 -10.469 -0.029 1.00 97.81 294 LEU A O 1
ATOM 2247 N N . LYS A 1 295 ? -1.106 -9.567 -1.966 1.00 95.19 295 LYS A N 1
ATOM 2248 C CA . LYS A 1 295 ? -0.810 -8.243 -1.412 1.00 95.19 295 LYS A CA 1
ATOM 2249 C C . LYS A 1 295 ? -2.088 -7.576 -0.891 1.00 95.19 295 LYS A C 1
ATOM 2251 O O . LYS A 1 295 ? -2.100 -7.074 0.234 1.00 95.19 295 LYS A O 1
ATOM 2256 N N . ASP A 1 296 ? -3.168 -7.643 -1.664 1.00 94.44 296 ASP A N 1
ATOM 2257 C CA . ASP A 1 296 ? -4.479 -7.113 -1.287 1.00 94.44 296 ASP A CA 1
ATOM 2258 C C . ASP A 1 296 ? -5.081 -7.863 -0.096 1.00 94.44 296 ASP A C 1
ATOM 2260 O O . ASP A 1 296 ? -5.648 -7.243 0.806 1.00 94.44 296 ASP A O 1
ATOM 2264 N N . ALA A 1 297 ? -4.916 -9.188 -0.041 1.00 97.12 297 ALA A N 1
ATOM 2265 C CA . ALA A 1 297 ? -5.358 -10.002 1.083 1.00 97.12 297 ALA A CA 1
ATOM 2266 C C . ALA A 1 297 ? -4.663 -9.579 2.385 1.00 97.12 297 ALA A C 1
ATOM 2268 O O . ALA A 1 297 ? -5.344 -9.385 3.393 1.00 97.12 297 ALA A O 1
ATOM 2269 N N . LEU A 1 298 ? -3.342 -9.353 2.367 1.00 97.62 298 LEU A N 1
ATOM 2270 C CA . LEU A 1 298 ? -2.601 -8.869 3.538 1.00 97.62 298 LEU A CA 1
ATOM 2271 C C . LEU A 1 298 ? -2.978 -7.427 3.916 1.00 97.62 298 LEU A C 1
ATOM 2273 O O . LEU A 1 298 ? -3.195 -7.139 5.094 1.00 97.62 298 LEU A O 1
ATOM 2277 N N . ALA A 1 299 ? -3.105 -6.523 2.941 1.00 93.81 299 ALA A N 1
ATOM 2278 C CA . ALA A 1 299 ? -3.558 -5.151 3.186 1.00 93.81 299 ALA A CA 1
ATOM 2279 C C . ALA A 1 299 ? -4.987 -5.120 3.772 1.00 93.81 299 ALA A C 1
ATOM 2281 O O . ALA A 1 299 ? -5.321 -4.302 4.633 1.00 93.81 299 ALA A O 1
ATOM 2282 N N . GLY A 1 300 ? -5.834 -6.059 3.348 1.00 91.88 300 GLY A N 1
ATOM 2283 C CA . GLY A 1 300 ? -7.196 -6.249 3.833 1.00 91.88 300 GLY A CA 1
ATOM 2284 C C . GLY A 1 300 ? -7.320 -7.070 5.119 1.00 91.88 300 GLY A C 1
ATOM 2285 O O . GLY A 1 300 ? -8.388 -7.037 5.728 1.00 91.88 300 GLY A O 1
ATOM 2286 N N . ALA A 1 301 ? -6.269 -7.769 5.557 1.00 95.50 301 ALA A N 1
ATOM 2287 C CA . ALA A 1 301 ? -6.324 -8.720 6.665 1.00 95.50 301 ALA A CA 1
ATOM 2288 C C . ALA A 1 301 ? -6.504 -8.037 8.021 1.00 95.50 301 ALA A C 1
ATOM 2290 O O . ALA A 1 301 ? -5.821 -7.053 8.302 1.00 95.50 301 ALA A O 1
ATOM 2291 N N . ASN A 1 302 ? -7.384 -8.574 8.868 1.00 94.69 302 ASN A N 1
ATOM 2292 C CA . ASN A 1 302 ? -7.617 -8.167 10.252 1.00 94.69 302 ASN A CA 1
ATOM 2293 C C . ASN A 1 302 ? -6.897 -9.111 11.224 1.00 94.69 302 ASN A C 1
ATOM 2295 O O . ASN A 1 302 ? -7.427 -10.197 11.494 1.00 94.69 302 ASN A O 1
ATOM 2299 N N . PRO A 1 303 ? -5.709 -8.733 11.739 1.00 97.12 303 PRO A N 1
ATOM 2300 C CA . PRO A 1 303 ? -4.985 -9.550 12.701 1.00 97.12 303 PRO A CA 1
ATOM 2301 C C . PRO A 1 303 ? -5.856 -9.759 13.935 1.00 97.12 303 PRO A C 1
ATOM 2303 O O . PRO A 1 303 ? -6.269 -8.805 14.587 1.00 97.12 303 PRO A O 1
ATOM 2306 N N . THR A 1 304 ? -6.161 -11.017 14.227 1.00 96.06 304 THR A N 1
ATOM 2307 C CA . THR A 1 304 ? -7.000 -11.421 15.352 1.00 96.06 304 THR A CA 1
ATOM 2308 C C . THR A 1 304 ? -6.200 -12.384 16.230 1.00 96.06 304 THR A C 1
ATOM 2310 O O . THR A 1 304 ? -6.252 -13.601 16.012 1.00 96.06 304 THR A O 1
ATOM 2313 N N . PRO A 1 305 ? -5.435 -11.865 17.206 1.00 96.62 305 PRO A N 1
ATOM 2314 C CA . PRO A 1 305 ? -4.873 -12.682 18.272 1.00 96.62 305 PRO A CA 1
ATOM 2315 C C . PRO A 1 305 ? -5.972 -13.510 18.952 1.00 96.62 305 PRO A C 1
ATOM 2317 O O . PRO A 1 305 ? -7.049 -13.000 19.256 1.00 96.62 305 PRO A O 1
ATOM 2320 N N . THR A 1 306 ? -5.728 -14.802 19.155 1.00 95.25 306 THR A N 1
ATOM 2321 C CA . THR A 1 306 ? -6.666 -15.717 19.821 1.00 95.25 306 THR A CA 1
ATOM 2322 C C . THR A 1 306 ? -5.915 -16.730 20.672 1.00 95.25 306 THR A C 1
ATOM 2324 O O . THR A 1 306 ? -4.757 -17.044 20.404 1.00 95.25 306 THR A O 1
ATOM 2327 N N . GLN A 1 307 ? -6.552 -17.252 21.717 1.00 93.69 307 GLN A N 1
ATOM 2328 C CA . GLN A 1 307 ? -5.965 -18.298 22.560 1.00 93.69 307 GLN A CA 1
ATOM 2329 C C . GLN A 1 307 ? -6.062 -19.694 21.925 1.00 93.69 307 GLN A C 1
ATOM 2331 O O . GLN A 1 307 ? -5.272 -20.573 22.258 1.00 93.69 307 GLN A O 1
ATOM 2336 N N . ALA A 1 308 ? -7.014 -19.903 21.012 1.00 92.88 308 ALA A N 1
ATOM 2337 C CA . ALA A 1 308 ? -7.302 -21.208 20.427 1.00 92.88 308 ALA A CA 1
ATOM 2338 C C . ALA A 1 308 ? -6.568 -21.440 19.097 1.00 92.88 308 ALA A C 1
ATOM 2340 O O . ALA A 1 308 ? -6.297 -20.505 18.346 1.00 92.88 308 ALA A O 1
ATOM 2341 N N . GLY A 1 309 ? -6.326 -22.712 18.773 1.00 93.50 309 GLY A N 1
ATOM 2342 C CA . GLY A 1 309 ? -5.682 -23.135 17.528 1.00 93.50 309 GLY A CA 1
ATOM 2343 C C . GLY A 1 309 ? -4.171 -23.335 17.653 1.00 93.50 309 GLY A C 1
ATOM 2344 O O . GLY A 1 309 ? -3.579 -23.122 18.707 1.00 93.50 309 GLY A O 1
ATOM 2345 N N . GLN A 1 310 ? -3.558 -23.800 16.564 1.00 94.00 310 GLN A N 1
ATOM 2346 C CA . GLN A 1 310 ? -2.121 -24.113 16.499 1.00 94.00 310 GLN A CA 1
ATOM 2347 C C . GLN A 1 310 ? -1.412 -23.432 15.325 1.00 94.00 310 GLN A C 1
ATOM 2349 O O . GLN A 1 310 ? -0.198 -23.272 15.350 1.00 94.00 310 GLN A O 1
ATOM 2354 N N . THR A 1 311 ? -2.159 -23.025 14.300 1.00 96.50 311 THR A N 1
ATOM 2355 C CA . THR A 1 311 ? -1.622 -22.463 13.061 1.00 96.50 311 THR A CA 1
ATOM 2356 C C . THR A 1 311 ? -2.336 -21.168 12.703 1.00 96.50 311 THR A C 1
ATOM 2358 O O . THR A 1 311 ? -3.504 -20.969 13.042 1.00 96.50 311 THR A O 1
ATOM 2361 N N . VAL A 1 312 ? -1.627 -20.282 12.005 1.00 98.31 312 VAL A N 1
ATOM 2362 C CA . VAL A 1 312 ? -2.212 -19.057 11.452 1.00 98.31 312 VAL A CA 1
ATOM 2363 C C . VAL A 1 312 ? -3.203 -19.429 10.348 1.00 98.31 312 VAL A C 1
ATOM 2365 O O . VAL A 1 312 ? -2.896 -20.256 9.489 1.00 98.31 312 VAL A O 1
ATOM 2368 N N . VAL A 1 313 ? -4.389 -18.821 10.365 1.00 98.19 313 VAL A N 1
ATOM 2369 C CA . VAL A 1 313 ? -5.442 -19.063 9.366 1.00 98.19 313 VAL A CA 1
ATOM 2370 C C . VAL A 1 313 ? -5.971 -17.731 8.858 1.00 98.19 313 VAL A C 1
ATOM 2372 O O . VAL A 1 313 ? -6.270 -16.840 9.650 1.00 98.19 313 VAL A O 1
ATOM 2375 N N . TYR A 1 314 ? -6.111 -17.604 7.540 1.00 98.44 314 TYR A N 1
ATOM 2376 C CA . TYR A 1 314 ? -6.772 -16.465 6.914 1.00 98.44 314 TYR A CA 1
ATOM 2377 C C . TYR A 1 314 ? -8.131 -16.884 6.355 1.00 98.44 314 TYR A C 1
ATOM 2379 O O . TYR A 1 314 ? -8.213 -17.821 5.564 1.00 98.44 314 TYR A O 1
ATOM 2387 N N . ASP A 1 315 ? -9.184 -16.179 6.756 1.00 96.44 315 ASP A N 1
ATOM 2388 C CA . ASP A 1 315 ? -10.514 -16.306 6.170 1.00 96.44 315 ASP A CA 1
ATOM 2389 C C . ASP A 1 315 ? -10.747 -15.146 5.186 1.00 96.44 315 ASP A C 1
ATOM 2391 O O . ASP A 1 315 ? -10.867 -13.999 5.626 1.00 96.44 315 ASP A O 1
ATOM 2395 N N . PRO A 1 316 ? -10.838 -15.401 3.867 1.00 94.25 316 PRO A N 1
ATOM 2396 C CA . PRO A 1 316 ? -11.021 -14.348 2.873 1.00 94.25 316 PRO A CA 1
ATOM 2397 C C . PRO A 1 316 ? -12.413 -13.701 2.928 1.00 94.25 316 PRO A C 1
ATOM 2399 O O . PRO A 1 316 ? -12.551 -12.548 2.521 1.00 94.25 316 PRO A O 1
ATOM 2402 N N . ALA A 1 317 ? -13.437 -14.393 3.444 1.00 91.81 317 ALA A N 1
ATOM 2403 C CA . ALA A 1 317 ? -14.798 -13.860 3.509 1.00 91.81 317 ALA A CA 1
ATOM 2404 C C . ALA A 1 317 ? -14.921 -12.780 4.590 1.00 91.81 317 ALA A C 1
ATOM 2406 O O . ALA A 1 317 ? -15.485 -11.711 4.355 1.00 91.81 317 ALA A O 1
ATOM 2407 N N . THR A 1 318 ? -14.351 -13.037 5.769 1.00 90.75 318 THR A N 1
ATOM 2408 C CA . THR A 1 318 ? -14.346 -12.079 6.888 1.00 90.75 318 THR A CA 1
ATOM 2409 C C . THR A 1 318 ? -13.078 -11.227 6.951 1.00 90.75 318 THR A C 1
ATOM 2411 O O . THR A 1 318 ? -12.991 -10.297 7.755 1.00 90.75 318 THR A O 1
ATOM 2414 N N . LYS A 1 319 ? -12.082 -11.540 6.113 1.00 94.06 319 LYS A N 1
ATOM 2415 C CA . LYS A 1 319 ? -10.720 -10.986 6.119 1.00 94.06 319 LYS A CA 1
ATOM 2416 C C . LYS A 1 319 ? -9.983 -11.188 7.447 1.00 94.06 319 LYS A C 1
ATOM 2418 O O . LYS A 1 319 ? -8.989 -10.507 7.699 1.00 94.06 319 LYS A O 1
ATOM 2423 N N . ARG A 1 320 ? -10.442 -12.085 8.324 1.00 95.06 320 ARG A N 1
ATOM 2424 C CA . ARG A 1 320 ? -9.790 -12.343 9.616 1.00 95.06 320 ARG A CA 1
ATOM 2425 C C . ARG A 1 320 ? -8.513 -13.146 9.409 1.00 95.06 320 ARG A C 1
ATOM 2427 O O . ARG A 1 320 ? -8.527 -14.188 8.764 1.00 95.06 320 ARG A O 1
ATOM 2434 N N . LEU A 1 321 ? -7.425 -12.671 10.004 1.00 98.00 321 LEU A N 1
ATOM 2435 C CA . LEU A 1 321 ? -6.165 -13.395 10.131 1.00 98.00 321 LEU A CA 1
ATOM 2436 C C . LEU A 1 321 ? -6.054 -13.880 11.577 1.00 98.00 321 LEU A C 1
ATOM 2438 O O . LEU A 1 321 ? -5.627 -13.135 12.460 1.00 98.00 321 LEU A O 1
ATOM 2442 N N . LEU A 1 322 ? -6.510 -15.104 11.823 1.00 97.81 322 LEU A N 1
ATOM 2443 C CA . LEU A 1 322 ? -6.492 -15.729 13.139 1.00 97.81 322 LEU A CA 1
ATOM 2444 C C . LEU A 1 322 ? -5.055 -16.097 13.507 1.00 97.81 322 LEU A C 1
ATOM 2446 O O . LEU A 1 322 ? -4.381 -16.813 12.766 1.00 97.81 322 LEU A O 1
ATOM 2450 N N . LEU A 1 323 ? -4.601 -15.604 14.658 1.00 97.75 323 LEU A N 1
ATOM 2451 C CA . LEU A 1 323 ? -3.234 -15.750 15.152 1.00 97.75 323 LEU A CA 1
ATOM 2452 C C . LEU A 1 323 ? -3.269 -16.424 16.534 1.00 97.75 323 LEU A C 1
ATOM 2454 O O . LEU A 1 323 ? -3.393 -15.732 17.552 1.00 97.75 323 LEU A O 1
ATOM 2458 N N . PRO A 1 324 ? -3.201 -17.766 16.599 1.00 97.19 324 PRO A N 1
ATOM 2459 C CA . PRO A 1 324 ? -3.194 -18.482 17.868 1.00 97.19 324 PRO A CA 1
ATOM 2460 C C . PRO A 1 324 ? -2.011 -18.098 18.754 1.00 97.19 324 PRO A C 1
ATOM 2462 O O . PRO A 1 324 ? -0.895 -17.925 18.275 1.00 97.19 324 PRO A O 1
ATOM 2465 N N . HIS A 1 325 ? -2.208 -18.060 20.069 1.00 96.94 325 HIS A N 1
ATOM 2466 C CA . HIS A 1 325 ? -1.129 -17.820 21.033 1.00 96.94 325 HIS A CA 1
ATOM 2467 C C . HIS A 1 325 ? 0.031 -18.820 20.887 1.00 96.94 325 HIS A C 1
ATOM 2469 O O . HIS A 1 325 ? 1.183 -18.483 21.152 1.00 96.94 325 HIS A O 1
ATOM 2475 N N . ALA A 1 326 ? -0.255 -20.029 20.389 1.00 95.56 326 ALA A N 1
ATOM 2476 C CA . ALA A 1 326 ? 0.738 -21.057 20.087 1.00 95.56 326 ALA A CA 1
ATOM 2477 C C . ALA A 1 326 ? 1.837 -20.597 19.109 1.00 95.56 326 ALA A C 1
ATOM 2479 O O . ALA A 1 326 ? 2.957 -21.097 19.197 1.00 95.56 326 ALA A O 1
ATOM 2480 N N . VAL A 1 327 ? 1.549 -19.640 18.215 1.00 94.81 327 VAL A N 1
ATOM 2481 C CA . VAL A 1 327 ? 2.533 -19.115 17.250 1.00 94.81 327 VAL A CA 1
ATOM 2482 C C . VAL A 1 327 ? 3.317 -17.910 17.780 1.00 94.81 327 VAL A C 1
ATOM 2484 O O . VAL A 1 327 ? 4.242 -17.436 17.120 1.00 94.81 327 VAL A O 1
ATOM 2487 N N . ALA A 1 328 ? 2.957 -17.396 18.960 1.00 91.81 328 ALA A N 1
ATOM 2488 C CA . ALA A 1 328 ? 3.596 -16.228 19.549 1.00 91.81 328 ALA A CA 1
ATOM 2489 C C . ALA A 1 328 ? 5.010 -16.560 20.057 1.00 91.81 328 ALA A C 1
ATOM 2491 O O . ALA A 1 328 ? 5.246 -17.616 20.649 1.00 91.81 328 ALA A O 1
ATOM 2492 N N . GLY A 1 329 ? 5.957 -15.640 19.851 1.00 89.44 329 GLY A N 1
ATOM 2493 C CA . GLY A 1 329 ? 7.363 -15.847 20.206 1.00 89.44 329 GLY A CA 1
ATOM 2494 C C . GLY A 1 329 ? 8.141 -16.729 19.226 1.00 89.44 329 GLY A C 1
ATOM 2495 O O . GLY A 1 329 ? 9.232 -17.181 19.560 1.00 89.44 329 GLY A O 1
ATOM 2496 N N . ALA A 1 330 ? 7.614 -16.971 18.021 1.00 91.19 330 ALA A N 1
ATOM 2497 C CA . ALA A 1 330 ? 8.359 -17.626 16.946 1.00 91.19 330 ALA A CA 1
ATOM 2498 C C . ALA A 1 330 ? 9.466 -16.729 16.352 1.00 91.19 330 ALA A C 1
ATOM 2500 O O . ALA A 1 330 ? 10.357 -17.225 15.663 1.00 91.19 330 ALA A O 1
ATOM 2501 N N . GLY A 1 331 ? 9.417 -15.418 16.605 1.00 94.06 331 GLY A N 1
ATOM 2502 C CA . GLY A 1 331 ? 10.225 -14.413 15.929 1.00 94.06 331 GLY A CA 1
ATOM 2503 C C . GLY A 1 331 ? 9.500 -13.849 14.705 1.00 94.06 331 GLY A C 1
ATOM 2504 O O . GLY A 1 331 ? 8.689 -14.523 14.063 1.00 94.06 331 GLY A O 1
ATOM 2505 N N . ALA A 1 332 ? 9.837 -12.610 14.338 1.00 95.00 332 ALA A N 1
ATOM 2506 C CA . ALA A 1 332 ? 9.151 -11.881 13.272 1.00 95.00 332 ALA A CA 1
ATOM 2507 C C . ALA A 1 332 ? 9.205 -12.606 11.914 1.00 95.00 332 ALA A C 1
ATOM 2509 O O . ALA A 1 332 ? 8.187 -12.726 11.238 1.00 95.00 332 ALA A O 1
ATOM 2510 N N . VAL A 1 333 ? 10.375 -13.127 11.521 1.00 96.00 333 VAL A N 1
ATOM 2511 C CA . VAL A 1 333 ? 10.556 -13.793 10.217 1.00 96.00 333 VAL A CA 1
ATOM 2512 C C . VAL A 1 333 ? 9.808 -15.138 10.142 1.00 96.00 333 VAL A C 1
ATOM 2514 O O . VAL A 1 333 ? 9.059 -15.329 9.180 1.00 96.00 333 VAL A O 1
ATOM 2517 N N . PRO A 1 334 ? 9.922 -16.063 11.120 1.00 96.19 334 PRO A N 1
ATOM 2518 C CA . PRO A 1 334 ? 9.121 -17.289 11.114 1.00 96.19 334 PRO A CA 1
ATOM 2519 C C . PRO A 1 334 ? 7.608 -17.043 11.177 1.00 96.19 334 PRO A C 1
ATOM 2521 O O . PRO A 1 334 ? 6.858 -17.718 10.472 1.00 96.19 334 PRO A O 1
ATOM 2524 N N . LEU A 1 335 ? 7.145 -16.070 11.972 1.00 97.38 335 LEU A N 1
ATOM 2525 C CA . LEU A 1 335 ? 5.720 -15.731 12.041 1.00 97.38 335 LEU A CA 1
ATOM 2526 C C . LEU A 1 335 ? 5.216 -15.122 10.724 1.00 97.38 335 LEU A C 1
ATOM 2528 O O . LEU A 1 335 ? 4.152 -15.503 10.241 1.00 97.38 335 LEU A O 1
ATOM 2532 N N . ALA A 1 336 ? 5.996 -14.242 10.093 1.00 98.00 336 ALA A N 1
ATOM 2533 C CA . ALA A 1 336 ? 5.673 -13.692 8.778 1.00 98.00 336 ALA A CA 1
ATOM 2534 C C . ALA A 1 336 ? 5.506 -14.793 7.724 1.00 98.00 336 ALA A C 1
ATOM 2536 O O . ALA A 1 336 ? 4.564 -14.748 6.937 1.00 98.00 336 ALA A O 1
ATOM 2537 N N . LYS A 1 337 ? 6.371 -15.818 7.743 1.00 97.75 337 LYS A N 1
ATOM 2538 C CA . LYS A 1 337 ? 6.228 -16.973 6.852 1.00 97.75 337 LYS A CA 1
ATOM 2539 C C . LYS A 1 337 ? 4.896 -17.697 7.069 1.00 97.75 337 LYS A C 1
ATOM 2541 O O . LYS A 1 337 ? 4.209 -17.979 6.096 1.00 97.75 337 LYS A O 1
ATOM 2546 N N . GLN A 1 338 ? 4.499 -17.939 8.319 1.00 98.31 338 GLN A N 1
ATOM 2547 C CA . GLN A 1 338 ? 3.202 -18.563 8.614 1.00 98.31 338 GLN A CA 1
ATOM 2548 C C . GLN A 1 338 ? 2.022 -17.712 8.127 1.00 98.31 338 GLN A C 1
ATOM 2550 O O . GLN A 1 338 ? 1.051 -18.254 7.605 1.00 98.31 338 GLN A O 1
ATOM 2555 N N . ILE A 1 339 ? 2.114 -16.384 8.252 1.00 98.69 339 ILE A N 1
ATOM 2556 C CA . ILE A 1 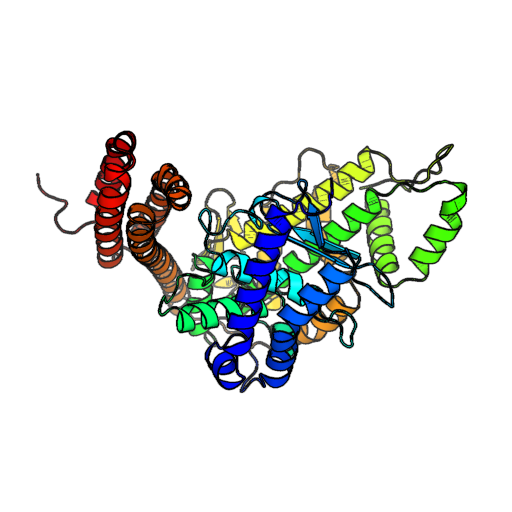339 ? 1.110 -15.453 7.720 1.00 98.69 339 ILE A CA 1
ATOM 2557 C C . ILE A 1 339 ? 1.024 -15.573 6.193 1.00 98.69 339 ILE A C 1
ATOM 2559 O O . ILE A 1 339 ? -0.067 -15.742 5.657 1.00 98.69 339 ILE A O 1
ATOM 2563 N N . ILE A 1 340 ? 2.158 -15.539 5.490 1.00 98.69 340 ILE A N 1
ATOM 2564 C CA . ILE A 1 340 ? 2.207 -15.673 4.027 1.00 98.69 340 ILE A CA 1
ATOM 2565 C C . ILE A 1 340 ? 1.654 -17.033 3.580 1.00 98.69 340 ILE A C 1
ATOM 2567 O O . ILE A 1 340 ? 0.845 -17.085 2.657 1.00 98.69 340 ILE A O 1
ATOM 2571 N N . ASP A 1 341 ? 2.024 -18.122 4.254 1.00 98.56 341 ASP A N 1
ATOM 2572 C CA . ASP A 1 341 ? 1.542 -19.471 3.941 1.00 98.56 341 ASP A CA 1
ATOM 2573 C C . ASP A 1 341 ? 0.016 -19.590 4.158 1.00 98.56 341 ASP A C 1
ATOM 2575 O O . ASP A 1 341 ? -0.684 -20.206 3.344 1.00 98.56 341 ASP A O 1
ATOM 2579 N N . ALA A 1 342 ? -0.530 -18.944 5.196 1.00 98.56 342 ALA A N 1
ATOM 2580 C CA . ALA A 1 342 ? -1.973 -18.867 5.432 1.00 98.56 342 ALA A CA 1
ATOM 2581 C C . ALA A 1 342 ? -2.698 -18.092 4.317 1.00 98.56 342 ALA A C 1
ATOM 2583 O O . ALA A 1 342 ? -3.723 -18.554 3.810 1.00 98.56 342 ALA A O 1
ATOM 2584 N N . LEU A 1 343 ? -2.141 -16.955 3.883 1.00 98.56 343 LEU A N 1
ATOM 2585 C CA . LEU A 1 343 ? -2.673 -16.173 2.762 1.00 98.56 343 LEU A CA 1
ATOM 2586 C C . LEU A 1 343 ? -2.618 -16.961 1.449 1.00 98.56 343 LEU A C 1
ATOM 2588 O O . LEU A 1 343 ? -3.603 -16.989 0.715 1.00 98.56 343 LEU A O 1
ATOM 2592 N N . ILE A 1 344 ? -1.509 -17.648 1.167 1.00 98.38 344 ILE A N 1
ATOM 2593 C CA . ILE A 1 344 ? -1.356 -18.506 -0.017 1.00 98.38 344 ILE A CA 1
ATOM 2594 C C . ILE A 1 344 ? -2.392 -19.625 -0.020 1.00 98.38 344 ILE A C 1
ATOM 2596 O O . ILE A 1 344 ? -2.981 -19.913 -1.059 1.00 98.38 344 ILE A O 1
ATOM 2600 N N . THR A 1 345 ? -2.622 -20.252 1.131 1.00 97.12 345 THR A N 1
ATOM 2601 C CA . THR A 1 345 ? -3.586 -21.349 1.261 1.00 97.12 345 THR A CA 1
ATOM 2602 C C . THR A 1 345 ? -5.003 -20.877 0.945 1.00 97.12 345 THR A C 1
ATOM 2604 O O . THR A 1 345 ? -5.708 -21.540 0.183 1.00 97.12 345 THR A O 1
ATOM 2607 N N . ALA A 1 346 ? -5.389 -19.721 1.486 1.00 96.88 346 ALA A N 1
ATOM 2608 C CA . ALA A 1 346 ? -6.734 -19.166 1.385 1.00 96.88 346 ALA A CA 1
ATOM 2609 C C . ALA A 1 346 ? -7.012 -18.393 0.083 1.00 96.88 346 ALA A C 1
ATOM 2611 O O . ALA A 1 346 ? -8.171 -18.250 -0.307 1.00 96.88 346 ALA A O 1
ATOM 2612 N N . THR A 1 347 ? -5.979 -17.890 -0.599 1.00 95.94 347 THR A N 1
ATOM 2613 C CA . THR A 1 347 ? -6.150 -17.107 -1.830 1.00 95.94 347 THR A CA 1
ATOM 2614 C C . THR A 1 347 ? -6.460 -18.034 -3.009 1.00 95.94 347 THR A C 1
ATOM 2616 O O . THR A 1 347 ? -5.674 -18.949 -3.296 1.00 95.94 347 THR A O 1
ATOM 2619 N N . PRO A 1 348 ? -7.585 -17.821 -3.719 1.00 92.69 348 PRO A N 1
ATOM 2620 C CA . PRO A 1 348 ? -7.959 -18.660 -4.845 1.00 92.69 348 PRO A CA 1
ATOM 2621 C C . PRO A 1 348 ? -6.975 -18.498 -6.007 1.00 92.69 348 PRO A C 1
ATOM 2623 O O . PRO A 1 348 ? -6.478 -17.410 -6.300 1.00 92.69 348 PRO A O 1
ATOM 2626 N N . VAL A 1 349 ? -6.718 -19.603 -6.702 1.00 92.00 349 VAL A N 1
ATOM 2627 C CA . VAL A 1 349 ? -5.965 -19.593 -7.958 1.00 92.00 349 VAL A CA 1
ATOM 2628 C C . VAL A 1 349 ? -6.861 -19.029 -9.066 1.00 92.00 349 VAL A C 1
ATOM 2630 O O . VAL A 1 349 ? -8.009 -19.470 -9.171 1.00 92.00 349 VAL A O 1
ATOM 2633 N N . PRO A 1 350 ? -6.376 -18.100 -9.913 1.00 89.12 350 PRO A N 1
ATOM 2634 C CA . PRO A 1 350 ? -7.152 -17.635 -11.058 1.00 89.12 350 PRO A CA 1
ATOM 2635 C C . PRO A 1 350 ? -7.569 -18.812 -11.949 1.00 89.12 350 PRO A C 1
ATOM 2637 O O . PRO A 1 350 ? -6.745 -19.663 -12.278 1.00 89.12 350 PRO A O 1
ATOM 2640 N N . ALA A 1 351 ? -8.838 -18.857 -12.364 1.00 84.44 351 ALA A N 1
ATOM 2641 C CA . ALA A 1 351 ? -9.403 -19.993 -13.106 1.00 84.44 351 ALA A CA 1
ATOM 2642 C C . ALA A 1 351 ? -8.694 -20.281 -14.445 1.00 84.44 351 ALA A C 1
ATOM 2644 O O . ALA A 1 351 ? -8.771 -21.389 -14.967 1.00 84.44 351 ALA A O 1
ATOM 2645 N N . THR A 1 352 ? -7.996 -19.286 -14.989 1.00 82.62 352 THR A N 1
ATOM 2646 C CA . THR A 1 352 ? -7.212 -19.368 -16.225 1.00 82.62 352 THR A CA 1
ATOM 2647 C C . THR A 1 352 ? -5.839 -20.019 -16.042 1.00 82.62 352 THR A C 1
ATOM 2649 O O . THR A 1 352 ? -5.145 -20.240 -17.030 1.00 82.62 352 THR A O 1
ATOM 2652 N N . MET A 1 353 ? -5.418 -20.311 -14.808 1.00 91.38 353 MET A N 1
ATOM 2653 C CA . MET A 1 353 ? -4.086 -20.847 -14.527 1.00 91.38 353 MET A CA 1
ATOM 2654 C C . MET A 1 353 ? -4.003 -22.365 -14.735 1.00 91.38 353 MET A C 1
ATOM 2656 O O . MET A 1 353 ? -4.960 -23.089 -14.438 1.00 91.38 353 MET A O 1
ATOM 2660 N N . PRO A 1 354 ? -2.833 -22.891 -15.150 1.00 89.88 354 PRO A N 1
ATOM 2661 C CA . PRO A 1 354 ? -2.586 -24.328 -15.178 1.00 89.88 354 PRO A CA 1
ATOM 2662 C C . PRO A 1 354 ? -2.817 -24.968 -13.804 1.00 89.88 354 PRO A C 1
ATOM 2664 O O . PRO A 1 354 ? -2.408 -24.418 -12.781 1.00 89.88 354 PRO A O 1
ATOM 2667 N N . LYS A 1 355 ? -3.386 -26.181 -13.762 1.00 88.81 355 LYS A N 1
ATOM 2668 C CA . LYS A 1 355 ? -3.636 -26.912 -12.500 1.00 88.81 355 LYS A CA 1
ATOM 2669 C C . LYS A 1 355 ? -2.377 -27.062 -11.635 1.00 88.81 355 LYS A C 1
ATOM 2671 O O . LYS A 1 355 ? -2.458 -26.965 -10.413 1.00 88.81 355 LYS A O 1
ATOM 2676 N N . ALA A 1 356 ? -1.216 -27.249 -12.269 1.00 90.81 356 ALA A N 1
ATOM 2677 C CA . ALA A 1 356 ? 0.075 -27.357 -11.591 1.00 90.81 356 ALA A CA 1
ATOM 2678 C C . ALA A 1 356 ? 0.444 -26.095 -10.787 1.00 90.81 356 ALA A C 1
ATOM 2680 O O . ALA A 1 356 ? 1.149 -26.198 -9.786 1.00 90.81 356 ALA A O 1
ATOM 2681 N N . PHE A 1 357 ? -0.076 -24.913 -11.147 1.00 94.38 357 PHE A N 1
ATOM 2682 C CA . PHE A 1 357 ? 0.198 -23.671 -10.418 1.00 94.38 357 PHE A CA 1
ATOM 2683 C C . PHE A 1 357 ? -0.203 -23.769 -8.943 1.00 94.38 357 PHE A C 1
ATOM 2685 O O . PHE A 1 357 ? 0.544 -23.321 -8.075 1.00 94.38 357 PHE A O 1
ATOM 2692 N N . ALA A 1 358 ? -1.335 -24.418 -8.641 1.00 92.56 358 ALA A N 1
ATOM 2693 C CA . ALA A 1 358 ? -1.829 -24.578 -7.274 1.00 92.56 358 ALA A CA 1
ATOM 2694 C C . ALA A 1 358 ? -0.822 -25.289 -6.348 1.00 92.56 358 ALA A C 1
ATOM 2696 O O . ALA A 1 358 ? -0.761 -24.965 -5.158 1.00 92.56 358 ALA A O 1
ATOM 2697 N N . LEU A 1 359 ? -0.011 -26.203 -6.900 1.00 93.00 359 LEU A N 1
ATOM 2698 C CA . LEU A 1 359 ? 1.021 -26.966 -6.189 1.00 93.00 359 LEU A CA 1
ATOM 2699 C C . LEU A 1 359 ? 2.301 -26.156 -5.939 1.00 93.00 359 LEU A C 1
ATOM 2701 O O . LEU A 1 359 ? 3.088 -26.505 -5.064 1.00 93.00 359 LEU A O 1
ATOM 2705 N N . HIS A 1 360 ? 2.517 -25.077 -6.694 1.00 95.94 360 HIS A N 1
ATOM 2706 C CA . HIS A 1 360 ? 3.777 -24.329 -6.710 1.00 95.94 360 HIS A CA 1
ATOM 2707 C C . HIS A 1 360 ? 3.656 -22.890 -6.195 1.00 95.94 360 HIS A C 1
ATOM 2709 O O . HIS A 1 360 ? 4.631 -22.146 -6.249 1.00 95.94 360 HIS A O 1
ATOM 2715 N N . ARG A 1 361 ? 2.497 -22.489 -5.654 1.00 96.19 361 ARG A N 1
ATOM 2716 C CA . ARG A 1 361 ? 2.215 -21.110 -5.207 1.00 96.19 361 ARG A CA 1
ATOM 2717 C C . ARG A 1 361 ? 3.302 -20.523 -4.297 1.00 96.19 361 ARG A C 1
ATOM 2719 O O . ARG A 1 361 ? 3.825 -19.457 -4.601 1.00 96.19 361 ARG A O 1
ATOM 2726 N N . SER A 1 362 ? 3.675 -21.227 -3.224 1.00 96.19 362 SER A N 1
ATOM 2727 C CA . SER A 1 362 ? 4.742 -20.780 -2.308 1.00 96.19 362 SER A CA 1
ATOM 2728 C C . SER A 1 362 ? 6.103 -20.724 -3.000 1.00 96.19 362 SER A C 1
ATOM 2730 O O . SER A 1 362 ? 6.778 -19.703 -2.920 1.00 96.19 362 SER A O 1
ATOM 2732 N N . THR A 1 363 ? 6.459 -21.755 -3.769 1.00 96.62 363 THR A N 1
ATOM 2733 C CA . THR A 1 363 ? 7.714 -21.784 -4.532 1.00 96.62 363 THR A CA 1
ATOM 2734 C C . THR A 1 363 ? 7.833 -20.613 -5.506 1.00 96.62 363 THR A C 1
ATOM 2736 O O . THR A 1 363 ? 8.925 -20.090 -5.691 1.00 96.62 363 THR A O 1
ATOM 2739 N N . ILE A 1 364 ? 6.732 -20.194 -6.133 1.00 97.62 364 ILE A N 1
ATOM 2740 C CA . ILE A 1 364 ? 6.719 -19.074 -7.079 1.00 97.62 364 ILE A CA 1
ATOM 2741 C C . ILE A 1 364 ? 6.900 -17.739 -6.353 1.00 97.62 364 ILE A C 1
ATOM 2743 O O . ILE A 1 364 ? 7.671 -16.909 -6.825 1.00 97.62 364 ILE A O 1
ATOM 2747 N N . VAL A 1 365 ? 6.247 -17.536 -5.205 1.00 97.88 365 VAL A N 1
ATOM 2748 C CA . VAL A 1 365 ? 6.453 -16.328 -4.384 1.00 97.88 365 VAL A CA 1
ATOM 2749 C C . VAL A 1 365 ? 7.918 -16.222 -3.949 1.00 97.88 365 VAL A C 1
ATOM 2751 O O . VAL A 1 365 ? 8.550 -15.194 -4.194 1.00 97.88 365 VAL A O 1
ATOM 2754 N N . ASP A 1 366 ? 8.490 -17.305 -3.416 1.00 96.69 366 ASP A N 1
ATOM 2755 C CA . ASP A 1 366 ? 9.895 -17.340 -2.996 1.00 96.69 366 ASP A CA 1
ATOM 2756 C C . ASP A 1 366 ? 10.854 -17.107 -4.177 1.00 96.69 366 ASP A C 1
ATOM 2758 O O . ASP A 1 366 ? 11.829 -16.366 -4.057 1.00 96.69 366 ASP A O 1
ATOM 2762 N N . LEU A 1 367 ? 10.563 -17.702 -5.341 1.00 97.75 367 LEU A N 1
ATOM 2763 C CA . LEU A 1 367 ? 11.336 -17.531 -6.574 1.00 97.75 367 LEU A CA 1
ATOM 2764 C C . LEU A 1 367 ? 11.390 -16.065 -7.018 1.00 97.75 367 LEU A C 1
ATOM 2766 O O . LEU A 1 367 ? 12.455 -15.595 -7.425 1.00 97.75 367 LEU A O 1
ATOM 2770 N N . LEU A 1 368 ? 10.255 -15.363 -6.959 1.00 98.00 368 LEU A N 1
ATOM 2771 C CA . LEU A 1 368 ? 10.151 -13.956 -7.340 1.00 98.00 368 LEU A CA 1
ATOM 2772 C C . LEU A 1 368 ? 10.996 -13.076 -6.417 1.00 98.00 368 LEU A C 1
ATOM 2774 O O . LEU A 1 368 ? 11.761 -12.253 -6.908 1.00 98.00 368 LEU A O 1
ATOM 2778 N N . VAL A 1 369 ? 10.918 -13.284 -5.101 1.00 96.19 369 VAL A N 1
ATOM 2779 C CA . VAL A 1 369 ? 11.715 -12.515 -4.130 1.00 96.19 369 VAL A CA 1
ATOM 2780 C C . VAL A 1 369 ? 13.206 -12.836 -4.247 1.00 96.19 369 VAL A C 1
ATOM 2782 O O . VAL A 1 369 ? 14.037 -11.933 -4.205 1.00 96.19 369 VAL A O 1
ATOM 2785 N N . ALA A 1 370 ? 13.567 -14.106 -4.442 1.00 95.38 370 ALA A N 1
ATOM 2786 C CA . ALA A 1 370 ? 14.963 -14.522 -4.585 1.00 95.38 370 ALA A CA 1
ATOM 2787 C C . ALA A 1 370 ? 15.640 -13.965 -5.850 1.00 95.38 370 ALA A C 1
ATOM 2789 O O . ALA A 1 370 ? 16.864 -13.871 -5.893 1.00 95.38 370 ALA A O 1
ATOM 2790 N N . ASN A 1 371 ? 14.854 -13.606 -6.868 1.00 95.31 371 ASN A N 1
ATOM 2791 C CA . ASN A 1 371 ? 15.334 -13.051 -8.133 1.00 95.31 371 ASN A CA 1
ATOM 2792 C C . ASN A 1 371 ? 14.866 -11.609 -8.341 1.00 95.31 371 ASN A C 1
ATOM 2794 O O . ASN A 1 371 ? 14.694 -11.195 -9.491 1.00 95.31 371 ASN A O 1
ATOM 2798 N N . ASP A 1 372 ? 14.629 -10.865 -7.259 1.00 93.00 372 ASP A N 1
ATOM 2799 C CA . ASP A 1 372 ? 14.326 -9.435 -7.301 1.00 93.00 372 ASP A CA 1
ATOM 2800 C C . ASP A 1 372 ? 15.469 -8.636 -7.964 1.00 93.00 372 ASP A C 1
ATOM 2802 O O . ASP A 1 372 ? 16.555 -9.160 -8.230 1.00 93.00 372 ASP A O 1
ATOM 2806 N N . ARG A 1 373 ? 15.224 -7.362 -8.275 1.00 88.69 373 ARG A N 1
ATOM 2807 C CA . ARG A 1 373 ? 16.234 -6.472 -8.859 1.00 88.69 373 ARG A CA 1
ATOM 2808 C C . ARG A 1 373 ? 17.449 -6.377 -7.921 1.00 88.69 373 ARG A C 1
ATOM 2810 O O . ARG A 1 373 ? 17.247 -6.264 -6.713 1.00 88.69 373 ARG A O 1
ATOM 2817 N N . PRO A 1 374 ? 18.699 -6.404 -8.416 1.00 87.00 374 PRO A N 1
ATOM 2818 C CA . PRO A 1 374 ? 19.901 -6.495 -7.589 1.00 87.00 374 PRO A CA 1
ATOM 2819 C C . PRO A 1 374 ? 20.021 -5.391 -6.539 1.00 87.00 374 PRO A C 1
ATOM 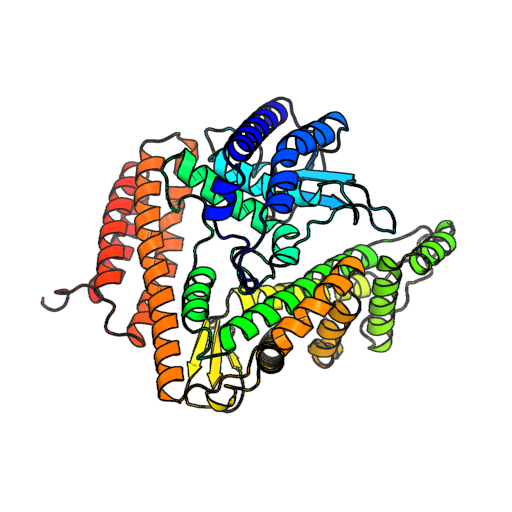2821 O O . PRO A 1 374 ? 20.391 -5.682 -5.404 1.00 87.00 374 PRO A O 1
ATOM 2824 N N . THR A 1 375 ? 19.691 -4.142 -6.888 1.00 84.19 375 THR A N 1
ATOM 2825 C CA . THR A 1 375 ? 19.750 -3.015 -5.946 1.00 84.19 375 THR A CA 1
ATOM 2826 C C . THR A 1 375 ? 18.757 -3.205 -4.803 1.00 84.19 375 THR A C 1
ATOM 2828 O O . THR A 1 375 ? 19.126 -3.079 -3.636 1.00 84.19 375 THR A O 1
ATOM 2831 N N . GLU A 1 376 ? 17.511 -3.566 -5.107 1.00 88.69 376 GLU A N 1
ATOM 2832 C CA . GLU A 1 376 ? 16.515 -3.847 -4.078 1.00 88.69 376 GLU A CA 1
ATOM 2833 C C . GLU A 1 376 ? 16.844 -5.117 -3.290 1.00 88.69 376 GLU A C 1
ATOM 2835 O O . GLU A 1 376 ? 16.769 -5.093 -2.067 1.00 88.69 376 GLU A O 1
ATOM 2840 N N . LEU A 1 377 ? 17.315 -6.186 -3.935 1.00 88.50 377 LEU A N 1
ATOM 2841 C CA . LEU A 1 377 ? 17.758 -7.409 -3.264 1.00 88.50 377 LEU A CA 1
ATOM 2842 C C . LEU A 1 377 ? 18.900 -7.129 -2.270 1.00 88.50 377 LEU A C 1
ATOM 2844 O O . LEU A 1 377 ? 18.879 -7.633 -1.144 1.00 88.50 377 LEU A O 1
ATOM 2848 N N . ALA A 1 378 ? 19.859 -6.279 -2.649 1.00 87.44 378 ALA A N 1
ATOM 2849 C CA . ALA A 1 378 ? 20.926 -5.824 -1.763 1.00 87.44 378 ALA A CA 1
ATOM 2850 C C . ALA A 1 378 ? 20.377 -5.031 -0.563 1.00 87.44 378 ALA A C 1
ATOM 2852 O O . ALA A 1 378 ? 20.848 -5.222 0.558 1.00 87.44 378 ALA 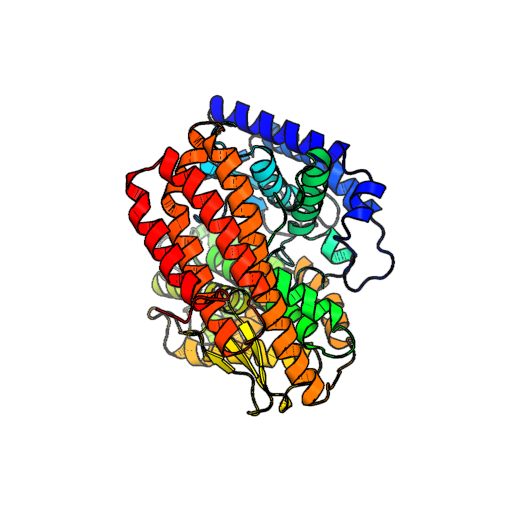A O 1
ATOM 2853 N N . ALA A 1 379 ? 19.344 -4.204 -0.762 1.00 86.00 379 ALA A N 1
ATOM 2854 C CA . ALA A 1 379 ? 18.665 -3.484 0.318 1.00 86.00 379 ALA A CA 1
ATOM 2855 C C . ALA A 1 379 ? 17.834 -4.408 1.236 1.00 86.00 379 ALA A C 1
ATOM 2857 O O . ALA A 1 379 ? 17.717 -4.150 2.438 1.00 86.00 379 ALA A O 1
ATOM 2858 N N . LEU A 1 380 ? 17.295 -5.514 0.709 1.00 85.38 380 LEU A N 1
ATOM 2859 C CA . LEU A 1 380 ? 16.529 -6.496 1.486 1.00 85.38 380 LEU A CA 1
ATOM 2860 C C . LEU A 1 380 ? 17.399 -7.321 2.443 1.00 85.38 380 LEU A C 1
ATOM 2862 O O . LEU A 1 380 ? 16.888 -7.789 3.461 1.00 85.38 380 LEU A O 1
ATOM 2866 N N . GLY A 1 381 ? 18.692 -7.505 2.158 1.00 87.00 381 GLY A N 1
ATOM 2867 C CA . GLY A 1 381 ? 19.610 -8.274 3.009 1.00 87.00 381 GLY A CA 1
ATOM 2868 C C . GLY A 1 381 ? 19.697 -7.734 4.447 1.00 87.00 381 GLY A C 1
ATOM 2869 O O . GLY A 1 381 ? 19.319 -8.446 5.385 1.00 87.00 381 GLY A O 1
ATOM 2870 N N . PRO A 1 382 ? 20.126 -6.471 4.645 1.00 88.06 382 PRO A N 1
ATOM 2871 C CA . PRO A 1 382 ? 20.144 -5.823 5.957 1.00 88.06 382 PRO A CA 1
ATOM 2872 C C . PRO A 1 382 ? 18.763 -5.771 6.618 1.00 88.06 382 PRO A C 1
ATOM 2874 O O . PRO A 1 382 ? 18.646 -5.964 7.826 1.00 88.06 382 PRO A O 1
ATOM 2877 N N . LEU A 1 383 ? 17.705 -5.564 5.828 1.00 89.44 383 LEU A N 1
ATOM 2878 C CA . LEU A 1 383 ? 16.333 -5.526 6.326 1.00 89.44 383 LEU A CA 1
ATOM 2879 C C . LEU A 1 383 ? 15.904 -6.881 6.902 1.00 89.44 383 LEU A C 1
ATOM 2881 O O . LEU A 1 383 ? 15.401 -6.951 8.021 1.00 89.44 383 LEU A O 1
ATOM 2885 N N . ARG A 1 384 ? 16.163 -7.979 6.184 1.00 90.50 384 ARG A N 1
ATOM 2886 C CA . ARG A 1 384 ? 15.916 -9.341 6.675 1.00 90.50 384 ARG A CA 1
ATOM 2887 C C . ARG A 1 384 ? 16.708 -9.619 7.949 1.00 90.50 384 ARG A C 1
ATOM 2889 O O . ARG A 1 384 ? 16.147 -10.191 8.880 1.00 90.50 384 ARG A O 1
ATOM 2896 N N . ALA A 1 385 ? 17.978 -9.218 8.001 1.00 90.56 385 ALA A N 1
ATOM 2897 C CA . ALA A 1 385 ? 18.807 -9.383 9.194 1.00 90.56 385 ALA A CA 1
ATOM 2898 C C . ALA A 1 385 ? 18.225 -8.624 10.397 1.00 90.56 385 ALA A C 1
ATOM 2900 O O . ALA A 1 385 ? 18.159 -9.175 11.491 1.00 90.56 385 ALA A O 1
ATOM 2901 N N . LEU A 1 386 ? 17.724 -7.406 10.188 1.00 90.62 386 LEU A N 1
ATOM 2902 C CA . LEU A 1 386 ? 17.075 -6.612 11.228 1.00 90.62 386 LEU A CA 1
ATOM 2903 C C . LEU A 1 386 ? 15.800 -7.274 11.773 1.00 90.62 386 LEU A C 1
ATOM 2905 O O . LEU A 1 386 ? 15.622 -7.367 12.988 1.00 90.62 386 LEU A O 1
ATOM 2909 N N . PHE A 1 387 ? 14.919 -7.759 10.893 1.00 92.25 387 PHE A N 1
ATOM 2910 C CA . PHE A 1 387 ? 13.716 -8.479 11.321 1.00 92.25 387 PHE A CA 1
ATOM 2911 C C . PHE A 1 387 ? 14.063 -9.794 12.027 1.00 92.25 387 PHE A C 1
ATOM 2913 O O . PHE A 1 387 ? 13.440 -10.127 13.030 1.00 92.25 387 PHE A O 1
ATOM 2920 N N . ALA A 1 388 ? 15.082 -10.517 11.555 1.00 91.56 388 ALA A N 1
ATOM 2921 C CA . ALA A 1 388 ? 15.560 -11.740 12.197 1.00 91.56 388 ALA A CA 1
ATOM 2922 C C . ALA A 1 388 ? 16.212 -11.479 13.568 1.00 91.56 388 ALA A C 1
ATOM 2924 O O . ALA A 1 388 ? 16.111 -12.317 14.458 1.00 91.56 388 ALA A O 1
ATOM 2925 N N . ALA A 1 389 ? 16.850 -10.320 13.747 1.00 90.00 389 ALA A N 1
ATOM 2926 C CA . ALA A 1 389 ? 17.460 -9.900 15.006 1.00 90.00 389 ALA A CA 1
ATOM 2927 C C . ALA A 1 389 ? 16.454 -9.301 16.003 1.00 90.00 389 ALA A C 1
ATOM 2929 O O . ALA A 1 389 ? 16.814 -9.047 17.152 1.00 90.00 389 ALA A O 1
ATOM 2930 N N . THR A 1 390 ? 15.203 -9.059 15.591 1.00 86.00 390 THR A N 1
ATOM 2931 C CA . THR A 1 390 ? 14.152 -8.603 16.507 1.00 86.00 390 THR A CA 1
ATOM 2932 C C . THR A 1 390 ? 13.901 -9.699 17.546 1.00 86.00 390 THR A C 1
ATOM 2934 O O . THR A 1 390 ? 13.543 -10.811 17.152 1.00 86.00 390 THR A O 1
ATOM 2937 N N . PRO A 1 391 ? 14.072 -9.425 18.856 1.00 84.44 391 PRO A N 1
ATOM 2938 C CA . PRO A 1 391 ? 13.910 -10.445 19.881 1.00 84.44 391 PRO A CA 1
ATOM 2939 C C . PRO A 1 391 ? 12.526 -11.084 19.810 1.00 84.44 391 PRO A C 1
ATOM 2941 O O . PRO A 1 391 ? 11.505 -10.392 19.847 1.00 84.44 391 PRO A O 1
ATOM 2944 N N . ALA A 1 39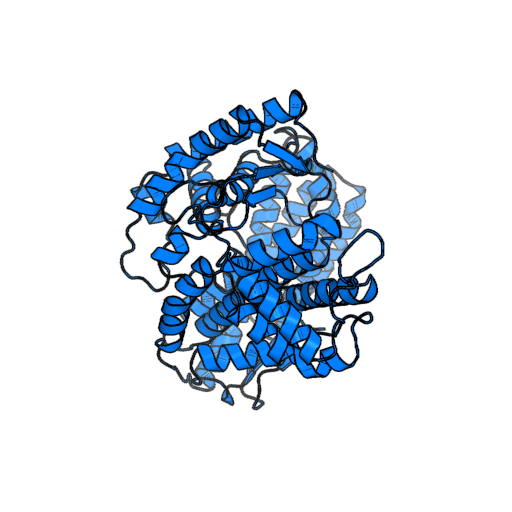2 ? 12.504 -12.412 19.722 1.00 88.94 392 ALA A N 1
ATOM 2945 C CA . ALA A 1 392 ? 11.271 -13.165 19.832 1.00 88.94 392 ALA A CA 1
ATOM 2946 C C . ALA A 1 392 ? 10.682 -12.933 21.227 1.00 88.94 392 ALA A C 1
ATOM 2948 O O . ALA A 1 392 ? 11.329 -13.185 22.245 1.00 88.94 392 ALA A O 1
ATOM 2949 N N . THR A 1 393 ? 9.460 -12.417 21.270 1.00 89.00 393 THR A N 1
ATOM 2950 C CA . THR A 1 393 ? 8.753 -12.112 22.513 1.00 89.00 393 THR A CA 1
ATOM 2951 C C . THR A 1 393 ? 7.521 -12.987 22.577 1.00 89.00 393 THR A C 1
ATOM 2953 O O . THR A 1 393 ? 6.716 -13.022 21.647 1.00 89.00 393 THR A O 1
ATOM 2956 N N . ARG A 1 394 ? 7.404 -13.751 23.664 1.00 92.00 394 ARG A N 1
ATOM 2957 C CA . ARG A 1 394 ? 6.251 -14.611 23.906 1.00 92.00 394 ARG A CA 1
ATOM 2958 C C . ARG A 1 394 ? 5.352 -13.943 24.948 1.00 92.00 394 ARG A C 1
ATOM 2960 O O . ARG A 1 394 ? 5.614 -14.109 26.139 1.00 92.00 394 ARG A O 1
ATOM 2967 N N . PRO A 1 395 ? 4.324 -13.187 24.529 1.00 94.69 395 PRO A N 1
ATOM 2968 C CA . PRO A 1 395 ? 3.359 -12.620 25.462 1.00 94.69 395 PRO A CA 1
ATOM 2969 C C . PRO A 1 395 ? 2.667 -13.735 26.249 1.00 94.69 395 PRO A C 1
ATOM 2971 O O . PRO A 1 395 ? 2.576 -14.873 25.786 1.00 94.69 395 PRO A O 1
ATOM 2974 N N . THR A 1 396 ? 2.152 -13.432 27.436 1.00 96.25 396 THR A N 1
ATOM 2975 C CA . THR A 1 396 ? 1.241 -14.344 28.143 1.00 96.25 396 THR A CA 1
ATOM 2976 C C . THR A 1 396 ? -0.093 -14.458 27.386 1.00 96.25 396 THR A C 1
ATOM 2978 O O . THR A 1 396 ? -0.426 -13.571 26.597 1.00 96.25 396 THR A O 1
ATOM 2981 N N . PRO A 1 397 ? -0.906 -15.508 27.618 1.00 96.06 397 PRO A N 1
ATOM 2982 C CA . PRO A 1 397 ? -2.236 -15.604 27.007 1.00 96.06 397 PRO A CA 1
ATOM 2983 C C . PRO A 1 397 ? -3.142 -14.397 27.299 1.00 96.06 397 PRO A C 1
ATOM 2985 O O . PRO A 1 397 ? -3.961 -14.037 26.457 1.00 96.06 397 PRO A O 1
ATOM 2988 N N . ALA A 1 398 ? -2.983 -13.765 28.469 1.00 95.69 398 ALA A N 1
ATOM 2989 C CA . ALA A 1 398 ? -3.692 -12.538 28.827 1.00 95.69 398 ALA A CA 1
ATOM 2990 C C . ALA A 1 398 ? -3.206 -11.352 27.983 1.00 95.69 398 ALA A C 1
ATOM 2992 O O . ALA A 1 398 ? -4.012 -10.734 27.305 1.00 95.69 398 ALA A O 1
ATOM 2993 N N . GLN A 1 399 ? -1.889 -11.124 27.897 1.00 96.00 399 GLN A N 1
ATOM 2994 C CA . GLN A 1 399 ? -1.317 -10.069 27.047 1.00 96.00 399 GLN A CA 1
ATOM 2995 C C . GLN A 1 399 ? -1.684 -10.239 25.563 1.00 96.00 399 GLN A C 1
ATOM 2997 O O . GLN A 1 399 ? -1.863 -9.258 24.848 1.00 96.00 399 GLN A O 1
ATOM 3002 N N . TRP A 1 400 ? -1.802 -11.482 25.085 1.00 96.31 400 TRP A N 1
ATOM 3003 C CA . TRP A 1 400 ? -2.242 -11.773 23.717 1.00 96.31 400 TRP A CA 1
ATOM 3004 C C . TRP A 1 400 ? -3.712 -11.413 23.489 1.00 96.31 400 TRP A C 1
ATOM 3006 O O . TRP A 1 400 ? -4.063 -10.883 22.437 1.00 96.31 400 TRP A O 1
ATOM 3016 N N . GLN A 1 401 ? -4.559 -11.672 24.486 1.00 94.44 401 GLN A N 1
ATOM 3017 C CA . GLN A 1 401 ? -5.965 -11.289 24.463 1.00 94.44 401 GLN A CA 1
ATOM 3018 C C . GLN A 1 401 ? -6.139 -9.766 24.580 1.00 94.44 401 GLN A C 1
ATOM 3020 O O . GLN A 1 401 ? -6.944 -9.195 23.848 1.00 94.44 401 GLN A O 1
ATOM 3025 N N . ASP A 1 402 ? -5.352 -9.104 25.430 1.00 94.81 402 ASP A N 1
ATOM 3026 C CA . ASP A 1 402 ? -5.335 -7.643 25.562 1.00 94.81 402 ASP A CA 1
ATOM 3027 C C . ASP A 1 402 ? -4.939 -6.984 24.236 1.00 94.81 402 ASP A C 1
ATOM 3029 O O . ASP A 1 402 ? -5.614 -6.068 23.772 1.00 94.81 402 ASP A O 1
ATOM 3033 N N . LEU A 1 403 ? -3.930 -7.531 23.546 1.00 96.25 403 LEU A N 1
ATOM 3034 C CA . LEU A 1 403 ? -3.563 -7.084 22.203 1.00 96.25 403 LEU A CA 1
ATOM 3035 C C . LEU A 1 403 ? -4.721 -7.236 21.203 1.00 96.25 403 LEU A C 1
ATOM 3037 O O . LEU A 1 403 ? -4.901 -6.374 20.345 1.00 96.25 403 LEU A O 1
ATOM 3041 N N . ALA A 1 404 ? -5.518 -8.307 21.296 1.00 95.50 404 ALA A N 1
ATOM 3042 C CA . ALA A 1 404 ? -6.707 -8.464 20.456 1.00 95.50 404 ALA A CA 1
ATOM 3043 C C . ALA A 1 404 ? -7.691 -7.301 20.666 1.00 95.50 404 ALA A C 1
ATOM 3045 O O . ALA A 1 404 ? -8.191 -6.732 19.693 1.00 95.50 404 ALA A O 1
ATOM 3046 N N . PHE A 1 405 ? -7.922 -6.911 21.923 1.00 94.94 405 PHE A N 1
ATOM 3047 C CA . PHE A 1 405 ? -8.771 -5.770 22.257 1.00 94.94 405 PHE A CA 1
ATOM 3048 C C . PHE A 1 405 ? -8.166 -4.443 21.794 1.00 94.94 405 PHE A C 1
ATOM 3050 O O . PHE A 1 405 ? -8.877 -3.652 21.177 1.00 94.94 405 PHE A O 1
ATOM 3057 N N . ASP A 1 406 ? -6.866 -4.219 21.983 1.00 95.94 406 ASP A N 1
ATOM 3058 C CA . ASP A 1 406 ? -6.180 -3.005 21.524 1.00 95.94 406 ASP A CA 1
ATOM 3059 C C . ASP A 1 406 ? -6.293 -2.814 20.004 1.00 95.94 406 ASP A C 1
ATOM 3061 O O . ASP A 1 406 ? -6.506 -1.699 19.518 1.00 95.94 406 ASP A O 1
ATOM 3065 N N . LEU A 1 407 ? -6.206 -3.901 19.230 1.00 96.75 407 LEU A N 1
ATOM 3066 C CA . LEU A 1 407 ? -6.376 -3.870 17.775 1.00 96.75 407 LEU A CA 1
ATOM 3067 C C . LEU A 1 407 ? -7.815 -3.540 17.352 1.00 96.75 407 LEU A C 1
ATOM 3069 O O . LEU A 1 407 ? -8.010 -2.876 16.327 1.00 96.75 407 LEU A O 1
ATOM 3073 N N . LEU A 1 408 ? -8.813 -3.982 18.122 1.00 95.25 408 LEU A N 1
ATOM 3074 C CA . LEU A 1 408 ? -10.220 -3.629 17.914 1.00 95.25 408 LEU A CA 1
ATOM 3075 C C . LEU A 1 408 ? -10.487 -2.166 18.291 1.00 95.25 408 LEU A C 1
ATOM 3077 O O . LEU A 1 408 ? -11.103 -1.448 17.503 1.00 95.25 408 LEU A O 1
ATOM 3081 N N . ILE A 1 409 ? -9.961 -1.706 19.434 1.00 95.81 409 ILE A N 1
ATOM 3082 C CA . ILE A 1 409 ? -10.024 -0.307 19.890 1.00 95.81 409 ILE A CA 1
ATOM 3083 C C . ILE A 1 409 ? -9.410 0.616 18.835 1.00 95.81 409 ILE A C 1
ATOM 3085 O O . ILE A 1 409 ? -10.016 1.621 18.454 1.00 95.81 409 ILE A O 1
ATOM 3089 N N . ALA A 1 410 ? -8.233 0.266 18.311 1.00 95.69 410 ALA A N 1
ATOM 3090 C CA . ALA A 1 410 ? -7.572 1.038 17.265 1.00 95.69 410 ALA A CA 1
ATOM 3091 C C . ALA A 1 410 ? -8.432 1.138 15.995 1.00 95.69 410 ALA A C 1
ATOM 3093 O O . ALA A 1 410 ? -8.550 2.219 15.416 1.00 95.69 410 ALA A O 1
ATOM 3094 N N . ALA A 1 411 ? -9.073 0.039 15.585 1.00 94.50 411 ALA A N 1
ATOM 3095 C CA . ALA A 1 411 ? -9.933 0.019 14.406 1.00 94.50 411 ALA A CA 1
ATOM 3096 C C . ALA A 1 411 ? -11.198 0.883 14.575 1.00 94.50 411 ALA A C 1
ATOM 3098 O O . ALA A 1 411 ? -11.507 1.677 13.686 1.00 94.50 411 ALA A O 1
ATOM 3099 N N . ILE A 1 412 ? -11.915 0.783 15.701 1.00 95.19 412 ILE A N 1
ATOM 3100 C CA . ILE A 1 412 ? -13.125 1.594 15.936 1.00 95.19 412 ILE A CA 1
ATOM 3101 C C . ILE A 1 412 ? -12.793 3.080 16.158 1.00 95.19 412 ILE A C 1
ATOM 3103 O O . ILE A 1 412 ? -13.514 3.964 15.686 1.00 95.19 412 ILE A O 1
ATOM 3107 N N . THR A 1 413 ? -11.654 3.374 16.791 1.00 94.62 413 THR A N 1
ATOM 3108 C CA . THR A 1 413 ? -11.158 4.749 16.945 1.00 94.62 413 THR A CA 1
ATOM 3109 C C . THR A 1 413 ? -10.826 5.370 15.587 1.00 94.62 413 THR A C 1
ATOM 3111 O O . THR A 1 413 ? -11.178 6.523 15.343 1.00 94.62 413 THR A O 1
ATOM 3114 N N . ASP A 1 414 ? -10.210 4.614 14.669 1.00 94.00 414 ASP A N 1
ATOM 3115 C CA . ASP A 1 414 ? -9.967 5.085 13.299 1.00 94.00 414 ASP A CA 1
ATOM 3116 C C . ASP A 1 414 ? -11.267 5.364 12.546 1.00 94.00 414 ASP A C 1
ATOM 3118 O O . ASP A 1 414 ? -11.396 6.435 11.953 1.00 94.00 414 ASP A O 1
ATOM 3122 N N . ILE A 1 415 ? -12.237 4.442 12.598 1.00 94.19 415 ILE A N 1
ATOM 3123 C CA . ILE A 1 415 ? -13.547 4.626 11.957 1.00 94.19 415 ILE A CA 1
ATOM 3124 C C . ILE A 1 415 ? -14.196 5.922 12.453 1.00 94.19 415 ILE A C 1
ATOM 3126 O O . ILE A 1 415 ? -14.503 6.801 11.647 1.00 94.19 415 ILE A O 1
ATOM 3130 N N . SER A 1 416 ? -14.344 6.079 13.771 1.00 94.06 416 SER A N 1
ATOM 3131 C CA . SER A 1 416 ? -14.987 7.265 14.346 1.00 94.06 416 SER A CA 1
ATOM 3132 C C . SER A 1 416 ? -14.229 8.560 14.024 1.00 94.06 416 SER A C 1
ATOM 3134 O O . SER A 1 416 ? -14.841 9.535 13.592 1.00 94.06 416 SER A O 1
ATOM 3136 N N . GLY A 1 417 ? -12.895 8.561 14.108 1.00 91.19 417 GLY A N 1
ATOM 3137 C CA . GLY A 1 417 ? -12.086 9.726 13.748 1.00 91.19 417 GLY A CA 1
ATOM 3138 C C . GLY A 1 417 ? -12.141 10.070 12.255 1.00 91.19 417 GLY A C 1
ATOM 3139 O O . GLY A 1 417 ? -12.112 11.246 11.882 1.00 91.19 417 GLY A O 1
ATOM 3140 N N . ARG A 1 418 ? -12.230 9.070 11.363 1.00 90.38 418 ARG A N 1
ATOM 3141 C CA . ARG A 1 418 ? -12.439 9.314 9.925 1.00 90.38 418 ARG A CA 1
ATOM 3142 C C . ARG A 1 418 ? -13.793 9.960 9.680 1.00 90.38 418 ARG A C 1
ATOM 3144 O O . ARG A 1 418 ? -13.860 10.860 8.853 1.00 90.38 418 ARG A O 1
ATOM 3151 N N . TRP A 1 419 ? -14.833 9.565 10.408 1.00 92.75 419 TRP A N 1
ATOM 3152 C CA . TRP A 1 419 ? -16.154 10.180 10.298 1.00 92.75 419 TRP A CA 1
ATOM 3153 C C . TRP A 1 419 ? -16.151 11.644 10.733 1.00 92.75 419 TRP A C 1
ATOM 3155 O O . TRP A 1 419 ? -16.666 12.480 9.997 1.00 92.75 419 TRP A O 1
ATOM 3165 N N . GLU A 1 420 ? -15.504 11.982 11.851 1.00 90.81 420 GLU A N 1
ATOM 3166 C CA . GLU A 1 420 ? -15.346 13.378 12.295 1.00 90.81 420 GLU A CA 1
ATOM 3167 C C . GLU A 1 420 ? -14.672 14.240 11.213 1.00 90.81 420 GLU A C 1
ATOM 3169 O O . GLU A 1 420 ? -15.136 15.330 10.880 1.00 90.81 420 GLU A O 1
ATOM 3174 N N . ARG A 1 421 ? -13.608 13.726 10.585 1.00 86.94 421 ARG A N 1
ATOM 3175 C CA . ARG A 1 421 ? -12.924 14.426 9.485 1.00 86.94 421 ARG A CA 1
ATOM 3176 C C . ARG A 1 421 ? -13.772 14.506 8.221 1.00 86.94 421 ARG A C 1
ATOM 3178 O O . ARG A 1 421 ? -13.772 15.539 7.557 1.00 86.94 421 ARG A O 1
ATOM 3185 N N . THR A 1 422 ? -14.485 13.438 7.880 1.00 87.69 422 THR A N 1
ATOM 3186 C CA . THR A 1 422 ? -15.429 13.412 6.758 1.00 87.69 422 THR A CA 1
ATOM 3187 C C . THR A 1 422 ? -16.535 14.442 6.953 1.00 87.69 422 THR A C 1
ATOM 3189 O O . THR A 1 422 ? -16.876 15.124 5.996 1.00 87.69 422 THR A O 1
ATOM 3192 N N . ALA A 1 423 ? -17.041 14.621 8.174 1.00 90.12 423 ALA A N 1
ATOM 3193 C CA . ALA A 1 423 ? -18.021 15.652 8.496 1.00 90.12 423 ALA A CA 1
ATOM 3194 C C . ALA A 1 423 ? -17.486 17.061 8.215 1.00 90.12 423 ALA A C 1
ATOM 3196 O O . ALA A 1 423 ? -18.132 17.825 7.499 1.00 90.12 423 ALA A O 1
ATOM 3197 N N . VAL A 1 424 ? -16.273 17.375 8.684 1.00 85.81 424 VAL A N 1
ATOM 3198 C CA . VAL A 1 424 ? -15.617 18.662 8.391 1.00 85.81 424 VAL A CA 1
ATOM 3199 C C . VAL A 1 424 ? -15.435 18.857 6.883 1.00 85.81 424 VAL A C 1
ATOM 3201 O O . VAL A 1 424 ? -15.793 19.902 6.347 1.00 85.81 424 VAL A O 1
ATOM 3204 N N . ARG A 1 425 ? -14.942 17.835 6.171 1.00 83.31 425 ARG A N 1
ATOM 3205 C CA . ARG A 1 425 ? -14.754 17.891 4.711 1.00 83.31 425 ARG A CA 1
ATOM 3206 C C . ARG A 1 425 ? -16.070 18.036 3.954 1.00 83.31 425 ARG A C 1
ATOM 3208 O O . ARG A 1 425 ? -16.096 18.705 2.931 1.00 83.31 425 ARG A O 1
ATOM 3215 N N . ALA A 1 426 ? -17.144 17.414 4.434 1.00 87.25 426 ALA A N 1
ATOM 3216 C CA . ALA A 1 426 ? -18.456 17.517 3.815 1.00 87.25 426 ALA A CA 1
ATOM 3217 C C . ALA A 1 426 ? -19.012 18.938 3.927 1.00 87.25 426 ALA A C 1
ATOM 3219 O O . ALA A 1 426 ? -19.555 19.449 2.951 1.00 87.25 426 ALA A O 1
ATOM 3220 N N . VAL A 1 427 ? -18.820 19.592 5.077 1.00 87.44 427 VAL A N 1
ATOM 3221 C CA . VAL A 1 427 ? -19.173 21.006 5.260 1.00 87.44 427 VAL A CA 1
ATOM 3222 C C . VAL A 1 427 ? -18.344 21.893 4.331 1.00 87.44 427 VAL A C 1
ATOM 3224 O O . VAL A 1 427 ? -18.927 22.684 3.590 1.00 87.44 427 VAL A O 1
ATOM 3227 N N . ASP A 1 428 ? -17.017 21.721 4.316 1.00 82.31 428 ASP A N 1
ATOM 3228 C CA . ASP A 1 428 ? -16.109 22.490 3.452 1.00 82.31 428 ASP A CA 1
ATOM 3229 C C . ASP A 1 428 ? -16.489 22.334 1.963 1.00 82.31 428 ASP A C 1
ATOM 3231 O O . ASP A 1 428 ? -16.638 23.328 1.256 1.00 82.31 428 ASP A O 1
ATOM 3235 N N . ALA A 1 429 ? -16.737 21.104 1.497 1.00 82.69 429 ALA A N 1
ATOM 3236 C CA . ALA A 1 429 ? -17.140 20.829 0.116 1.00 82.69 429 ALA A CA 1
ATOM 3237 C C . ALA A 1 429 ? -18.534 21.387 -0.220 1.00 82.69 429 ALA A C 1
ATOM 3239 O O . ALA A 1 429 ? -18.794 21.771 -1.363 1.00 82.69 429 ALA A O 1
ATOM 3240 N N . ALA A 1 430 ? -19.444 21.446 0.760 1.00 85.94 430 ALA A N 1
ATOM 3241 C CA . ALA A 1 430 ? -20.793 21.949 0.536 1.00 85.94 430 ALA A CA 1
ATOM 3242 C C . ALA A 1 430 ? -20.821 23.461 0.265 1.00 85.94 430 ALA A C 1
ATOM 3244 O O . ALA A 1 430 ? -21.582 23.923 -0.589 1.00 85.94 430 ALA A O 1
ATOM 3245 N N . ILE A 1 431 ? -19.964 24.218 0.955 1.00 84.12 431 ILE A N 1
ATOM 3246 C CA . ILE A 1 431 ? -19.800 25.668 0.757 1.00 84.12 431 ILE A CA 1
ATOM 3247 C C . ILE A 1 431 ? -18.733 26.011 -0.294 1.00 84.12 431 ILE A C 1
ATOM 3249 O O . ILE A 1 431 ? -18.663 27.150 -0.756 1.00 84.12 431 ILE A O 1
ATOM 3253 N N . GLY A 1 432 ? -17.906 25.033 -0.662 1.00 72.62 432 GLY A N 1
ATOM 3254 C CA . GLY A 1 432 ? -16.795 25.165 -1.591 1.00 72.62 432 GLY A CA 1
ATOM 3255 C C . GLY A 1 432 ? -17.179 25.126 -3.079 1.00 72.62 432 GLY A C 1
ATOM 3256 O O . GLY A 1 432 ? -18.365 25.187 -3.455 1.00 72.62 432 GLY A O 1
ATOM 3257 N N . PRO A 1 433 ? -16.159 25.045 -3.957 1.00 70.56 433 PRO A N 1
ATOM 3258 C CA . PRO A 1 433 ? -16.333 24.983 -5.405 1.00 70.56 433 PRO A CA 1
ATOM 3259 C C . PRO A 1 433 ? -17.235 23.825 -5.846 1.00 70.56 433 PRO A C 1
ATOM 3261 O O . PRO A 1 433 ? -17.224 22.740 -5.269 1.00 70.56 433 PRO A O 1
ATOM 3264 N N . ALA A 1 434 ? -17.997 24.037 -6.924 1.00 74.31 434 ALA A N 1
ATOM 3265 C CA . ALA A 1 434 ? -18.990 23.071 -7.399 1.00 74.31 434 ALA A CA 1
ATOM 3266 C C . ALA A 1 434 ? -18.415 21.679 -7.703 1.00 74.31 434 ALA A C 1
ATOM 3268 O O . ALA A 1 434 ? -19.133 20.693 -7.560 1.00 74.31 434 ALA A O 1
ATOM 3269 N N . ALA A 1 435 ? -17.142 21.584 -8.087 1.00 66.88 435 ALA A N 1
ATOM 3270 C CA . ALA A 1 435 ? -16.542 20.315 -8.461 1.00 66.88 435 ALA A CA 1
ATOM 3271 C C . ALA A 1 435 ? -15.976 19.496 -7.283 1.00 66.88 435 ALA A C 1
ATOM 3273 O O . ALA A 1 435 ? -15.659 18.329 -7.477 1.00 66.88 435 ALA A O 1
ATOM 3274 N N . GLU A 1 436 ? -15.996 20.015 -6.047 1.00 68.00 436 GLU A N 1
ATOM 3275 C CA . GLU A 1 436 ? -15.793 19.189 -4.841 1.00 68.00 436 GLU A CA 1
ATOM 3276 C C . GLU A 1 436 ? -17.080 18.453 -4.411 1.00 68.00 436 GLU A C 1
ATOM 3278 O O . GLU A 1 436 ? -17.041 17.456 -3.686 1.00 68.00 436 GLU A O 1
ATOM 3283 N N . ARG A 1 437 ? -18.248 18.909 -4.884 1.00 81.31 437 ARG A N 1
ATOM 3284 C CA . ARG A 1 437 ? -19.565 18.393 -4.478 1.00 81.31 437 ARG A CA 1
ATOM 3285 C C . ARG A 1 437 ? -19.888 16.977 -4.970 1.00 81.31 437 ARG A C 1
ATOM 3287 O O . ARG A 1 437 ? -20.618 16.303 -4.243 1.00 81.31 437 ARG A O 1
ATOM 3294 N N . PRO A 1 438 ? -19.440 16.483 -6.145 1.00 81.00 438 PRO A N 1
ATOM 3295 C CA . PRO A 1 438 ? -19.775 15.131 -6.601 1.00 81.00 438 PRO A CA 1
ATOM 3296 C C . PRO A 1 438 ? -19.327 14.026 -5.638 1.00 81.00 438 PRO A C 1
ATOM 3298 O O . PRO A 1 438 ? -20.031 13.032 -5.494 1.00 81.00 438 PRO A O 1
ATOM 3301 N N . ALA A 1 439 ? -18.219 14.217 -4.911 1.00 74.12 439 ALA A N 1
ATOM 3302 C CA . ALA A 1 439 ? -17.741 13.253 -3.915 1.00 74.12 439 ALA A CA 1
ATOM 3303 C C . ALA A 1 439 ? -18.732 13.044 -2.752 1.00 74.12 439 ALA A C 1
ATOM 3305 O O . ALA A 1 439 ? -18.765 11.977 -2.141 1.00 74.12 439 ALA A O 1
ATOM 3306 N N . LEU A 1 440 ? -19.577 14.041 -2.465 1.00 83.31 440 LEU A N 1
ATOM 3307 C CA . LEU A 1 440 ? -20.637 13.938 -1.460 1.00 83.31 440 LEU A CA 1
ATOM 3308 C C . LEU A 1 440 ? -21.784 13.036 -1.913 1.00 83.31 440 LEU A C 1
ATOM 3310 O O . LEU A 1 440 ? -22.479 12.459 -1.079 1.00 83.31 440 LEU A O 1
ATOM 3314 N N . ALA A 1 441 ? -21.988 12.904 -3.226 1.00 81.94 441 ALA A N 1
ATOM 3315 C CA . ALA A 1 441 ? -23.127 12.187 -3.768 1.00 81.94 441 ALA A CA 1
ATOM 3316 C C . ALA A 1 441 ? -23.067 10.687 -3.477 1.00 81.94 441 ALA A C 1
ATOM 3318 O O . ALA A 1 441 ? -24.123 10.074 -3.480 1.00 81.94 441 ALA A O 1
ATOM 3319 N N . THR A 1 442 ? -21.898 10.094 -3.214 1.00 82.75 442 THR A N 1
ATOM 3320 C CA . THR A 1 442 ? -21.713 8.645 -2.972 1.00 82.75 442 THR A CA 1
ATOM 3321 C C . THR A 1 442 ? -21.214 8.320 -1.563 1.00 82.75 442 THR A C 1
ATOM 3323 O O . THR A 1 442 ? -20.837 7.184 -1.276 1.00 82.75 442 THR A O 1
ATOM 3326 N N . LEU A 1 443 ? -21.169 9.317 -0.677 1.00 87.81 443 LEU A N 1
ATOM 3327 C CA . LEU A 1 443 ? -20.557 9.180 0.640 1.00 87.81 443 LEU A CA 1
ATOM 3328 C C . LEU A 1 443 ? -21.331 8.220 1.564 1.00 87.81 443 LEU A C 1
ATOM 3330 O O . LEU A 1 443 ? -20.732 7.564 2.413 1.00 87.81 443 LEU A O 1
ATOM 3334 N N . ASP A 1 444 ? -22.640 8.079 1.359 1.00 90.31 444 ASP A N 1
ATOM 3335 C CA . ASP A 1 444 ? -23.521 7.132 2.051 1.00 90.31 444 ASP A CA 1
ATOM 3336 C C . ASP A 1 444 ? -23.031 5.677 1.978 1.00 90.31 444 ASP A C 1
ATOM 3338 O O . ASP A 1 444 ? -23.130 4.950 2.966 1.00 90.31 444 ASP A O 1
ATOM 3342 N N . GLN A 1 445 ? -22.456 5.258 0.846 1.00 89.19 445 GLN A N 1
ATOM 3343 C CA . GLN A 1 445 ? -21.962 3.890 0.654 1.00 89.19 445 GLN A CA 1
ATOM 3344 C C . GLN A 1 445 ? -20.749 3.595 1.545 1.00 89.19 445 GLN A C 1
ATOM 3346 O O . GLN A 1 445 ? -20.720 2.585 2.245 1.00 89.19 445 GLN A O 1
ATOM 3351 N N . ALA A 1 446 ? -19.779 4.512 1.587 1.00 86.12 446 ALA A N 1
ATOM 3352 C CA . ALA A 1 446 ? -18.601 4.365 2.439 1.00 86.12 446 ALA A CA 1
ATOM 3353 C C . ALA A 1 446 ? -18.974 4.373 3.933 1.00 86.12 446 ALA A C 1
ATOM 3355 O O . ALA A 1 446 ? -18.439 3.588 4.717 1.00 86.12 446 ALA A O 1
ATOM 3356 N N . LEU A 1 447 ? -19.932 5.222 4.328 1.00 93.06 447 LEU A N 1
ATOM 3357 C CA . LEU A 1 447 ? -20.448 5.259 5.699 1.00 93.06 447 LEU A CA 1
ATOM 3358 C C . LEU A 1 447 ? -21.205 3.966 6.051 1.00 93.06 447 LEU A C 1
ATOM 3360 O O . LEU A 1 447 ? -21.043 3.441 7.150 1.00 93.06 447 LEU A O 1
ATOM 3364 N N . ALA A 1 448 ? -21.985 3.402 5.125 1.00 93.62 448 ALA A N 1
ATOM 3365 C CA . ALA A 1 448 ? -22.672 2.127 5.328 1.00 93.62 448 ALA A CA 1
ATOM 3366 C C . ALA A 1 448 ? -21.700 0.986 5.667 1.00 93.62 448 ALA A C 1
ATOM 3368 O O . ALA A 1 448 ? -21.951 0.246 6.619 1.00 93.62 448 ALA A O 1
ATOM 3369 N N . GLU A 1 449 ? -20.596 0.865 4.925 1.00 90.56 449 GLU A N 1
ATOM 3370 C CA . GLU A 1 449 ? -19.574 -0.155 5.184 1.00 90.56 449 GLU A CA 1
ATOM 3371 C C . GLU A 1 449 ? -18.901 0.027 6.549 1.00 90.56 449 GLU A C 1
ATOM 3373 O O . GLU A 1 449 ? -18.635 -0.948 7.256 1.00 90.56 449 GLU A O 1
ATOM 3378 N N . ASP A 1 450 ? -18.624 1.273 6.934 1.00 93.50 450 ASP A N 1
ATOM 3379 C CA . ASP A 1 450 ? -18.018 1.585 8.226 1.00 93.50 450 ASP A CA 1
ATOM 3380 C C . ASP A 1 450 ? -18.951 1.246 9.400 1.00 93.50 450 ASP A C 1
ATOM 3382 O O . ASP A 1 450 ? -18.470 0.745 10.418 1.00 93.50 450 ASP A O 1
ATOM 3386 N N . ILE A 1 451 ? -20.272 1.444 9.262 1.00 94.75 451 ILE A N 1
ATOM 3387 C CA . ILE A 1 451 ? -21.252 1.011 10.277 1.00 94.75 451 ILE A CA 1
ATOM 3388 C C . ILE A 1 451 ? -21.201 -0.505 10.456 1.00 94.75 451 ILE A C 1
ATOM 3390 O O . ILE A 1 451 ? -21.171 -0.972 11.593 1.00 94.75 451 ILE A O 1
ATOM 3394 N N . ASP A 1 452 ? -21.176 -1.281 9.369 1.00 92.12 452 ASP A N 1
ATOM 3395 C CA . ASP A 1 452 ? -21.155 -2.747 9.465 1.00 92.12 452 ASP A CA 1
ATOM 3396 C C . ASP A 1 452 ? -19.884 -3.248 10.154 1.00 92.12 452 ASP A C 1
ATOM 3398 O O . ASP A 1 452 ? -19.937 -4.131 11.015 1.00 92.12 452 ASP A O 1
ATOM 3402 N N . ARG A 1 453 ? -18.739 -2.630 9.841 1.00 90.25 453 ARG A N 1
ATOM 3403 C CA . ARG A 1 453 ? -17.464 -2.921 10.509 1.00 90.25 453 ARG A CA 1
ATOM 3404 C C . ARG A 1 453 ? -17.508 -2.547 11.990 1.00 90.25 453 ARG A C 1
ATOM 3406 O O . ARG A 1 453 ? -17.113 -3.355 12.827 1.00 90.25 453 ARG A O 1
ATOM 3413 N N . ALA A 1 454 ? -18.017 -1.364 12.329 1.00 93.38 454 ALA A N 1
ATOM 3414 C CA . ALA A 1 454 ? -18.158 -0.918 13.713 1.00 93.38 454 ALA A CA 1
ATOM 3415 C C . ALA A 1 454 ? -19.099 -1.832 14.518 1.00 93.38 454 ALA A C 1
ATOM 3417 O O . ALA A 1 454 ? -18.784 -2.225 15.641 1.00 93.38 454 ALA A O 1
ATOM 3418 N N . ALA A 1 455 ? -20.227 -2.229 13.927 1.00 92.50 455 ALA A N 1
ATOM 3419 C CA . ALA A 1 455 ? -21.184 -3.151 14.528 1.00 92.50 455 ALA A CA 1
ATOM 3420 C C . ALA A 1 455 ? -20.571 -4.537 14.779 1.00 92.50 455 ALA A C 1
ATOM 3422 O O . ALA A 1 455 ? -20.842 -5.147 15.815 1.00 92.50 455 ALA A O 1
ATOM 3423 N N . ALA A 1 456 ? -19.733 -5.033 13.862 1.00 91.25 456 ALA A N 1
ATOM 3424 C CA . ALA A 1 456 ? -18.980 -6.266 14.065 1.00 91.25 456 ALA A CA 1
ATOM 3425 C C . ALA A 1 456 ? -17.984 -6.136 15.231 1.00 91.25 456 ALA A C 1
ATOM 3427 O O . ALA A 1 456 ? -17.961 -7.011 16.092 1.00 91.25 456 ALA A O 1
ATOM 3428 N N . ILE A 1 457 ? -17.243 -5.023 15.316 1.00 92.69 457 ILE A N 1
ATOM 3429 C CA . ILE A 1 457 ? -16.317 -4.755 16.429 1.00 92.69 457 ILE A CA 1
ATOM 3430 C C . ILE A 1 457 ? -17.060 -4.736 17.768 1.00 92.69 457 ILE A C 1
ATOM 3432 O O . ILE A 1 457 ? -16.611 -5.377 18.712 1.00 92.69 457 ILE A O 1
ATOM 3436 N N . ARG A 1 458 ? -18.223 -4.079 17.857 1.00 91.69 458 ARG A N 1
ATOM 3437 C CA . ARG A 1 458 ? -19.007 -4.001 19.104 1.00 91.69 458 ARG A CA 1
ATOM 3438 C C . ARG A 1 458 ? -19.388 -5.365 19.677 1.00 91.69 458 ARG A C 1
ATOM 3440 O O . ARG A 1 458 ? -19.464 -5.519 20.892 1.00 91.69 458 ARG A O 1
ATOM 3447 N N . LYS A 1 459 ? -19.651 -6.355 18.818 1.00 90.62 459 LYS A N 1
ATOM 3448 C CA . LYS A 1 459 ? -19.969 -7.721 19.268 1.00 90.62 459 LYS A CA 1
ATOM 3449 C C . LYS A 1 459 ? -18.800 -8.356 20.025 1.00 90.62 459 LYS A C 1
ATOM 3451 O O . LYS A 1 459 ? -19.035 -9.181 20.899 1.00 90.62 459 LYS A O 1
ATOM 3456 N N . GLU A 1 460 ? -17.571 -7.969 19.687 1.00 88.94 460 GLU A N 1
ATOM 3457 C CA . GLU A 1 460 ? -16.333 -8.449 20.311 1.00 88.94 460 GLU A CA 1
ATOM 3458 C C . GLU A 1 460 ? -15.837 -7.497 21.423 1.00 88.94 460 GLU A C 1
ATOM 3460 O O . GLU A 1 460 ? -15.161 -7.937 22.348 1.00 88.94 460 GLU A O 1
ATOM 3465 N N . LEU A 1 461 ? -16.216 -6.214 21.374 1.00 89.50 461 LEU A N 1
ATOM 3466 C CA . LEU A 1 461 ? -15.829 -5.164 22.318 1.00 89.50 461 LEU A CA 1
ATOM 3467 C C . LEU A 1 461 ? -17.056 -4.319 22.734 1.00 89.50 461 LEU A C 1
ATOM 3469 O O . LEU A 1 461 ? -17.388 -3.341 22.059 1.00 89.50 461 LEU A O 1
ATOM 3473 N N . PRO A 1 462 ? -17.741 -4.660 23.843 1.00 78.62 462 PRO A N 1
ATOM 3474 C CA . PRO A 1 462 ? -18.971 -3.971 24.245 1.00 78.62 462 PRO A CA 1
ATOM 3475 C C . PRO A 1 462 ? -18.788 -2.477 24.555 1.00 78.62 462 PRO A C 1
ATOM 3477 O O . PRO A 1 462 ? -19.632 -1.674 24.163 1.00 78.62 462 PRO A O 1
ATOM 3480 N N . SER A 1 463 ? -17.670 -2.097 25.185 1.00 86.00 463 SER A N 1
ATOM 3481 C CA . SER A 1 463 ? -17.362 -0.721 25.605 1.00 86.00 463 SER A CA 1
ATOM 3482 C C . SER A 1 463 ? -16.928 0.169 24.430 1.00 86.00 463 SER A C 1
ATOM 3484 O O . SER A 1 463 ? -15.751 0.485 24.283 1.00 86.00 463 SER A O 1
ATOM 3486 N N . THR A 1 464 ? -17.875 0.534 23.563 1.00 90.56 464 THR A N 1
ATOM 3487 C CA . THR A 1 464 ? -17.650 1.338 22.337 1.00 90.56 464 THR A CA 1
ATOM 3488 C C . THR A 1 464 ? -18.634 2.507 22.191 1.00 90.56 464 THR A C 1
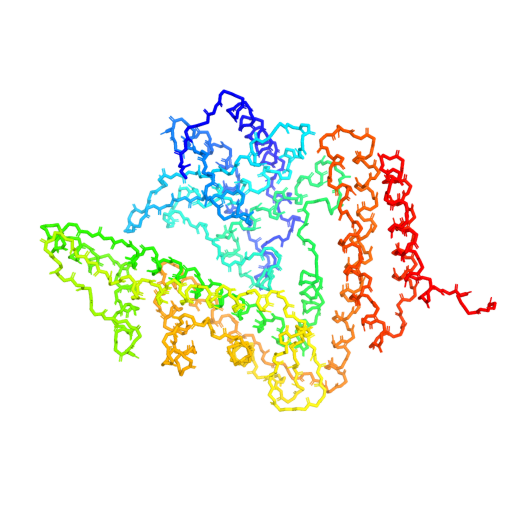ATOM 3490 O O . THR A 1 464 ? -18.725 3.143 21.139 1.00 90.56 464 THR A O 1
ATOM 3493 N N . GLU A 1 465 ? -19.426 2.816 23.227 1.00 91.06 465 GLU A N 1
ATOM 3494 C CA . GLU A 1 465 ? -20.506 3.807 23.133 1.00 91.06 465 GLU A CA 1
ATOM 3495 C C . GLU A 1 465 ? -20.010 5.225 22.828 1.00 91.06 465 GLU A C 1
ATOM 3497 O O . GLU A 1 465 ? -20.775 6.048 22.318 1.00 91.06 465 GLU A O 1
ATOM 3502 N N . GLN A 1 466 ? -18.763 5.555 23.171 1.00 93.31 466 GLN A N 1
ATOM 3503 C CA . GLN A 1 466 ? -18.189 6.866 22.878 1.00 93.31 466 GLN A CA 1
ATOM 3504 C C . GLN A 1 466 ? -17.917 7.029 21.377 1.00 93.31 466 GLN A C 1
ATOM 3506 O O . GLN A 1 466 ? -18.226 8.074 20.804 1.00 93.31 466 GLN A O 1
ATOM 3511 N N . GLU A 1 467 ? -17.393 5.998 20.725 1.00 95.69 467 GLU A N 1
ATOM 3512 C CA . GLU A 1 467 ? -17.068 5.986 19.301 1.00 95.69 467 GLU A CA 1
ATOM 3513 C C . GLU A 1 467 ? -18.341 6.034 18.457 1.00 95.69 467 GLU A C 1
ATOM 3515 O O . GLU A 1 467 ? -18.432 6.844 17.535 1.00 95.69 467 GLU A O 1
ATOM 3520 N N . PHE A 1 468 ? -19.368 5.260 18.825 1.00 95.44 468 PHE A N 1
ATOM 3521 C CA . PHE A 1 468 ? -20.678 5.338 18.170 1.00 95.44 468 PHE A CA 1
ATOM 3522 C C . PHE A 1 468 ? -21.338 6.711 18.346 1.00 95.44 468 PHE A C 1
ATOM 3524 O O . PHE A 1 468 ? -21.967 7.209 17.413 1.00 95.44 468 PHE A O 1
ATOM 3531 N N . ARG A 1 469 ? -21.156 7.371 19.500 1.00 94.94 469 ARG A N 1
ATOM 3532 C CA . ARG A 1 469 ? -21.612 8.758 19.696 1.00 94.94 469 ARG A CA 1
ATOM 3533 C C . ARG A 1 469 ? -20.903 9.737 18.761 1.00 94.94 469 ARG A C 1
ATOM 3535 O O . ARG A 1 469 ? -21.581 10.541 18.126 1.00 94.94 469 ARG A O 1
ATOM 3542 N N . LYS A 1 470 ? -19.576 9.644 18.621 1.00 95.62 470 LYS A N 1
ATOM 3543 C CA . LYS A 1 470 ? -18.811 10.457 17.654 1.00 95.62 470 LYS A CA 1
ATOM 3544 C C . LYS A 1 470 ? -19.292 10.227 16.221 1.00 95.62 470 LYS A C 1
ATOM 3546 O O . LYS A 1 470 ? -19.530 11.189 15.496 1.00 95.62 470 LYS A O 1
ATOM 3551 N N . MET A 1 471 ? -19.504 8.965 15.837 1.00 97.00 471 MET A N 1
ATOM 3552 C CA . MET A 1 471 ? -20.048 8.607 14.523 1.00 97.00 471 MET A CA 1
ATOM 3553 C C . MET A 1 471 ? -21.443 9.204 14.301 1.00 97.00 471 MET A C 1
ATOM 3555 O O . MET A 1 471 ? -21.698 9.746 13.232 1.00 97.00 471 MET A O 1
ATOM 3559 N N . SER A 1 472 ? -22.328 9.173 15.301 1.00 96.62 472 SER A N 1
ATOM 3560 C CA . SER A 1 472 ? -23.658 9.791 15.200 1.00 96.62 472 SER A CA 1
ATOM 3561 C C . SER A 1 472 ? -23.574 11.301 14.963 1.00 96.62 472 SER A C 1
ATOM 3563 O O . SER A 1 472 ? -24.189 11.801 14.029 1.00 96.62 472 SER A O 1
ATOM 3565 N N . ILE A 1 473 ? -22.762 12.019 15.748 1.00 96.12 473 ILE A N 1
ATOM 3566 C CA . ILE A 1 473 ? -22.578 13.476 15.606 1.00 96.12 473 ILE A CA 1
ATOM 3567 C C . ILE A 1 473 ? -22.016 13.824 14.220 1.00 96.12 473 ILE A C 1
ATOM 3569 O O . ILE A 1 473 ? -22.473 14.759 13.553 1.00 96.12 473 ILE A O 1
ATOM 3573 N N . ALA A 1 474 ? -21.025 13.056 13.766 1.00 95.88 474 ALA A N 1
ATOM 3574 C CA . ALA A 1 474 ? -20.453 13.218 12.440 1.00 95.88 474 ALA A CA 1
ATOM 3575 C C . ALA A 1 474 ? -21.490 12.951 11.338 1.00 95.88 474 ALA A C 1
ATOM 3577 O O . ALA A 1 474 ? -21.564 13.720 10.381 1.00 95.88 474 ALA A O 1
ATOM 3578 N N . LEU A 1 475 ? -22.322 11.914 11.479 1.00 97.06 475 LEU A N 1
ATOM 3579 C CA . LEU A 1 475 ? -23.376 11.598 10.516 1.00 97.06 475 LEU A CA 1
ATOM 3580 C C . LEU A 1 475 ? -24.410 12.711 10.415 1.00 97.06 475 LEU A C 1
ATOM 3582 O O . LEU A 1 475 ? -24.806 13.047 9.304 1.00 97.06 475 LEU A O 1
ATOM 3586 N N . ASP A 1 476 ? -24.818 13.303 11.534 1.00 96.44 476 ASP A N 1
ATOM 3587 C CA . ASP A 1 476 ? -25.767 14.419 11.533 1.00 96.44 476 ASP A CA 1
ATOM 3588 C C . ASP A 1 476 ? -25.191 15.624 10.779 1.00 96.44 476 ASP A C 1
ATOM 3590 O O . ASP A 1 476 ? -25.860 16.225 9.936 1.00 96.44 476 ASP A O 1
ATOM 3594 N N . THR A 1 477 ? -23.905 15.909 10.998 1.00 95.38 477 THR A N 1
ATOM 3595 C CA . THR A 1 477 ? -23.179 16.980 10.300 1.00 95.38 477 THR A CA 1
ATOM 3596 C C . THR A 1 477 ? -23.070 16.708 8.797 1.00 95.38 477 THR A C 1
ATOM 3598 O O . THR A 1 477 ? -23.370 17.583 7.982 1.00 95.38 477 THR A O 1
ATOM 3601 N N . VAL A 1 478 ? -22.687 15.485 8.406 1.00 94.94 478 VAL A N 1
ATOM 3602 C CA . VAL A 1 478 ? -22.643 15.078 6.992 1.00 94.94 478 VAL A CA 1
ATOM 3603 C C . VAL A 1 478 ? -24.035 15.168 6.374 1.00 94.94 478 VAL A C 1
ATOM 3605 O O . VAL A 1 478 ? -24.181 15.711 5.286 1.00 94.94 478 VAL A O 1
ATOM 3608 N N . THR A 1 479 ? -25.066 14.680 7.062 1.00 95.69 479 THR A N 1
ATOM 3609 C CA . THR A 1 479 ? -26.450 14.687 6.571 1.00 95.69 479 THR A CA 1
ATOM 3610 C C . THR A 1 479 ? -26.908 16.111 6.278 1.00 95.69 479 THR A C 1
ATOM 3612 O O . THR A 1 479 ? -27.438 16.366 5.197 1.00 95.69 479 THR A O 1
ATOM 3615 N N . ALA A 1 480 ? -26.640 17.058 7.182 1.00 94.62 480 ALA A N 1
ATOM 3616 C CA . ALA A 1 480 ? -26.963 18.467 6.975 1.00 94.62 480 ALA A CA 1
ATOM 3617 C C . ALA A 1 480 ? -26.266 19.049 5.730 1.00 94.62 480 ALA A C 1
ATOM 3619 O O . ALA A 1 480 ? -26.911 19.714 4.914 1.00 94.62 480 ALA A O 1
ATOM 3620 N N . ALA A 1 481 ? -24.976 18.755 5.539 1.00 92.62 481 ALA A N 1
ATOM 3621 C CA . ALA A 1 481 ? -24.214 19.217 4.379 1.00 92.62 481 ALA A CA 1
ATOM 3622 C C . ALA A 1 481 ? -24.704 18.584 3.061 1.00 92.62 481 ALA A C 1
ATOM 3624 O O . ALA A 1 481 ? -24.900 19.278 2.061 1.00 92.62 481 ALA A O 1
ATOM 3625 N N . VAL A 1 482 ? -24.941 17.270 3.056 1.00 93.06 482 VAL A N 1
ATOM 3626 C CA . VAL A 1 482 ? -25.283 16.512 1.847 1.00 93.06 482 VAL A CA 1
ATOM 3627 C C . VAL A 1 482 ? -26.727 16.740 1.424 1.00 93.06 482 VAL A C 1
ATOM 3629 O O . VAL A 1 482 ? -26.962 17.003 0.251 1.00 93.06 482 VAL A O 1
ATOM 3632 N N . VAL A 1 483 ? -27.699 16.682 2.337 1.00 93.25 483 VAL A N 1
ATOM 3633 C CA . VAL A 1 483 ? -29.130 16.809 1.994 1.00 93.25 483 VAL A CA 1
ATOM 3634 C C . VAL A 1 483 ? -29.469 18.212 1.487 1.00 93.25 483 VAL A C 1
ATOM 3636 O O . VAL A 1 483 ? -30.351 18.349 0.642 1.00 93.25 483 VAL A O 1
ATOM 3639 N N . THR A 1 484 ? -28.730 19.235 1.925 1.00 90.06 484 THR A N 1
ATOM 3640 C CA . THR A 1 484 ? -28.856 20.602 1.395 1.00 90.06 484 THR A CA 1
ATOM 3641 C C . THR A 1 484 ? -28.540 20.664 -0.104 1.00 90.06 484 THR A C 1
ATOM 3643 O O . THR A 1 484 ? -29.223 21.362 -0.849 1.00 90.06 484 THR A O 1
ATOM 3646 N N . LEU A 1 485 ? -27.531 19.916 -0.566 1.00 89.50 485 LEU A N 1
ATOM 3647 C CA . LEU A 1 485 ? -27.115 19.886 -1.974 1.00 89.50 485 LEU A CA 1
ATOM 3648 C C . LEU A 1 485 ? -27.791 18.778 -2.790 1.00 89.50 485 LEU A C 1
ATOM 3650 O O . LEU A 1 485 ? -28.000 18.931 -3.991 1.00 89.50 485 LEU A O 1
ATOM 3654 N N . TYR A 1 486 ? -28.141 17.669 -2.142 1.00 92.38 486 TYR A N 1
ATOM 3655 C CA . TYR A 1 486 ? -28.687 16.463 -2.756 1.00 92.38 486 TYR A CA 1
ATOM 3656 C C . TYR A 1 486 ? -29.903 15.947 -1.967 1.00 92.38 486 TYR A C 1
ATOM 3658 O O . TYR A 1 486 ? -29.818 14.904 -1.308 1.00 92.38 486 TYR A O 1
ATOM 3666 N N . PRO A 1 487 ? -31.070 16.616 -2.058 1.00 92.88 487 PRO A N 1
ATOM 3667 C CA . PRO A 1 487 ? -32.263 16.244 -1.290 1.00 92.88 487 PRO A CA 1
ATOM 3668 C C . PRO A 1 487 ? -32.707 14.789 -1.496 1.00 92.88 487 PRO A C 1
ATOM 3670 O O . PRO A 1 487 ? -33.187 14.142 -0.567 1.00 92.88 487 PRO A O 1
ATOM 3673 N N . ALA A 1 488 ? -32.475 14.239 -2.694 1.00 93.62 488 ALA A N 1
ATOM 3674 C CA . ALA A 1 488 ? -32.782 12.849 -3.033 1.00 93.62 488 ALA A CA 1
ATOM 3675 C C . ALA A 1 488 ? -32.030 11.815 -2.170 1.00 93.62 488 ALA A C 1
ATOM 3677 O O . ALA A 1 488 ? -32.453 10.664 -2.091 1.00 93.62 488 ALA A O 1
ATOM 3678 N N . ARG A 1 489 ? -30.930 12.198 -1.503 1.00 93.56 489 ARG A N 1
ATOM 3679 C CA . ARG A 1 489 ? -30.160 11.297 -0.630 1.00 93.56 489 ARG A CA 1
ATOM 3680 C C . ARG A 1 489 ? -30.696 11.218 0.800 1.00 93.56 489 ARG A C 1
ATOM 3682 O O . ARG A 1 489 ? -30.241 10.356 1.544 1.00 93.56 489 ARG A O 1
ATOM 3689 N N . LYS A 1 490 ? -31.685 12.037 1.182 1.00 94.75 490 LYS A N 1
ATOM 3690 C CA . LYS A 1 490 ? -32.235 12.094 2.550 1.00 94.75 490 LYS A CA 1
ATOM 3691 C C . LYS A 1 490 ? -32.577 10.714 3.130 1.00 94.75 490 LYS A C 1
ATOM 3693 O O . LYS A 1 490 ? -32.090 10.378 4.204 1.00 94.75 490 LYS A O 1
ATOM 3698 N N . ALA A 1 491 ? -33.318 9.892 2.386 1.00 95.69 491 ALA A N 1
ATOM 3699 C CA . ALA A 1 491 ? -33.728 8.561 2.843 1.00 95.69 491 ALA A CA 1
ATOM 3700 C C . ALA A 1 491 ? -32.539 7.619 3.121 1.00 95.69 491 ALA A C 1
ATOM 3702 O O . ALA A 1 491 ? -32.590 6.813 4.048 1.00 95.69 491 ALA A O 1
ATOM 3703 N N . ALA A 1 492 ? -31.449 7.731 2.351 1.00 95.25 492 ALA A N 1
ATOM 3704 C CA . ALA A 1 492 ? -30.249 6.926 2.573 1.00 95.25 492 ALA A CA 1
ATOM 3705 C C . ALA A 1 492 ? -29.573 7.292 3.904 1.00 95.25 492 ALA A C 1
ATOM 3707 O O . ALA A 1 492 ? -29.208 6.407 4.673 1.00 95.25 492 ALA A O 1
ATOM 3708 N N . TYR A 1 493 ? -29.468 8.586 4.217 1.00 95.75 493 TYR A N 1
ATOM 3709 C CA . TYR A 1 493 ? -28.878 9.057 5.472 1.00 95.75 493 TYR A CA 1
ATOM 3710 C C . TYR A 1 493 ? -29.761 8.775 6.693 1.00 95.75 493 TYR A C 1
ATOM 3712 O O . TYR A 1 493 ? -29.243 8.358 7.728 1.00 95.75 493 TYR A O 1
ATOM 3720 N N . GLU A 1 494 ? -31.086 8.890 6.564 1.00 95.94 494 GLU A N 1
ATOM 3721 C CA . GLU A 1 494 ? -32.025 8.461 7.611 1.00 95.94 494 GLU A CA 1
ATOM 3722 C C . GLU A 1 494 ? -31.871 6.960 7.913 1.00 95.94 494 GLU A C 1
ATOM 3724 O O . GLU A 1 494 ? -31.836 6.558 9.078 1.00 95.94 494 GLU A O 1
ATOM 3729 N N . ALA A 1 495 ? -31.689 6.122 6.886 1.00 96.19 495 ALA A N 1
ATOM 3730 C CA . ALA A 1 495 ? -31.415 4.698 7.075 1.00 96.19 495 ALA A CA 1
ATOM 3731 C C . ALA A 1 495 ? -30.084 4.448 7.812 1.00 96.19 495 ALA A C 1
ATOM 3733 O O . ALA A 1 495 ? -30.016 3.569 8.673 1.00 96.19 495 ALA A O 1
ATOM 3734 N N . LEU A 1 496 ? -29.033 5.230 7.531 1.00 96.50 496 LEU A N 1
ATOM 3735 C CA . LEU A 1 496 ? -27.762 5.155 8.265 1.00 96.50 496 LEU A CA 1
ATOM 3736 C C . LEU A 1 496 ? -27.930 5.548 9.742 1.00 96.50 496 LEU A C 1
ATOM 3738 O O . LEU A 1 496 ? -27.410 4.854 10.617 1.00 96.50 496 LEU A O 1
ATOM 3742 N N . GLN A 1 497 ? -28.699 6.600 10.037 1.00 96.00 497 GLN A N 1
ATOM 3743 C CA . GLN A 1 497 ? -28.999 7.012 11.414 1.00 96.00 497 GLN A CA 1
ATOM 3744 C C . GLN A 1 497 ? -29.748 5.909 12.175 1.00 96.00 497 GLN A C 1
ATOM 3746 O O . GLN A 1 497 ? -29.384 5.581 13.307 1.00 96.00 497 GLN A O 1
ATOM 3751 N N . GLN A 1 498 ? -30.743 5.269 11.546 1.00 95.12 498 GLN A N 1
ATOM 3752 C CA . GLN A 1 498 ? -31.458 4.144 12.162 1.00 95.12 498 GLN A CA 1
ATOM 3753 C C . GLN A 1 498 ? -30.545 2.948 12.433 1.00 95.12 498 GLN A C 1
ATOM 3755 O O . GLN A 1 498 ? -30.689 2.297 13.464 1.00 95.12 498 GLN A O 1
ATOM 3760 N N . ARG A 1 499 ? -29.573 2.676 11.555 1.00 94.94 499 ARG A N 1
ATOM 3761 C CA . ARG A 1 499 ? -28.581 1.612 11.777 1.00 94.94 499 ARG A CA 1
ATOM 3762 C C . ARG A 1 499 ? -27.638 1.910 12.944 1.00 94.94 499 ARG A C 1
ATOM 3764 O O . ARG A 1 499 ? -27.197 0.970 13.596 1.00 94.94 499 ARG A O 1
ATOM 3771 N N . LEU A 1 500 ? -27.340 3.182 13.228 1.00 93.44 500 LEU A N 1
ATOM 3772 C CA . LEU A 1 500 ? -26.514 3.578 14.377 1.00 93.44 500 LEU A CA 1
ATOM 3773 C C . LEU A 1 500 ? -27.277 3.595 15.703 1.00 93.44 500 LEU A C 1
ATOM 3775 O O . LEU A 1 500 ? -26.683 3.339 16.750 1.00 93.44 500 LEU A O 1
ATOM 3779 N N . LYS A 1 501 ? -28.583 3.880 15.669 1.00 92.19 501 LYS A N 1
ATOM 3780 C CA . LYS A 1 501 ? -29.419 4.072 16.861 1.00 92.19 501 LYS A CA 1
ATOM 3781 C C . LYS A 1 501 ? -29.276 2.966 17.922 1.00 92.19 501 LYS A C 1
ATOM 3783 O O . LYS A 1 501 ? -29.079 3.339 19.075 1.00 92.19 501 LYS A O 1
ATOM 3788 N N . PRO A 1 502 ? -29.279 1.652 17.600 1.00 91.69 502 PRO A N 1
ATOM 3789 C CA . PRO A 1 502 ? -29.136 0.584 18.598 1.00 91.69 502 PRO A CA 1
ATOM 3790 C C . PRO A 1 502 ? -27.843 0.653 19.417 1.00 91.69 502 PRO A C 1
ATOM 3792 O O . PRO A 1 502 ? -27.733 0.016 20.463 1.00 91.69 502 PRO A O 1
ATOM 3795 N N . PHE A 1 503 ? -26.848 1.398 18.935 1.00 90.25 503 PHE A N 1
ATOM 3796 C CA . PHE A 1 503 ? -25.542 1.497 19.559 1.00 90.25 503 PHE A CA 1
ATOM 3797 C C . PHE A 1 503 ? -25.394 2.686 20.515 1.00 90.25 503 PHE A C 1
ATOM 3799 O O . PHE A 1 503 ? -24.409 2.751 21.255 1.00 90.25 503 PHE A O 1
ATOM 3806 N N . LEU A 1 504 ? -26.363 3.602 20.530 1.00 87.19 504 LEU A N 1
ATOM 3807 C CA . LEU A 1 504 ? -26.333 4.809 21.346 1.00 87.19 504 LEU A CA 1
ATOM 3808 C C . LEU A 1 504 ? -26.997 4.581 22.718 1.00 87.19 504 LEU A C 1
ATOM 3810 O O . LEU A 1 504 ? -27.969 3.827 22.824 1.00 87.19 504 LEU A O 1
ATOM 3814 N N . PRO A 1 505 ? -26.510 5.237 23.788 1.00 72.44 505 PRO A N 1
ATOM 3815 C CA . PRO A 1 505 ? -27.150 5.157 25.096 1.00 72.44 505 PRO A CA 1
ATOM 3816 C C . PRO A 1 505 ? -28.575 5.720 25.036 1.00 72.44 505 PRO A C 1
ATOM 3818 O O . PRO A 1 505 ? -28.791 6.798 24.488 1.00 72.44 505 PRO A O 1
ATOM 3821 N N . GLY A 1 506 ? -29.538 4.994 25.612 1.00 66.81 506 GLY A N 1
ATOM 3822 C CA . GLY A 1 506 ? -30.954 5.386 25.632 1.00 66.81 506 GLY A CA 1
ATOM 3823 C C . GLY A 1 506 ? -31.794 4.886 24.449 1.00 66.81 506 GLY A C 1
ATOM 3824 O O . GLY A 1 506 ? -32.968 5.224 24.363 1.00 66.81 506 GLY A O 1
ATOM 3825 N N . ALA A 1 507 ? -31.246 4.054 23.555 1.00 54.78 507 ALA A N 1
ATOM 3826 C CA . ALA A 1 507 ? -32.001 3.458 22.444 1.00 54.78 507 ALA A CA 1
ATOM 3827 C C . ALA A 1 507 ? -32.914 2.277 22.841 1.00 54.78 507 ALA A C 1
ATOM 3829 O O . ALA A 1 507 ? -33.615 1.729 21.992 1.00 54.78 507 ALA A O 1
ATOM 3830 N N . GLY A 1 508 ? -32.918 1.897 24.122 1.00 43.34 508 GLY A N 1
ATOM 3831 C CA . GLY A 1 508 ? -33.851 0.941 24.709 1.00 43.34 508 GLY A CA 1
ATOM 3832 C C . GLY A 1 508 ? -34.822 1.655 25.641 1.00 43.34 508 GLY A C 1
ATOM 3833 O O . GLY A 1 508 ? -34.463 1.936 26.778 1.00 43.34 508 GLY A O 1
ATOM 3834 N N . ILE A 1 509 ? -35.996 1.978 25.102 1.00 37.28 509 ILE A N 1
ATOM 3835 C CA . ILE A 1 509 ? -37.353 2.022 25.677 1.00 37.28 509 ILE A CA 1
ATOM 3836 C C . ILE A 1 509 ? -38.149 2.916 24.721 1.00 37.28 509 ILE A C 1
ATOM 3838 O O . ILE A 1 509 ? -38.021 4.139 24.751 1.00 37.28 509 ILE A O 1
ATOM 3842 N N . LEU A 1 510 ? -38.915 2.276 23.842 1.00 33.41 510 LEU A N 1
ATOM 3843 C CA . LEU A 1 510 ? -40.336 2.542 23.628 1.00 33.41 510 LEU A CA 1
ATOM 3844 C C . LEU A 1 510 ? -40.960 1.261 23.078 1.00 33.41 510 LEU A C 1
ATOM 3846 O O . LEU A 1 510 ? -40.440 0.761 22.054 1.00 33.41 510 LEU A O 1
#

pLDDT: mean 91.14, std 8.35, range [33.41, 98.69]